Protein AF-0000000075468261 (afdb_homodimer)

InterPro domains:
  IPR029032 AhpD-like [G3DSA:1.20.1290.10] (35-236)
  IPR029032 AhpD-like [SSF69118] (86-243)
  IPR052999 Peroxisomal Targeting Signal 1 Protein [PTHR28180] (26-244)

Organism: Phanerochaete carnosa (strain HHB-10118-sp) (NCBI:txid650164)

Nearest PDB structures (foldseek):
  4g9q-assembly1_A  TM=7.501E-01  e=2.206E-03  Sinorhizobium meliloti 1021
  2af7-assembly1_F  TM=7.921E-01  e=1.928E-01  Methanothermobacter thermautotrophicus
  3lvy-assembly2_D  TM=3.168E-01  e=6.651E+00  Streptococcus mutans
  4g9q-assembly1_A  TM=7.502E-01  e=4.284E-03  Sinorhizobium meliloti 1021
  2af7-assembly1_A  TM=7.989E-01  e=2.303E-02  Methanothermobacter thermautotrophicus

Solvent-accessible surface area (backbone atoms only — not comparable to full-atom values): 24893 Å² total; per-residue (Å²): 129,80,70,80,66,35,70,69,57,52,54,52,42,53,66,54,48,79,65,87,88,58,58,57,48,60,30,56,70,67,48,57,47,57,42,21,39,31,20,4,27,18,36,43,69,33,23,80,38,26,35,50,44,52,52,50,53,50,53,51,35,52,51,28,32,61,76,63,65,53,51,70,68,58,46,50,52,51,51,33,50,52,46,47,38,49,53,48,30,33,53,57,23,11,55,43,33,2,39,63,36,28,48,47,20,34,47,43,31,44,75,72,50,56,72,90,51,53,64,88,56,50,84,66,67,84,80,60,46,47,67,53,27,41,54,46,2,49,55,45,44,38,59,37,43,49,91,47,27,63,61,55,49,49,50,36,33,62,48,34,26,50,53,27,50,42,44,32,28,46,44,23,16,65,50,62,50,58,47,88,74,42,48,71,33,52,48,25,42,25,48,33,8,11,27,59,34,63,60,40,54,73,58,31,47,54,28,54,52,22,17,42,60,50,64,39,48,72,66,47,50,51,22,46,52,49,39,12,48,56,40,12,44,70,58,68,54,76,64,96,60,83,78,69,69,88,129,128,81,71,77,66,36,70,69,59,51,55,51,41,54,65,55,48,80,65,86,89,58,58,59,47,59,32,55,69,67,48,57,46,58,42,20,39,31,20,4,27,18,36,44,69,33,23,81,38,27,35,49,45,52,54,51,55,50,52,51,36,52,52,28,31,60,76,63,66,53,52,70,68,58,45,50,52,52,52,33,50,51,45,47,38,49,53,48,30,33,53,57,23,11,54,43,33,1,37,63,37,28,50,49,20,35,47,44,31,44,75,72,50,56,73,91,50,54,64,89,56,52,85,68,68,85,80,62,44,46,67,54,27,41,54,47,2,49,54,44,44,38,59,37,44,50,91,48,27,64,60,55,49,48,49,35,32,63,49,35,28,49,52,26,50,40,45,33,27,47,44,22,16,64,48,62,50,58,46,87,74,42,48,70,33,54,49,25,41,22,48,33,9,11,27,59,36,61,60,38,56,75,59,30,49,54,29,53,51,22,17,42,61,50,65,38,48,72,66,48,48,50,21,47,51,48,39,13,48,55,41,13,45,70,58,66,55,77,64,95,61,82,78,70,72,87,131

Radius of gyration: 22.53 Å; Cα contacts (8 Å, |Δi|>4): 768; chains: 2; bounding box: 49×76×52 Å

Secondary structure (DSSP, 8-state):
---TT-HHHHHHHHHHS--TT--HHHHHHH-THHHHHHHHHHHTT-GGGHHHHHHHHHHHHHHHHHHTT--HHHHHHHHHHHHHHHHHHHHHHHHHH-HHHHHHHHHHHHHHS-GGGS-SS-SS-TT--HHHHHHHHHHHHHHHHGGGHHHHHHHHHHH-HHHHHHIIIIIIIIITT--SSS-HHHHHHHHHHHHHHHT-HHHHHHHHHHHHHTT--HHHHHHHHHHHHHHHHHTT---SSPPPPP-/---TT-HHHHHHHHHHS--TT--HHHHHHH-THHHHHHHHHHHTT-GGGHHHHHHHHHHHHHHHHHHTT--HHHHHHHHHHHHHHHHHHHHHHHHHH-HHHHHHHHHHHHHHS-GGGS-SS-SS-TT--HHHHHHHHHHHHHHHHGGGHHHHHHHHHHH-HHHHHHIIIIIIIIITT--SSS-HHHHHHHHHHHHHHHT-HHHHHHHHHHHHHTT--HHHHHHHHHHHHHHHHHTT---SSPPPPP-

Foldseek 3Di:
DPQLQDPVLLVVLQVQADQDPDDFLCSLQVSLSLLLLLLLCLLLLNLLNNQVSLVVSLVVNVVSCVVVVPDPVVSLVSNLLSLCSSLLLLQLLCVQSNVVSSVSNVVNNVVNDDPSSDDPDDPDDPPDDQVQLLVLLLVLQCLQQPPCSCVVLVVLCVVPVVSSSCCSRVNRRVRQSPPPSPHQLSSLLSNLLSCVLVQDQVVNQRSLSSNVSRPDDLSNSVSSNVSSNSSSVSSPDDHPDDRDHHD/DPQLQDPVLLVVLQVQADQDDDDFLCSLQVSLSLLLLLLLCLLLLNLLNNQVSLVVSLVVNVVSCVVVVPDPVVSLVSNLLSLCSSLLLLQLLCVQSNVVSSVSNVVNNVVNDDPSSDDPDDPDDPPQDQVQLLVLLLVLLCLQQPPCSCVVLVVLCVVPVVSSSCCSRVNRRVRQSPPPSPHNLSSLLSNLLSCVLVQDQVVNQRSLSSNVSRPDDLSNSVSSNVSSNSSSVSSPDDHPDDRDHHD

pLDDT: mean 97.04, std 5.55, range [39.44, 98.94]

Structure (mmCIF, N/CA/C/O backbone):
data_AF-0000000075468261-model_v1
#
loop_
_entity.id
_entity.type
_entity.pdbx_description
1 polymer 'Carboxymuconolactone decarboxylase-like domain-containing protein'
#
loop_
_atom_site.group_PDB
_atom_site.id
_atom_site.type_symbol
_atom_site.label_atom_id
_atom_site.label_alt_id
_atom_site.label_comp_id
_atom_site.label_asym_id
_atom_site.label_entity_id
_atom_site.label_seq_id
_atom_site.pdbx_PDB_ins_code
_atom_site.Cartn_x
_atom_site.Cartn_y
_atom_site.Cartn_z
_atom_site.occupancy
_atom_site.B_iso_or_equiv
_atom_site.auth_seq_id
_atom_site.auth_comp_id
_atom_site.auth_asym_id
_atom_site.auth_atom_id
_atom_site.pdbx_PDB_model_num
ATOM 1 N N . MET A 1 1 ? 13.328 21.188 -15.336 1 39.72 1 MET A N 1
ATOM 2 C CA . MET A 1 1 ? 11.922 20.859 -15.086 1 39.72 1 MET A CA 1
ATOM 3 C C . MET A 1 1 ? 11.336 21.766 -14.016 1 39.72 1 MET A C 1
ATOM 5 O O . MET A 1 1 ? 11.945 21.984 -12.969 1 39.72 1 MET A O 1
ATOM 9 N N . THR A 1 2 ? 10.445 22.578 -14.367 1 52.25 2 THR A N 1
ATOM 10 C CA . THR A 1 2 ? 9.836 23.562 -13.477 1 52.25 2 THR A CA 1
ATOM 11 C C . THR A 1 2 ? 9.414 22.891 -12.164 1 52.25 2 THR A C 1
ATOM 13 O O . THR A 1 2 ? 8.891 21.781 -12.164 1 52.25 2 THR A O 1
ATOM 16 N N . ALA A 1 3 ? 9.742 23.484 -11.109 1 82.31 3 ALA A N 1
ATOM 17 C CA . ALA A 1 3 ? 9.492 22.984 -9.758 1 82.31 3 ALA A CA 1
ATOM 18 C C . ALA A 1 3 ? 8.023 22.641 -9.562 1 82.31 3 ALA A C 1
ATOM 20 O O . ALA A 1 3 ? 7.141 23.438 -9.891 1 82.31 3 ALA A O 1
ATOM 21 N N . LEU A 1 4 ? 7.582 21.453 -9.453 1 90.62 4 LEU A N 1
ATOM 22 C CA . LEU A 1 4 ? 6.223 20.953 -9.25 1 90.62 4 LEU A CA 1
ATOM 23 C C . LEU A 1 4 ? 5.535 21.719 -8.117 1 90.62 4 LEU A C 1
ATOM 25 O O . LEU A 1 4 ? 4.453 22.281 -8.305 1 90.62 4 LEU A O 1
ATOM 29 N N . ALA A 1 5 ? 6.168 21.859 -7 1 96.56 5 ALA A N 1
ATOM 30 C CA . ALA A 1 5 ? 5.594 22.484 -5.816 1 96.56 5 ALA A CA 1
ATOM 31 C C . ALA A 1 5 ? 6.062 23.938 -5.691 1 96.56 5 ALA A C 1
ATOM 33 O O . ALA A 1 5 ? 6.703 24.312 -4.703 1 96.56 5 ALA A O 1
ATOM 34 N N . THR A 1 6 ? 5.602 24.828 -6.625 1 96.69 6 THR A N 1
ATOM 35 C CA . THR A 1 6 ? 5.969 26.25 -6.562 1 96.69 6 THR A CA 1
ATOM 36 C C . THR A 1 6 ? 5.227 26.953 -5.43 1 96.69 6 THR A C 1
ATOM 38 O O . THR A 1 6 ? 4.18 26.469 -4.977 1 96.69 6 THR A O 1
ATOM 41 N N . THR A 1 7 ? 5.754 28.062 -4.996 1 96.12 7 THR A N 1
ATOM 42 C CA . THR A 1 7 ? 5.129 28.859 -3.947 1 96.12 7 THR A CA 1
ATOM 43 C C . THR A 1 7 ? 3.723 29.281 -4.355 1 96.12 7 THR A C 1
ATOM 45 O O . THR A 1 7 ? 2.795 29.234 -3.547 1 96.12 7 THR A O 1
ATOM 48 N N . GLU A 1 8 ? 3.578 29.656 -5.574 1 96.75 8 GLU A N 1
ATOM 49 C CA . GLU A 1 8 ? 2.277 30.078 -6.078 1 96.75 8 GLU A CA 1
ATOM 50 C C . GLU A 1 8 ? 1.267 28.938 -6.035 1 96.75 8 GLU A C 1
ATOM 52 O O . GLU A 1 8 ? 0.113 29.141 -5.648 1 96.75 8 GLU A O 1
ATOM 57 N N . PHE A 1 9 ? 1.666 27.797 -6.449 1 98.44 9 PHE A N 1
ATOM 58 C CA . PHE A 1 9 ? 0.782 26.641 -6.477 1 98.44 9 PHE A CA 1
ATOM 59 C C . PHE A 1 9 ? 0.359 26.25 -5.066 1 98.44 9 PHE A C 1
ATOM 61 O O . PHE A 1 9 ? -0.822 26 -4.816 1 98.44 9 PHE A O 1
ATOM 68 N N . LEU A 1 10 ? 1.339 26.234 -4.137 1 98.31 10 LEU A N 1
ATOM 69 C CA . LEU A 1 10 ? 1.034 25.828 -2.768 1 98.31 10 LEU A CA 1
ATOM 70 C C . LEU A 1 10 ? 0.144 26.875 -2.086 1 98.31 10 LEU A C 1
ATOM 72 O O . LEU A 1 10 ? -0.731 26.516 -1.293 1 98.31 10 LEU A O 1
ATOM 76 N N . ASN A 1 11 ? 0.382 28.141 -2.404 1 96.81 11 ASN A N 1
ATOM 77 C CA . ASN A 1 11 ? -0.488 29.188 -1.876 1 96.81 11 ASN A CA 1
ATOM 78 C C . ASN A 1 11 ? -1.92 29.031 -2.379 1 96.81 11 ASN A C 1
ATOM 80 O O . ASN A 1 11 ? -2.873 29.266 -1.637 1 96.81 11 ASN A O 1
ATOM 84 N N . ARG A 1 12 ? -2.049 28.656 -3.568 1 97.12 12 ARG A N 1
ATOM 85 C CA . ARG A 1 12 ? -3.373 28.391 -4.117 1 97.12 12 ARG A CA 1
ATOM 86 C C . ARG A 1 12 ? -4.051 27.234 -3.373 1 97.12 12 ARG A C 1
ATOM 88 O O . ARG A 1 12 ? -5.219 27.344 -2.988 1 97.12 12 ARG A O 1
ATOM 95 N N . LEU A 1 13 ? -3.35 26.141 -3.158 1 98.44 13 LEU A N 1
ATOM 96 C CA . LEU A 1 13 ? -3.918 25 -2.459 1 98.44 13 LEU A CA 1
ATOM 97 C C . LEU A 1 13 ? -4.406 25.391 -1.07 1 98.44 13 LEU A C 1
ATOM 99 O O . LEU A 1 13 ? -5.465 24.938 -0.626 1 98.44 13 LEU A O 1
ATOM 103 N N . LYS A 1 14 ? -3.682 26.219 -0.434 1 96.75 14 LYS A N 1
ATOM 104 C CA . LYS A 1 14 ? -3.979 26.656 0.926 1 96.75 14 LYS A CA 1
ATOM 105 C C . LYS A 1 14 ? -5.316 27.391 0.987 1 96.75 14 LYS A C 1
ATOM 107 O O . LYS A 1 14 ? -6.023 27.312 1.993 1 96.75 14 LYS A O 1
ATOM 112 N N . THR A 1 15 ? -5.668 28.031 -0.072 1 96.31 15 THR A N 1
ATOM 113 C CA . THR A 1 15 ? -6.855 28.875 -0.061 1 96.31 15 THR A CA 1
ATOM 114 C C . THR A 1 15 ? -8.109 28.062 -0.349 1 96.31 15 THR A C 1
ATOM 116 O O . THR A 1 15 ? -9.227 28.547 -0.176 1 96.31 15 THR A O 1
ATOM 119 N N . ILE A 1 16 ? -7.93 26.859 -0.696 1 98.06 16 ILE A N 1
ATOM 120 C CA . ILE A 1 16 ? -9.062 26.062 -1.143 1 98.06 16 ILE A CA 1
ATOM 121 C C . ILE A 1 16 ? -9.883 25.609 0.064 1 98.06 16 ILE A C 1
ATOM 123 O O . ILE A 1 16 ? -11.117 25.594 0.016 1 98.06 16 ILE A O 1
ATOM 127 N N . TYR A 1 17 ? -9.195 25.203 1.172 1 97.12 17 TYR A N 1
ATOM 128 C CA . TYR A 1 17 ? -9.883 24.688 2.352 1 97.12 17 TYR A CA 1
ATOM 129 C C . TYR A 1 17 ? -10.5 25.828 3.162 1 97.12 17 TYR A C 1
ATOM 131 O O . TYR A 1 17 ? -9.82 26.812 3.469 1 97.12 17 TYR A O 1
ATOM 139 N N . PRO A 1 18 ? -11.68 25.656 3.557 1 93.06 18 PRO A N 1
ATOM 140 C CA . PRO A 1 18 ? -12.336 26.75 4.293 1 93.06 18 PRO A CA 1
ATOM 141 C C . PRO A 1 18 ? -11.883 26.828 5.754 1 93.06 18 PRO A C 1
ATOM 143 O O . PRO A 1 18 ? -12.008 25.844 6.488 1 93.06 18 PRO A O 1
ATOM 146 N N . LEU A 1 19 ? -11.18 27.891 6.227 1 82.56 19 LEU A N 1
ATOM 147 C CA . LEU A 1 19 ? -10.656 28.031 7.582 1 82.56 19 LEU A CA 1
ATOM 148 C C . LEU A 1 19 ? -11.68 28.703 8.492 1 82.56 19 LEU A C 1
ATOM 150 O O . LEU A 1 19 ? -11.633 28.547 9.711 1 82.56 19 LEU A O 1
ATOM 154 N N . ARG A 1 20 ? -12.727 28.938 8.242 1 75.94 20 ARG A N 1
ATOM 155 C CA . ARG A 1 20 ? -13.797 29.609 8.977 1 75.94 20 ARG A CA 1
ATOM 156 C C . ARG A 1 20 ? -13.242 30.703 9.883 1 75.94 20 ARG A C 1
ATOM 158 O O . ARG A 1 20 ? -12.672 31.688 9.398 1 75.94 20 ARG A O 1
ATOM 165 N N . SER A 1 21 ? -13.016 30.438 11.266 1 82.31 21 SER A N 1
ATOM 166 C CA . SER A 1 21 ? -12.758 31.484 12.25 1 82.31 21 SER A CA 1
ATOM 167 C C . SER A 1 21 ? -11.406 31.297 12.93 1 82.31 21 SER A C 1
ATOM 169 O O . SER A 1 21 ? -11.125 31.906 13.961 1 82.31 21 SER A O 1
ATOM 171 N N . LEU A 1 22 ? -10.578 30.5 12.336 1 84.06 22 LEU A N 1
ATOM 172 C CA . LEU A 1 22 ? -9.297 30.234 12.977 1 84.06 22 LEU A CA 1
ATOM 173 C C . LEU A 1 22 ? -8.25 31.25 12.539 1 84.06 22 LEU A C 1
ATOM 175 O O . LEU A 1 22 ? -8.305 31.766 11.414 1 84.06 22 LEU A O 1
ATOM 179 N N . SER A 1 23 ? -7.344 31.562 13.523 1 89.12 23 SER A N 1
ATOM 180 C CA . SER A 1 23 ? -6.238 32.469 13.219 1 89.12 23 SER A CA 1
ATOM 181 C C . SER A 1 23 ? -4.949 32 13.898 1 89.12 23 SER A C 1
ATOM 183 O O . SER A 1 23 ? -4.957 31.078 14.695 1 89.12 23 SER A O 1
ATOM 185 N N . GLY A 1 24 ? -3.826 32.594 13.477 1 94.31 24 GLY A N 1
ATOM 186 C CA . GLY A 1 24 ? -2.549 32.312 14.117 1 94.31 24 GLY A CA 1
ATOM 187 C C . GLY A 1 24 ? -2.047 30.906 13.898 1 94.31 24 GLY A C 1
ATOM 188 O O . GLY A 1 24 ? -2.213 30.344 12.812 1 94.31 24 GLY A O 1
ATOM 189 N N . THR A 1 25 ? -1.435 30.406 14.93 1 97.31 25 THR A N 1
ATOM 190 C CA . THR A 1 25 ? -0.792 29.109 14.82 1 97.31 25 THR A CA 1
ATOM 191 C C . THR A 1 25 ? -1.835 28 14.656 1 97.31 25 THR A C 1
ATOM 193 O O . THR A 1 25 ? -1.61 27.031 13.93 1 97.31 25 THR A O 1
ATOM 196 N N . GLU A 1 26 ? -2.959 28.188 15.242 1 95.19 26 GLU A N 1
ATOM 197 C CA . GLU A 1 26 ? -4.023 27.203 15.141 1 95.19 26 GLU A CA 1
ATOM 198 C C . GLU A 1 26 ? -4.543 27.078 13.711 1 95.19 26 GLU A C 1
ATOM 200 O O . GLU A 1 26 ? -4.82 25.984 13.234 1 95.19 26 GLU A O 1
ATOM 205 N N . ALA A 1 27 ? -4.637 28.219 13.039 1 95.94 27 ALA A N 1
ATOM 206 C CA . ALA A 1 27 ? -5.105 28.219 11.656 1 95.94 27 ALA A CA 1
ATOM 207 C C . ALA A 1 27 ? -4.125 27.484 10.742 1 95.94 27 ALA A C 1
ATOM 209 O O . ALA A 1 27 ? -4.539 26.766 9.836 1 95.94 27 ALA A O 1
ATOM 210 N N . VAL A 1 28 ? -2.848 27.656 11.016 1 97.44 28 VAL A N 1
ATOM 211 C CA . VAL A 1 28 ? -1.821 27.031 10.195 1 97.44 28 VAL A CA 1
ATOM 212 C C . VAL A 1 28 ? -1.868 25.516 10.375 1 97.44 28 VAL A C 1
ATOM 214 O O . VAL A 1 28 ? -1.868 24.766 9.391 1 97.44 28 VAL A O 1
ATOM 217 N N . ILE A 1 29 ? -1.977 25.078 11.617 1 97.31 29 ILE A N 1
ATOM 218 C CA . ILE A 1 29 ? -1.896 23.656 11.938 1 97.31 29 ILE A CA 1
ATOM 219 C C . ILE A 1 29 ? -3.186 22.953 11.508 1 97.31 29 ILE A C 1
ATOM 221 O O . ILE A 1 29 ? -3.15 21.844 10.984 1 97.31 29 ILE A O 1
ATOM 225 N N . ARG A 1 30 ? -4.297 23.609 11.609 1 95.25 30 ARG A N 1
ATOM 226 C CA . ARG A 1 30 ? -5.594 22.969 11.43 1 95.25 30 ARG A CA 1
ATOM 227 C C . ARG A 1 30 ? -6.039 23.031 9.977 1 95.25 30 ARG A C 1
ATOM 229 O O . ARG A 1 30 ? -6.969 22.312 9.578 1 95.25 30 ARG A O 1
ATOM 236 N N . ASN A 1 31 ? -5.418 23.938 9.172 1 97.5 31 ASN A N 1
ATOM 237 C CA . ASN A 1 31 ? -5.652 23.828 7.734 1 97.5 31 ASN A CA 1
ATOM 238 C C . ASN A 1 31 ? -4.992 22.594 7.141 1 97.5 31 ASN A C 1
ATOM 240 O O . ASN A 1 31 ? -3.766 22.531 7.027 1 97.5 31 ASN A O 1
ATOM 244 N N . PRO A 1 32 ? -5.773 21.641 6.68 1 98.06 32 PRO A N 1
ATOM 245 C CA . PRO A 1 32 ? -5.211 20.328 6.336 1 98.06 32 PRO A CA 1
ATOM 246 C C . PRO A 1 32 ? -4.688 20.266 4.902 1 98.06 32 PRO A C 1
ATOM 248 O O . PRO A 1 32 ? -4.395 19.188 4.391 1 98.06 32 PRO A O 1
ATOM 251 N N . TRP A 1 33 ? -4.535 21.406 4.23 1 98.69 33 TRP A N 1
ATOM 252 C CA . TRP A 1 33 ? -4.113 21.406 2.832 1 98.69 33 TRP A CA 1
ATOM 253 C C . TRP A 1 33 ? -2.785 20.672 2.666 1 98.69 33 TRP A C 1
ATOM 255 O O . TRP A 1 33 ? -2.584 19.953 1.688 1 98.69 33 TRP A O 1
ATOM 265 N N . TYR A 1 34 ? -1.854 20.844 3.648 1 98.81 34 TYR A N 1
ATOM 266 C CA . TYR A 1 34 ? -0.513 20.281 3.527 1 98.81 34 TYR A CA 1
ATOM 267 C C . TYR A 1 34 ? -0.542 18.766 3.693 1 98.81 34 TYR A C 1
ATOM 269 O O . TYR A 1 34 ? 0.31 18.047 3.148 1 98.81 34 TYR A O 1
ATOM 277 N N . ILE A 1 35 ? -1.524 18.25 4.461 1 98.88 35 ILE A N 1
ATOM 278 C CA . ILE A 1 35 ? -1.716 16.797 4.57 1 98.88 35 ILE A CA 1
ATOM 279 C C . ILE A 1 35 ? -2.115 16.234 3.215 1 98.88 35 ILE A C 1
ATOM 281 O O . ILE A 1 35 ? -1.484 15.289 2.721 1 98.88 35 ILE A O 1
ATOM 285 N N . ALA A 1 36 ? -3.105 16.844 2.605 1 98.94 36 ALA A N 1
ATOM 286 C CA . ALA A 1 36 ? -3.615 16.375 1.319 1 98.94 36 ALA A CA 1
ATOM 287 C C . ALA A 1 36 ? -2.557 16.516 0.228 1 98.94 36 ALA A C 1
ATOM 289 O O . ALA A 1 36 ? -2.352 15.586 -0.564 1 98.94 36 ALA A O 1
ATOM 290 N N . ALA A 1 37 ? -1.866 17.625 0.216 1 98.94 37 ALA A N 1
ATOM 291 C CA . ALA A 1 37 ? -0.875 17.891 -0.822 1 98.94 37 ALA A CA 1
ATOM 292 C C . ALA A 1 37 ? 0.32 16.953 -0.697 1 98.94 37 ALA A C 1
ATOM 294 O O . ALA A 1 37 ? 0.776 16.375 -1.69 1 98.94 37 ALA A O 1
ATOM 295 N N . ALA A 1 38 ? 0.868 16.781 0.559 1 98.94 38 ALA A N 1
ATOM 296 C CA . ALA A 1 38 ? 2.02 15.906 0.769 1 98.94 38 ALA A CA 1
ATOM 297 C C . ALA A 1 38 ? 1.712 14.477 0.329 1 98.94 38 ALA A C 1
ATOM 299 O O . ALA A 1 38 ? 2.506 13.852 -0.378 1 98.94 38 ALA A O 1
ATOM 300 N N . VAL A 1 39 ? 0.522 14.008 0.71 1 98.94 39 VAL A N 1
ATOM 301 C CA . VAL A 1 39 ? 0.129 12.648 0.375 1 98.94 39 VAL A CA 1
ATOM 302 C C . VAL A 1 39 ? -0.091 12.523 -1.132 1 98.94 39 VAL A C 1
ATOM 304 O O . VAL A 1 39 ? 0.318 11.539 -1.749 1 98.94 39 VAL A O 1
ATOM 307 N N . ALA A 1 40 ? -0.699 13.539 -1.751 1 98.94 40 ALA A N 1
ATOM 308 C CA . ALA A 1 40 ? -0.969 13.492 -3.186 1 98.94 40 ALA A CA 1
ATOM 309 C C . ALA A 1 40 ? 0.329 13.508 -3.988 1 98.94 40 ALA A C 1
ATOM 311 O O . ALA A 1 40 ? 0.476 12.758 -4.957 1 98.94 40 ALA A O 1
ATOM 312 N N . PHE A 1 41 ? 1.311 14.359 -3.598 1 98.94 41 PHE A N 1
ATOM 313 C CA . PHE A 1 41 ? 2.604 14.367 -4.27 1 98.94 41 PHE A CA 1
ATOM 314 C C . PHE A 1 41 ? 3.297 13.016 -4.133 1 98.94 41 PHE A C 1
ATOM 316 O O . PHE A 1 41 ? 3.752 12.445 -5.125 1 98.94 41 PHE A O 1
ATOM 323 N N . GLY A 1 42 ? 3.346 12.516 -2.885 1 98.88 42 GLY A N 1
ATOM 324 C CA . GLY A 1 42 ? 4 11.242 -2.643 1 98.88 42 GLY A CA 1
ATOM 325 C C . GLY A 1 42 ? 3.359 10.086 -3.393 1 98.88 42 GLY A C 1
ATOM 326 O O . GLY A 1 42 ? 4.055 9.266 -3.994 1 98.88 42 GLY A O 1
ATOM 327 N N . SER A 1 43 ? 2.021 10.031 -3.377 1 98.88 43 SER A N 1
ATOM 328 C CA . SER A 1 43 ? 1.277 8.961 -4.035 1 98.88 43 SER A CA 1
ATOM 329 C C . SER A 1 43 ? 1.401 9.055 -5.551 1 98.88 43 SER A C 1
ATOM 331 O O . SER A 1 43 ? 1.254 8.047 -6.254 1 98.88 43 SER A O 1
ATOM 333 N N . SER A 1 44 ? 1.718 10.258 -6.074 1 98.69 44 SER A N 1
ATOM 334 C CA . SER A 1 44 ? 1.899 10.484 -7.504 1 98.69 44 SER A CA 1
ATOM 335 C C . SER A 1 44 ? 3.354 10.281 -7.918 1 98.69 44 SER A C 1
ATOM 337 O O . SER A 1 44 ? 3.754 10.68 -9.016 1 98.69 44 SER A O 1
ATOM 339 N N . ASN A 1 45 ? 4.133 9.758 -6.969 1 98.5 45 ASN A N 1
ATOM 340 C CA . ASN A 1 45 ? 5.535 9.422 -7.184 1 98.5 45 ASN A CA 1
ATOM 341 C C . ASN A 1 45 ? 6.379 10.664 -7.422 1 98.5 45 ASN A C 1
ATOM 343 O O . ASN A 1 45 ? 7.246 10.68 -8.297 1 98.5 45 ASN A O 1
ATOM 347 N N . ARG A 1 46 ? 6.051 11.688 -6.723 1 98.56 46 ARG A N 1
ATOM 348 C CA . ARG A 1 46 ? 6.828 12.922 -6.699 1 98.56 46 ARG A CA 1
ATOM 349 C C . ARG A 1 46 ? 7.336 13.227 -5.293 1 98.56 46 ARG A C 1
ATOM 351 O O . ARG A 1 46 ? 7 14.258 -4.711 1 98.56 46 ARG A O 1
ATOM 358 N N . PRO A 1 47 ? 8.195 12.305 -4.801 1 98.56 47 PRO A N 1
ATOM 359 C CA . PRO A 1 47 ? 8.656 12.461 -3.418 1 98.56 47 PRO A CA 1
ATOM 360 C C . PRO A 1 47 ? 9.445 13.75 -3.199 1 98.56 47 PRO A C 1
ATOM 362 O O . PRO A 1 47 ? 9.484 14.273 -2.08 1 98.56 47 PRO A O 1
ATOM 365 N N . GLU A 1 48 ? 9.992 14.344 -4.266 1 98.12 48 GLU A N 1
ATOM 366 C CA . GLU A 1 48 ? 10.805 15.547 -4.152 1 98.12 48 GLU A CA 1
ATOM 367 C C . GLU A 1 48 ? 9.961 16.75 -3.766 1 98.12 48 GLU A C 1
ATOM 369 O O . GLU A 1 48 ? 10.484 17.766 -3.293 1 98.12 48 GLU A O 1
ATOM 374 N N . ALA A 1 49 ? 8.633 16.656 -3.986 1 98.81 49 ALA A N 1
ATOM 375 C CA . ALA A 1 49 ? 7.742 17.781 -3.703 1 98.81 49 ALA A CA 1
ATOM 376 C C . ALA A 1 49 ? 7.289 17.766 -2.246 1 98.81 49 ALA A C 1
ATOM 378 O O . ALA A 1 49 ? 6.859 18.797 -1.714 1 98.81 49 ALA A O 1
ATOM 379 N N . VAL A 1 50 ? 7.398 16.656 -1.521 1 98.88 50 VAL A N 1
ATOM 380 C CA . VAL A 1 50 ? 6.883 16.484 -0.166 1 98.88 50 VAL A CA 1
ATOM 381 C C . VAL A 1 50 ? 7.648 17.391 0.796 1 98.88 50 VAL A C 1
ATOM 383 O O . VAL A 1 50 ? 7.043 18.109 1.604 1 98.88 50 VAL A O 1
ATOM 386 N N . PRO A 1 51 ? 9.008 17.5 0.665 1 98.69 51 PRO A N 1
ATOM 387 C CA . PRO A 1 51 ? 9.742 18.406 1.555 1 98.69 51 PRO A CA 1
ATOM 388 C C . PRO A 1 51 ? 9.352 19.859 1.354 1 98.69 51 PRO A C 1
ATOM 390 O O . PRO A 1 51 ? 9.367 20.656 2.307 1 98.69 51 PRO A O 1
ATOM 393 N N . VAL A 1 52 ? 8.992 20.203 0.135 1 98.81 52 VAL A N 1
ATOM 394 C CA . VAL A 1 52 ? 8.633 21.594 -0.152 1 98.81 52 VAL A CA 1
ATOM 395 C C . VAL A 1 52 ? 7.336 21.953 0.563 1 98.81 52 VAL A C 1
ATOM 397 O O . VAL A 1 52 ? 7.211 23.047 1.126 1 98.81 52 VAL A O 1
ATOM 400 N N . VAL A 1 53 ? 6.383 21.062 0.585 1 98.88 53 VAL A N 1
ATOM 401 C CA . VAL A 1 53 ? 5.129 21.25 1.302 1 98.88 53 VAL A CA 1
ATOM 402 C C . VAL A 1 53 ? 5.41 21.469 2.787 1 98.88 53 VAL A C 1
ATOM 404 O O . VAL A 1 53 ? 4.934 22.438 3.385 1 98.88 53 VAL A O 1
ATOM 407 N N . PHE A 1 54 ? 6.246 20.625 3.389 1 98.88 54 PHE A N 1
ATOM 408 C CA . PHE A 1 54 ? 6.566 20.672 4.809 1 98.88 54 PHE A CA 1
ATOM 409 C C . PHE A 1 54 ? 7.262 21.984 5.16 1 98.88 54 PHE A C 1
ATOM 411 O O . PHE A 1 54 ? 6.883 22.656 6.117 1 98.88 54 PHE A O 1
ATOM 418 N N . GLN A 1 55 ? 8.211 22.312 4.324 1 98.75 55 GLN A N 1
ATOM 419 C CA . GLN A 1 55 ? 8.984 23.531 4.594 1 98.75 55 GLN A CA 1
ATOM 420 C C . GLN A 1 55 ? 8.109 24.766 4.48 1 98.75 55 GLN A C 1
ATOM 422 O O . GLN A 1 55 ? 8.281 25.734 5.234 1 98.75 55 GLN A O 1
ATOM 427 N N . THR A 1 56 ? 7.191 24.719 3.578 1 98.69 56 THR A N 1
ATOM 428 C CA . THR A 1 56 ? 6.289 25.844 3.385 1 98.69 56 THR A CA 1
ATOM 429 C C . THR A 1 56 ? 5.395 26.047 4.605 1 98.69 56 THR A C 1
ATOM 431 O O . THR A 1 56 ? 5.289 27.156 5.137 1 98.69 56 THR A O 1
ATOM 434 N N . VAL A 1 57 ? 4.785 24.984 5.078 1 98.62 57 VAL A N 1
ATOM 435 C CA . VAL A 1 57 ? 3.859 25.125 6.199 1 98.62 57 VAL A CA 1
ATOM 436 C C . VAL A 1 57 ? 4.637 25.375 7.488 1 98.62 57 VAL A C 1
ATOM 438 O O . VAL A 1 57 ? 4.172 26.109 8.367 1 98.62 57 VAL A O 1
ATOM 441 N N . LEU A 1 58 ? 5.836 24.812 7.602 1 98.81 58 LEU A N 1
ATOM 442 C CA . LEU A 1 58 ? 6.676 25.062 8.766 1 98.81 58 LEU A CA 1
ATOM 443 C C . LEU A 1 58 ? 7.051 26.547 8.844 1 98.81 58 LEU A C 1
ATOM 445 O O . LEU A 1 58 ? 7.031 27.141 9.93 1 98.81 58 LEU A O 1
ATOM 449 N N . ALA A 1 59 ? 7.418 27.156 7.73 1 98.56 59 ALA A N 1
ATOM 450 C CA . ALA A 1 59 ? 7.754 28.562 7.688 1 98.56 59 ALA A CA 1
ATOM 451 C C . ALA A 1 59 ? 6.555 29.438 8.078 1 98.56 59 ALA A C 1
ATOM 453 O O . ALA A 1 59 ? 6.707 30.422 8.789 1 98.56 59 ALA A O 1
ATOM 454 N N . GLU A 1 60 ? 5.426 29.031 7.613 1 98.25 60 GLU A N 1
ATOM 455 C CA . GLU A 1 60 ? 4.207 29.75 7.977 1 98.25 60 GLU A CA 1
ATOM 456 C C . GLU A 1 60 ? 3.934 29.656 9.477 1 98.25 60 GLU A C 1
ATOM 458 O O . GLU A 1 60 ? 3.516 30.641 10.102 1 98.25 60 GLU A O 1
ATOM 463 N N . LEU A 1 61 ? 4.113 28.484 10.016 1 98.75 61 LEU A N 1
ATOM 464 C CA . LEU A 1 61 ? 3.898 28.281 11.445 1 98.75 61 LEU A CA 1
ATOM 465 C C . LEU A 1 61 ? 4.844 29.156 12.266 1 98.75 61 LEU A C 1
ATOM 467 O O . LEU A 1 61 ? 4.426 29.781 13.234 1 98.75 61 LEU A O 1
ATOM 471 N N . LYS A 1 62 ? 6.086 29.203 11.859 1 98.62 62 LYS A N 1
ATOM 472 C CA . LYS A 1 62 ? 7.078 30 12.57 1 98.62 62 LYS A CA 1
ATOM 473 C C . LYS A 1 62 ? 6.73 31.484 12.516 1 98.62 62 LYS A C 1
ATOM 475 O O . LYS A 1 62 ? 6.895 32.219 13.5 1 98.62 62 LYS A O 1
ATOM 480 N N . SER A 1 63 ? 6.266 31.906 11.383 1 98.38 63 SER A N 1
ATOM 481 C CA . SER A 1 63 ? 5.844 33.281 11.234 1 98.38 63 SER A CA 1
ATOM 482 C C . SER A 1 63 ? 4.672 33.625 12.156 1 98.38 63 SER A C 1
ATOM 484 O O . SER A 1 63 ? 4.641 34.656 12.789 1 98.38 63 SER A O 1
ATOM 486 N N . ALA A 1 64 ? 3.715 32.688 12.211 1 98.38 64 ALA A N 1
ATOM 487 C CA . ALA A 1 64 ? 2.559 32.875 13.086 1 98.38 64 ALA A CA 1
ATOM 488 C C . ALA A 1 64 ? 2.975 32.844 14.555 1 98.38 64 ALA A C 1
ATOM 490 O O . ALA A 1 64 ? 2.43 33.594 15.367 1 98.38 64 ALA A O 1
ATOM 491 N N . GLN A 1 65 ? 3.902 32.062 14.867 1 98.56 65 GLN A N 1
ATOM 492 C CA . GLN A 1 65 ? 4.406 31.969 16.234 1 98.56 65 GLN A CA 1
ATOM 493 C C . GLN A 1 65 ? 5.062 33.281 16.656 1 98.56 65 GLN A C 1
ATOM 495 O O . GLN A 1 65 ? 4.871 33.75 17.797 1 98.56 65 GLN A O 1
ATOM 500 N N . ALA A 1 66 ? 5.832 33.812 15.773 1 98.19 66 ALA A N 1
ATOM 501 C CA . ALA A 1 66 ? 6.48 35.094 16.031 1 98.19 66 ALA A CA 1
ATOM 502 C C . ALA A 1 66 ? 5.453 36.188 16.25 1 98.19 66 ALA A C 1
ATOM 504 O O . ALA A 1 66 ? 5.574 37 17.172 1 98.19 66 ALA A O 1
ATOM 505 N N . ALA A 1 67 ? 4.48 36.188 15.445 1 97.69 67 ALA A N 1
ATOM 506 C CA . ALA A 1 67 ? 3.439 37.219 15.523 1 97.69 67 ALA A CA 1
ATOM 507 C C . ALA A 1 67 ? 2.656 37.094 16.828 1 97.69 67 ALA A C 1
ATOM 509 O O . ALA A 1 67 ? 2.217 38.125 17.375 1 97.69 67 ALA A O 1
ATOM 510 N N . GLN A 1 68 ? 2.613 35.875 17.297 1 97.62 68 GLN A N 1
ATOM 511 C CA . GLN A 1 68 ? 1.82 35.656 18.5 1 97.62 68 GLN A CA 1
ATOM 512 C C . GLN A 1 68 ? 2.709 35.594 19.75 1 97.62 68 GLN A C 1
ATOM 514 O O . GLN A 1 68 ? 2.227 35.312 20.844 1 97.62 68 GLN A O 1
ATOM 519 N N . ASN A 1 69 ? 3.91 35.812 19.609 1 97.31 69 ASN A N 1
ATOM 520 C CA . ASN A 1 69 ? 4.879 35.781 20.688 1 97.31 69 ASN A CA 1
ATOM 521 C C . ASN A 1 69 ? 4.75 34.469 21.5 1 97.31 69 ASN A C 1
ATOM 523 O O . ASN A 1 69 ? 4.598 34.531 22.719 1 97.31 69 ASN A O 1
ATOM 527 N N . VAL A 1 70 ? 4.738 33.406 20.75 1 97.06 70 VAL A N 1
ATOM 528 C CA . VAL A 1 70 ? 4.641 32.094 21.375 1 97.06 70 VAL A CA 1
ATOM 529 C C . VAL A 1 70 ? 5.957 31.75 22.078 1 97.06 70 VAL A C 1
ATOM 531 O O . VAL A 1 70 ? 7.035 32.062 21.562 1 97.06 70 VAL A O 1
ATOM 534 N N . SER A 1 71 ? 5.926 31.156 23.266 1 98.06 71 SER A N 1
ATOM 535 C CA . SER A 1 71 ? 7.133 30.781 24 1 98.06 71 SER A CA 1
ATOM 536 C C . SER A 1 71 ? 7.957 29.766 23.203 1 98.06 71 SER A C 1
ATOM 538 O O . SER A 1 71 ? 7.422 29.047 22.359 1 98.06 71 SER A O 1
ATOM 540 N N . THR A 1 72 ? 9.203 29.672 23.469 1 97.69 72 THR A N 1
ATOM 541 C CA . THR A 1 72 ? 10.117 28.766 22.766 1 97.69 72 THR A CA 1
ATOM 542 C C . THR A 1 72 ? 9.656 27.328 22.922 1 97.69 72 THR A C 1
ATOM 544 O O . THR A 1 72 ? 9.664 26.562 21.953 1 97.69 72 THR A O 1
ATOM 547 N N . GLU A 1 73 ? 9.25 27 24.125 1 97.88 73 GLU A N 1
ATOM 548 C CA . GLU A 1 73 ? 8.82 25.625 24.406 1 97.88 73 GLU A CA 1
ATOM 549 C C . GLU A 1 73 ? 7.543 25.281 23.641 1 97.88 73 GLU A C 1
ATOM 551 O O . GLU A 1 73 ? 7.438 24.203 23.062 1 97.88 73 GLU A O 1
ATOM 556 N N . ALA A 1 74 ? 6.613 26.156 23.672 1 98.06 74 ALA A N 1
ATOM 557 C CA . ALA A 1 74 ? 5.355 25.938 22.969 1 98.06 74 ALA A CA 1
ATOM 558 C C . ALA A 1 74 ? 5.57 25.922 21.453 1 98.06 74 ALA A C 1
ATOM 560 O O . ALA A 1 74 ? 4.91 25.172 20.75 1 98.06 74 ALA A O 1
ATOM 561 N N . ALA A 1 75 ? 6.465 26.766 21.016 1 98.38 75 ALA A N 1
ATOM 562 C CA . ALA A 1 75 ? 6.785 26.812 19.594 1 98.38 75 ALA A CA 1
ATOM 563 C C . ALA A 1 75 ? 7.371 25.484 19.125 1 98.38 75 ALA A C 1
ATOM 565 O O . ALA A 1 75 ? 6.977 24.969 18.078 1 98.38 75 ALA A O 1
ATOM 566 N N . HIS A 1 76 ? 8.258 24.984 19.922 1 98.44 76 HIS A N 1
ATOM 567 C CA . HIS A 1 76 ? 8.844 23.703 19.578 1 98.44 76 HIS A CA 1
ATOM 568 C C . HIS A 1 76 ? 7.789 22.594 19.547 1 98.44 76 HIS A C 1
ATOM 570 O O . HIS A 1 76 ? 7.789 21.75 18.656 1 98.44 76 HIS A O 1
ATOM 576 N N . ALA A 1 77 ? 6.938 22.609 20.5 1 98.44 77 ALA A N 1
ATOM 577 C CA . ALA A 1 77 ? 5.891 21.594 20.594 1 98.44 77 ALA A CA 1
ATOM 578 C C . ALA A 1 77 ? 4.984 21.641 19.359 1 98.44 77 ALA A C 1
ATOM 580 O O . ALA A 1 77 ? 4.594 20.609 18.828 1 98.44 77 ALA A O 1
ATOM 581 N N . GLN A 1 78 ? 4.641 22.859 18.938 1 98.69 78 GLN A N 1
ATOM 582 C CA . GLN A 1 78 ? 3.785 23.016 17.781 1 98.69 78 GLN A CA 1
ATOM 583 C C . GLN A 1 78 ? 4.5 22.578 16.5 1 98.69 78 GLN A C 1
ATOM 585 O O . GLN A 1 78 ? 3.893 21.953 15.633 1 98.69 78 GLN A O 1
ATOM 590 N N . GLN A 1 79 ? 5.766 22.891 16.391 1 98.88 79 GLN A N 1
ATOM 591 C CA . GLN A 1 79 ? 6.547 22.484 15.234 1 98.88 79 GLN A CA 1
ATOM 592 C C . GLN A 1 79 ? 6.695 20.969 15.172 1 98.88 79 GLN A C 1
ATOM 594 O O . GLN A 1 79 ? 6.598 20.375 14.102 1 98.88 79 GLN A O 1
ATOM 599 N N . LEU A 1 80 ? 6.922 20.375 16.328 1 98.75 80 LEU A N 1
ATOM 600 C CA . LEU A 1 80 ? 7.027 18.922 16.406 1 98.75 80 LEU A CA 1
ATOM 601 C C . LEU A 1 80 ? 5.711 18.266 16 1 98.75 80 LEU A C 1
ATOM 603 O O . LEU A 1 80 ? 5.703 17.266 15.289 1 98.75 80 LEU A O 1
ATOM 607 N N . TYR A 1 81 ? 4.66 18.859 16.484 1 98.62 81 TYR A N 1
ATOM 608 C CA . TYR A 1 81 ? 3.34 18.344 16.156 1 98.62 81 TYR A CA 1
ATOM 609 C C . TYR A 1 81 ? 3.086 18.422 14.656 1 98.62 81 TYR A C 1
ATOM 611 O O . TYR A 1 81 ? 2.586 17.469 14.047 1 98.62 81 TYR A O 1
ATOM 619 N N . LEU A 1 82 ? 3.484 19.516 14.008 1 98.81 82 LEU A N 1
ATOM 620 C CA . LEU A 1 82 ? 3.33 19.688 12.57 1 98.81 82 LEU A CA 1
ATOM 621 C C . LEU A 1 82 ? 4.152 18.656 11.805 1 98.81 82 LEU A C 1
ATOM 623 O O . LEU A 1 82 ? 3.672 18.062 10.836 1 98.81 82 LEU A O 1
ATOM 627 N N . ALA A 1 83 ? 5.375 18.438 12.266 1 98.88 83 ALA A N 1
ATOM 628 C CA . ALA A 1 83 ? 6.246 17.453 11.633 1 98.88 83 ALA A CA 1
ATOM 629 C C . ALA A 1 83 ? 5.637 16.047 11.703 1 98.88 83 ALA A C 1
ATOM 631 O O . ALA A 1 83 ? 5.648 15.305 10.719 1 98.88 83 ALA A O 1
ATOM 632 N N . ARG A 1 84 ? 5.086 15.758 12.844 1 98.81 84 ARG A N 1
ATOM 633 C CA . ARG A 1 84 ? 4.465 14.453 13.047 1 98.81 84 ARG A CA 1
ATOM 634 C C . ARG A 1 84 ? 3.232 14.289 12.164 1 98.81 84 ARG A C 1
ATOM 636 O O . ARG A 1 84 ? 2.973 13.203 11.648 1 98.81 84 ARG A O 1
ATOM 643 N N . ARG A 1 85 ? 2.514 15.367 12 1 98.81 85 ARG A N 1
ATOM 644 C CA . ARG A 1 85 ? 1.323 15.305 11.156 1 98.81 85 ARG A CA 1
ATOM 645 C C . ARG A 1 85 ? 1.689 14.961 9.711 1 98.81 85 ARG A C 1
ATOM 647 O O . ARG A 1 85 ? 1.046 14.117 9.086 1 98.81 85 ARG A O 1
ATOM 654 N N . VAL A 1 86 ? 2.75 15.555 9.211 1 98.94 86 VAL A N 1
ATOM 655 C CA . VAL A 1 86 ? 3.146 15.305 7.824 1 98.94 86 VAL A CA 1
ATOM 656 C C . VAL A 1 86 ? 3.693 13.891 7.688 1 98.94 86 VAL A C 1
ATOM 658 O O . VAL A 1 86 ? 3.334 13.164 6.758 1 98.94 86 VAL A O 1
ATOM 661 N N . ARG A 1 87 ? 4.531 13.414 8.609 1 98.75 87 ARG A N 1
ATOM 662 C CA . ARG A 1 87 ? 5.105 12.078 8.555 1 98.75 87 ARG A CA 1
ATOM 663 C C . ARG A 1 87 ? 4.02 11.008 8.672 1 98.75 87 ARG A C 1
ATOM 665 O O . ARG A 1 87 ? 4.02 10.031 7.922 1 98.75 87 ARG A O 1
ATOM 672 N N . GLU A 1 88 ? 3.076 11.25 9.594 1 98.75 88 GLU A N 1
ATOM 673 C CA . GLU A 1 88 ? 1.977 10.305 9.781 1 98.75 88 GLU A CA 1
ATOM 674 C C . GLU A 1 88 ? 1.092 10.234 8.547 1 98.75 88 GLU A C 1
ATOM 676 O O . GLU A 1 88 ? 0.604 9.164 8.188 1 98.75 88 GLU A O 1
ATOM 681 N N . ALA A 1 89 ? 0.852 11.375 7.938 1 98.94 89 ALA A N 1
ATOM 682 C CA . ALA A 1 89 ? 0.015 11.406 6.742 1 98.94 89 ALA A CA 1
ATOM 683 C C . ALA A 1 89 ? 0.646 10.594 5.609 1 98.94 89 ALA A C 1
ATOM 685 O O . ALA A 1 89 ? -0.02 9.766 4.984 1 98.94 89 ALA A O 1
ATOM 686 N N . VAL A 1 90 ? 1.936 10.82 5.418 1 98.94 90 VAL A N 1
ATOM 687 C CA . VAL A 1 90 ? 2.66 10.117 4.363 1 98.94 90 VAL A CA 1
ATOM 688 C C . VAL A 1 90 ? 2.705 8.625 4.684 1 98.94 90 VAL A C 1
ATOM 690 O O . VAL A 1 90 ? 2.461 7.785 3.809 1 98.94 90 VAL A O 1
ATOM 693 N N . PHE A 1 91 ? 2.963 8.328 5.969 1 98.94 91 PHE A N 1
ATOM 694 C CA . PHE A 1 91 ? 3.043 6.938 6.402 1 98.94 91 PHE A CA 1
ATOM 695 C C . PHE A 1 91 ? 1.705 6.23 6.219 1 98.94 91 PHE A C 1
ATOM 697 O O . PHE A 1 91 ? 1.642 5.16 5.613 1 98.94 91 PHE A O 1
ATOM 704 N N . LYS A 1 92 ? 0.624 6.824 6.656 1 98.94 92 LYS A N 1
ATOM 705 C CA . LYS A 1 92 ? -0.698 6.211 6.57 1 98.94 92 LYS A CA 1
ATOM 706 C C . LYS A 1 92 ? -1.149 6.074 5.117 1 98.94 92 LYS A C 1
ATOM 708 O O . LYS A 1 92 ? -1.843 5.121 4.762 1 98.94 92 LYS A O 1
ATOM 713 N N . GLY A 1 93 ? -0.746 7.023 4.27 1 98.94 93 GLY A N 1
ATOM 714 C CA . GLY A 1 93 ? -1.059 6.93 2.854 1 98.94 93 GLY A CA 1
ATOM 715 C C . GLY A 1 93 ? -0.417 5.734 2.178 1 98.94 93 GLY A C 1
ATOM 716 O O . GLY A 1 93 ? -0.847 5.316 1.1 1 98.94 93 GLY A O 1
ATOM 717 N N . GLY A 1 94 ? 0.613 5.18 2.805 1 98.88 94 GLY A N 1
ATOM 718 C CA . GLY A 1 94 ? 1.396 4.098 2.227 1 98.88 94 GLY A CA 1
ATOM 719 C C . GLY A 1 94 ? 0.577 2.855 1.935 1 98.88 94 GLY A C 1
ATOM 720 O O . GLY A 1 94 ? 0.848 2.139 0.97 1 98.88 94 GLY A O 1
ATOM 721 N N . LEU A 1 95 ? -0.453 2.562 2.721 1 98.88 95 LEU A N 1
ATOM 722 C CA . LEU A 1 95 ? -1.279 1.38 2.504 1 98.88 95 LEU A CA 1
ATOM 723 C C . LEU A 1 95 ? -2.053 1.489 1.195 1 98.88 95 LEU A C 1
ATOM 725 O O . LEU A 1 95 ? -2.527 0.483 0.663 1 98.88 95 LEU A O 1
ATOM 729 N N . LEU A 1 96 ? -2.145 2.773 0.712 1 98.88 96 LEU A N 1
ATOM 730 C CA . LEU A 1 96 ? -2.959 2.951 -0.485 1 98.88 96 LEU A CA 1
ATOM 731 C C . LEU A 1 96 ? -2.09 3.305 -1.687 1 98.88 96 LEU A C 1
ATOM 733 O O . LEU A 1 96 ? -2.428 2.969 -2.824 1 98.88 96 LEU A O 1
ATOM 737 N N . CYS A 1 97 ? -0.981 3.924 -1.478 1 98.69 97 CYS A N 1
ATOM 738 C CA . CYS A 1 97 ? -0.166 4.309 -2.625 1 98.69 97 CYS A CA 1
ATOM 739 C C . CYS A 1 97 ? 1.074 3.428 -2.73 1 98.69 97 CYS A C 1
ATOM 741 O O . CYS A 1 97 ? 1.86 3.564 -3.67 1 98.69 97 CYS A O 1
ATOM 743 N N . GLY A 1 98 ? 1.237 2.484 -1.762 1 98.81 98 GLY A N 1
ATOM 744 C CA . GLY A 1 98 ? 2.416 1.636 -1.718 1 98.81 98 GLY A CA 1
ATOM 745 C C . GLY A 1 98 ? 3.525 2.199 -0.848 1 98.81 98 GLY A C 1
ATOM 746 O O . GLY A 1 98 ? 3.818 3.395 -0.904 1 98.81 98 GLY A O 1
ATOM 747 N N . TYR A 1 99 ? 4.203 1.331 -0.136 1 98.88 99 TYR A N 1
ATOM 748 C CA . TYR A 1 99 ? 5.16 1.822 0.849 1 98.88 99 TYR A CA 1
ATOM 749 C C . TYR A 1 99 ? 6.5 2.135 0.197 1 98.88 99 TYR A C 1
ATOM 751 O O . TYR A 1 99 ? 7.359 2.781 0.805 1 98.88 99 TYR A O 1
ATOM 759 N N . SER A 1 100 ? 6.734 1.641 -1.064 1 98.69 100 SER A N 1
ATOM 760 C CA . SER A 1 100 ? 7.926 2.117 -1.758 1 98.69 100 SER A CA 1
ATOM 761 C C . SER A 1 100 ? 7.879 3.627 -1.964 1 98.69 100 SER A C 1
ATOM 763 O O . SER A 1 100 ? 8.859 4.328 -1.689 1 98.69 100 SER A O 1
ATOM 765 N N . ARG A 1 101 ? 6.672 4.094 -2.336 1 98.88 101 ARG A N 1
ATOM 766 C CA . ARG A 1 101 ? 6.52 5.531 -2.545 1 98.88 101 ARG A CA 1
ATOM 767 C C . ARG A 1 101 ? 6.48 6.277 -1.215 1 98.88 101 ARG A C 1
ATOM 769 O O . ARG A 1 101 ? 7.004 7.387 -1.104 1 98.88 101 ARG A O 1
ATOM 776 N N . ALA A 1 102 ? 5.859 5.688 -0.189 1 98.94 102 ALA A N 1
ATOM 777 C CA . ALA A 1 102 ? 5.867 6.301 1.138 1 98.94 102 ALA A CA 1
ATOM 778 C C . ALA A 1 102 ? 7.289 6.418 1.68 1 98.94 102 ALA A C 1
ATOM 780 O O . ALA A 1 102 ? 7.668 7.457 2.227 1 98.94 102 ALA A O 1
ATOM 781 N N . ILE A 1 103 ? 8.07 5.348 1.517 1 98.94 103 ILE A N 1
ATOM 782 C CA . ILE A 1 103 ? 9.461 5.344 1.972 1 98.94 103 ILE A CA 1
ATOM 783 C C . ILE A 1 103 ? 10.242 6.449 1.26 1 98.94 103 ILE A C 1
ATOM 785 O O . ILE A 1 103 ? 10.953 7.227 1.899 1 98.94 103 ILE A O 1
ATOM 789 N N . ASN A 1 104 ? 10.086 6.559 -0.042 1 98.88 104 ASN A N 1
ATOM 790 C CA . ASN A 1 104 ? 10.789 7.594 -0.788 1 98.88 104 ASN A CA 1
ATOM 791 C C . ASN A 1 104 ? 10.398 8.992 -0.312 1 98.88 104 ASN A C 1
ATOM 793 O O . ASN A 1 104 ? 11.25 9.875 -0.204 1 98.88 104 ASN A O 1
ATOM 797 N N . SER A 1 105 ? 9.141 9.188 -0.033 1 98.94 105 SER A N 1
ATOM 798 C CA . SER A 1 105 ? 8.664 10.469 0.471 1 98.94 105 SER A CA 1
ATOM 799 C C . SER A 1 105 ? 9.227 10.758 1.858 1 98.94 105 SER A C 1
ATOM 801 O O . SER A 1 105 ? 9.617 11.891 2.148 1 98.94 105 SER A O 1
ATOM 803 N N . LEU A 1 106 ? 9.242 9.727 2.721 1 98.94 106 LEU A N 1
ATOM 804 C CA . LEU A 1 106 ? 9.75 9.891 4.074 1 98.94 106 LEU A CA 1
ATOM 805 C C . LEU A 1 106 ? 11.258 10.156 4.059 1 98.94 106 LEU A C 1
ATOM 807 O O . LEU A 1 106 ? 11.766 10.922 4.879 1 98.94 106 LEU A O 1
ATOM 811 N N . VAL A 1 107 ? 11.984 9.516 3.145 1 98.94 107 VAL A N 1
ATOM 812 C CA . VAL A 1 107 ? 13.414 9.766 2.984 1 98.94 107 VAL A CA 1
ATOM 813 C C . VAL A 1 107 ? 13.641 11.227 2.592 1 98.94 107 VAL A C 1
ATOM 815 O O . VAL A 1 107 ? 14.461 11.914 3.201 1 98.94 107 VAL A O 1
ATOM 818 N N . ALA A 1 108 ? 12.914 11.688 1.578 1 98.88 108 ALA A N 1
ATOM 819 C CA . ALA A 1 108 ? 13.047 13.062 1.121 1 98.88 108 ALA A CA 1
ATOM 820 C C . ALA A 1 108 ? 12.719 14.047 2.242 1 98.88 108 ALA A C 1
ATOM 822 O O . ALA A 1 108 ? 13.406 15.055 2.42 1 98.88 108 ALA A O 1
ATOM 823 N N . LEU A 1 109 ? 11.664 13.758 2.979 1 98.81 109 LEU A N 1
ATOM 824 C CA . LEU A 1 109 ? 11.25 14.594 4.098 1 98.81 109 LEU A CA 1
ATOM 825 C C . LEU A 1 109 ? 12.328 14.641 5.172 1 98.81 109 LEU A C 1
ATOM 827 O O . LEU A 1 109 ? 12.633 15.711 5.711 1 98.81 109 LEU A O 1
ATOM 831 N N . HIS A 1 110 ? 12.891 13.516 5.469 1 98.75 110 HIS A N 1
ATOM 832 C CA . HIS A 1 110 ? 13.898 13.391 6.512 1 98.75 110 HIS A CA 1
ATOM 833 C C . HIS A 1 110 ? 15.133 14.234 6.191 1 98.75 110 HIS A C 1
ATOM 835 O O . HIS A 1 110 ? 15.742 14.805 7.094 1 98.75 110 HIS A O 1
ATOM 841 N N . GLU A 1 111 ? 15.469 14.312 4.977 1 98.31 111 GLU A N 1
ATOM 842 C CA . GLU A 1 111 ? 16.656 15.031 4.539 1 98.31 111 GLU A CA 1
ATOM 843 C C . GLU A 1 111 ? 16.578 16.516 4.875 1 98.31 111 GLU A C 1
ATOM 845 O O . GLU A 1 111 ? 17.594 17.156 5.113 1 98.31 111 GLU A O 1
ATOM 850 N N . VAL A 1 112 ? 15.336 17.031 4.957 1 98.5 112 VAL A N 1
ATOM 851 C CA . VAL A 1 112 ? 15.211 18.469 5.148 1 98.5 112 VAL A CA 1
ATOM 852 C C . VAL A 1 112 ? 14.672 18.766 6.551 1 98.5 112 VAL A C 1
ATOM 854 O O . VAL A 1 112 ? 14.641 19.906 6.984 1 98.5 112 VAL A O 1
ATOM 857 N N . MET A 1 113 ? 14.258 17.781 7.316 1 98.69 113 MET A N 1
ATOM 858 C CA . MET A 1 113 ? 13.641 17.984 8.625 1 98.69 113 MET A CA 1
ATOM 859 C C . MET A 1 113 ? 14.695 18.25 9.695 1 98.69 113 MET A C 1
ATOM 861 O O . MET A 1 113 ? 15.625 17.453 9.852 1 98.69 113 MET A O 1
ATOM 865 N N . PRO A 1 114 ? 14.57 19.281 10.422 1 98.5 114 PRO A N 1
ATOM 866 C CA . PRO A 1 114 ? 15.516 19.531 11.516 1 98.5 114 PRO A CA 1
ATOM 867 C C . PRO A 1 114 ? 15.594 18.375 12.5 1 98.5 114 PRO A C 1
ATOM 869 O O . PRO A 1 114 ? 14.578 17.75 12.805 1 98.5 114 PRO A O 1
ATOM 872 N N . GLU A 1 115 ? 16.703 18.156 13.039 1 98.06 115 GLU A N 1
ATOM 873 C CA . GLU A 1 115 ? 16.969 17.016 13.914 1 98.06 115 GLU A CA 1
ATOM 874 C C . GLU A 1 115 ? 16.031 17.031 15.125 1 98.06 115 GLU A C 1
ATOM 876 O O . GLU A 1 115 ? 15.57 15.977 15.57 1 98.06 115 GLU A O 1
ATOM 881 N N . GLU A 1 116 ? 15.766 18.203 15.578 1 98 116 GLU A N 1
ATOM 882 C CA . GLU A 1 116 ? 14.984 18.328 16.812 1 98 116 GLU A CA 1
ATOM 883 C C . GLU A 1 116 ? 13.508 18 16.562 1 98 116 GLU A C 1
ATOM 885 O O . GLU A 1 116 ? 12.742 17.828 17.5 1 98 116 GLU A O 1
ATOM 890 N N . LEU A 1 117 ? 13.109 17.859 15.273 1 98.69 117 LEU A N 1
ATOM 891 C CA . LEU A 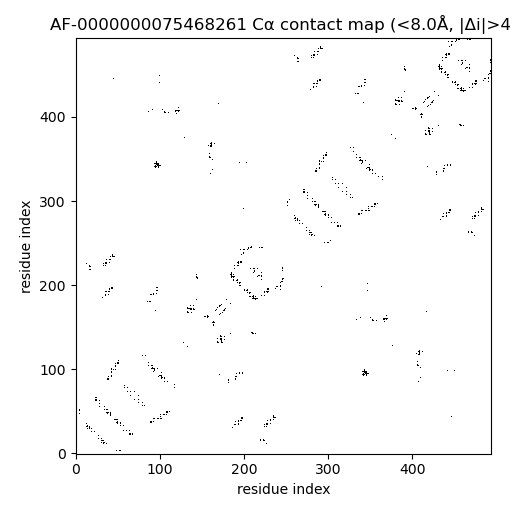1 117 ? 11.727 17.531 14.938 1 98.69 117 LEU A CA 1
ATOM 892 C C . LEU A 1 117 ? 11.609 16.078 14.484 1 98.69 117 LEU A C 1
ATOM 894 O O . LEU A 1 117 ? 10.531 15.641 14.07 1 98.69 117 LEU A O 1
ATOM 898 N N . ARG A 1 118 ? 12.672 15.328 14.555 1 98.44 118 ARG A N 1
ATOM 899 C CA . ARG A 1 118 ? 12.672 13.914 14.18 1 98.44 118 ARG A CA 1
ATOM 900 C C . ARG A 1 118 ? 12.328 13.031 15.375 1 98.44 118 ARG A C 1
ATOM 902 O O . ARG A 1 118 ? 12.906 13.172 16.453 1 98.44 118 ARG A O 1
ATOM 909 N N . ASP A 1 119 ? 11.406 12.188 15.211 1 97.38 119 ASP A N 1
ATOM 910 C CA . ASP A 1 119 ? 11.094 11.234 16.266 1 97.38 119 ASP A CA 1
ATOM 911 C C . ASP A 1 119 ? 12.211 10.203 16.438 1 97.38 119 ASP A C 1
ATOM 913 O O . ASP A 1 119 ? 12.789 9.75 15.453 1 97.38 119 ASP A O 1
ATOM 917 N N . LYS A 1 120 ? 12.406 9.859 17.625 1 96.19 120 LYS A N 1
ATOM 918 C CA . LYS A 1 120 ? 13.469 8.898 17.922 1 96.19 120 LYS A CA 1
ATOM 919 C C . LYS A 1 120 ? 12.891 7.574 18.422 1 96.19 120 LYS A C 1
ATOM 921 O O . LYS A 1 120 ? 13.609 6.586 18.547 1 96.19 120 LYS A O 1
ATOM 926 N N . GLN A 1 121 ? 11.633 7.562 18.672 1 97.12 121 GLN A N 1
ATOM 927 C CA . GLN A 1 121 ? 10.883 6.375 19.062 1 97.12 121 GLN A CA 1
ATOM 928 C C . GLN A 1 121 ? 9.57 6.273 18.297 1 97.12 121 GLN A C 1
ATOM 930 O O . GLN A 1 121 ? 9.109 7.258 17.703 1 97.12 121 GLN A O 1
ATOM 935 N N . THR A 1 122 ? 9.047 5.133 18.281 1 97.62 122 THR A N 1
ATOM 936 C CA . THR A 1 122 ? 7.75 4.965 17.625 1 97.62 122 THR A CA 1
ATOM 937 C C . THR A 1 122 ? 6.676 5.766 18.359 1 97.62 122 THR A C 1
ATOM 939 O O . THR A 1 122 ? 6.715 5.902 19.578 1 97.62 122 THR A O 1
ATOM 942 N N . LEU A 1 123 ? 5.773 6.266 17.625 1 96.75 123 LEU A N 1
ATOM 943 C CA . LEU A 1 123 ? 4.582 6.859 18.219 1 96.75 123 LEU A CA 1
ATOM 944 C C . LEU A 1 123 ? 3.6 5.781 18.672 1 96.75 123 LEU A C 1
ATOM 946 O O . LEU A 1 123 ? 2.916 5.934 19.688 1 96.75 123 LEU A O 1
ATOM 950 N N . ARG A 1 124 ? 3.555 4.699 17.922 1 95.81 124 ARG A N 1
ATOM 951 C CA . ARG A 1 124 ? 2.688 3.578 18.266 1 95.81 124 ARG A CA 1
ATOM 952 C C . ARG A 1 124 ? 3.229 2.818 19.469 1 95.81 124 ARG A C 1
ATOM 954 O O . ARG A 1 124 ? 4.438 2.637 19.609 1 95.81 124 ARG A O 1
ATOM 961 N N . ASP A 1 125 ? 2.297 2.41 20.328 1 95.25 125 ASP A N 1
ATOM 962 C CA . ASP A 1 125 ? 2.627 1.574 21.484 1 95.25 125 ASP A CA 1
ATOM 963 C C . ASP A 1 125 ? 2.889 0.132 21.047 1 95.25 125 ASP A C 1
ATOM 965 O O . ASP A 1 125 ? 1.955 -0.607 20.734 1 95.25 125 ASP A O 1
ATOM 969 N N . GLN A 1 126 ? 4.055 -0.344 21.156 1 94.12 126 GLN A N 1
ATOM 970 C CA . GLN A 1 126 ? 4.457 -1.648 20.641 1 94.12 126 GLN A CA 1
ATOM 971 C C . GLN A 1 126 ? 4.027 -2.768 21.594 1 94.12 126 GLN A C 1
ATOM 973 O O . GLN A 1 126 ? 4.168 -3.949 21.266 1 94.12 126 GLN A O 1
ATOM 978 N N . SER A 1 127 ? 3.434 -2.418 22.719 1 95.25 127 SER A N 1
ATOM 979 C CA . SER A 1 127 ? 2.934 -3.422 23.641 1 95.25 127 SER A CA 1
ATOM 980 C C . SER A 1 127 ? 1.49 -3.801 23.328 1 95.25 127 SER A C 1
ATOM 982 O O . SER A 1 127 ? 0.94 -4.727 23.922 1 95.25 127 SER A O 1
ATOM 984 N N . THR A 1 128 ? 0.93 -3.064 22.422 1 96.75 128 THR A N 1
ATOM 985 C CA . THR A 1 128 ? -0.438 -3.387 22.031 1 96.75 128 THR A CA 1
ATOM 986 C C . THR A 1 128 ? -0.518 -4.801 21.469 1 96.75 128 THR A C 1
ATOM 988 O O . THR A 1 128 ? 0.301 -5.188 20.625 1 96.75 128 THR A O 1
ATOM 991 N N . THR A 1 129 ? -1.515 -5.594 21.859 1 97.25 129 THR A N 1
ATOM 992 C CA . THR A 1 129 ? -1.635 -6.984 21.438 1 97.25 129 THR A CA 1
ATOM 993 C C . THR A 1 129 ? -2.391 -7.09 20.125 1 97.25 129 THR A C 1
ATOM 995 O O . THR A 1 129 ? -3.09 -6.156 19.734 1 97.25 129 THR A O 1
ATOM 998 N N . MET A 1 130 ? -2.26 -8.242 19.516 1 97.25 130 MET A N 1
ATOM 999 C CA . MET A 1 130 ? -2.998 -8.484 18.281 1 97.25 130 MET A CA 1
ATOM 1000 C C . MET A 1 130 ? -4.5 -8.43 18.531 1 97.25 130 MET A C 1
ATOM 1002 O O . MET A 1 130 ? -5.246 -7.879 17.719 1 97.25 130 MET A O 1
ATOM 1006 N N . GLU A 1 131 ? -4.918 -8.938 19.625 1 97 131 GLU A N 1
ATOM 1007 C CA . GLU A 1 131 ? -6.332 -8.914 19.984 1 97 131 GLU A CA 1
ATOM 1008 C C . GLU A 1 131 ? -6.855 -7.488 20.094 1 97 131 GLU A C 1
ATOM 1010 O O . GLU A 1 131 ? -7.969 -7.191 19.656 1 97 131 GLU A O 1
ATOM 1015 N N . GLU A 1 132 ? -6.078 -6.664 20.703 1 97.81 132 GLU A N 1
ATOM 1016 C CA . GLU A 1 132 ? -6.465 -5.262 20.828 1 97.81 132 GLU A CA 1
ATOM 1017 C C . GLU A 1 132 ? -6.535 -4.578 19.469 1 97.81 132 GLU A C 1
ATOM 1019 O O . GLU A 1 132 ? -7.445 -3.785 19.219 1 97.81 132 GLU A O 1
ATOM 1024 N N . TYR A 1 133 ? -5.59 -4.887 18.594 1 97.69 133 TYR A N 1
ATOM 1025 C CA . TYR A 1 133 ? -5.617 -4.309 17.25 1 97.69 133 TYR A CA 1
ATOM 1026 C C . TYR A 1 133 ? -6.852 -4.762 16.484 1 97.69 133 TYR A C 1
ATOM 1028 O O . TYR A 1 133 ? -7.457 -3.977 15.75 1 97.69 133 TYR A O 1
ATOM 1036 N N . VAL A 1 134 ? -7.211 -6.027 16.609 1 97.81 134 VAL A N 1
ATOM 1037 C CA . VAL A 1 134 ? -8.406 -6.551 15.961 1 97.81 134 VAL A CA 1
ATOM 1038 C C . VAL A 1 134 ? -9.641 -5.82 16.469 1 97.81 134 VAL A C 1
ATOM 1040 O O . VAL A 1 134 ? -10.469 -5.348 15.688 1 97.81 134 VAL A O 1
ATOM 1043 N N . ARG A 1 135 ? -9.773 -5.676 17.766 1 98 135 ARG A N 1
ATOM 1044 C CA . ARG A 1 135 ? -10.93 -5.027 18.391 1 98 135 ARG A CA 1
ATOM 1045 C C . ARG A 1 135 ? -10.992 -3.553 18.016 1 98 135 ARG A C 1
ATOM 1047 O O . ARG A 1 135 ? -12.055 -3.055 17.609 1 98 135 ARG A O 1
ATOM 1054 N N . ASN A 1 136 ? -9.875 -2.881 18.156 1 97.62 136 ASN A N 1
ATOM 1055 C CA . ASN A 1 136 ? -9.828 -1.453 17.844 1 97.62 136 ASN A CA 1
ATOM 1056 C C . ASN A 1 136 ? -10.047 -1.188 16.359 1 97.62 136 ASN A C 1
ATOM 1058 O O . ASN A 1 136 ? -10.641 -0.175 15.984 1 97.62 136 ASN A O 1
ATOM 1062 N N . GLY A 1 137 ? -9.531 -2.133 15.508 1 98.38 137 GLY A N 1
ATOM 1063 C CA . GLY A 1 137 ? -9.734 -2.012 14.078 1 98.38 137 GLY A CA 1
ATOM 1064 C C . GLY A 1 137 ? -11.195 -2.08 13.672 1 98.38 137 GLY A C 1
ATOM 1065 O O . GLY A 1 137 ? -11.664 -1.279 12.859 1 98.38 137 GLY A O 1
ATOM 1066 N N . GLU A 1 138 ? -11.867 -3.002 14.289 1 98.19 138 GLU A N 1
ATOM 1067 C CA . GLU A 1 138 ? -13.297 -3.133 14.016 1 98.19 138 GLU A CA 1
ATOM 1068 C C . GLU A 1 138 ? -14.062 -1.886 14.453 1 98.19 138 GLU A C 1
ATOM 1070 O O . GLU A 1 138 ? -14.953 -1.419 13.75 1 98.19 138 GLU A O 1
ATOM 1075 N N . LYS A 1 139 ? -13.766 -1.378 15.641 1 98.06 139 LYS A N 1
ATOM 1076 C CA . LYS A 1 139 ? -14.414 -0.179 16.156 1 98.06 139 LYS A CA 1
ATOM 1077 C C . LYS A 1 139 ? -14.188 1.017 15.242 1 98.06 139 LYS A C 1
ATOM 1079 O O . LYS A 1 139 ? -15.125 1.748 14.922 1 98.06 139 LYS A O 1
ATOM 1084 N N . PHE A 1 140 ? -12.945 1.19 14.82 1 98.44 140 PHE A N 1
ATOM 1085 C CA . PHE A 1 140 ? -12.602 2.326 13.969 1 98.44 140 PHE A CA 1
ATOM 1086 C C . PHE A 1 140 ? -13.242 2.186 12.594 1 98.44 140 PHE A C 1
ATOM 1088 O O . PHE A 1 140 ? -13.734 3.164 12.031 1 98.44 140 PHE A O 1
ATOM 1095 N N . PHE A 1 141 ? -13.203 0.952 12.023 1 98.62 141 PHE A N 1
ATOM 1096 C CA . PHE A 1 141 ? -13.812 0.664 10.734 1 98.62 141 PHE A CA 1
ATOM 1097 C C . PHE A 1 141 ? -15.297 1.02 10.742 1 98.62 141 PHE A C 1
ATOM 1099 O O . PHE A 1 141 ? -15.781 1.701 9.836 1 98.62 141 PHE A O 1
ATOM 1106 N N . ARG A 1 142 ? -15.992 0.642 11.742 1 98.06 142 ARG A N 1
ATOM 1107 C CA . ARG A 1 142 ? -17.422 0.894 11.836 1 98.06 142 ARG A CA 1
ATOM 1108 C C . ARG A 1 142 ? -17.703 2.375 12.07 1 98.06 142 ARG A C 1
ATOM 1110 O O . ARG A 1 142 ? -18.719 2.9 11.602 1 98.06 142 ARG A O 1
ATOM 1117 N N . ALA A 1 143 ? -16.844 3.025 12.789 1 97.38 143 ALA A N 1
ATOM 1118 C CA . ALA A 1 143 ? -17 4.469 12.977 1 97.38 143 ALA A CA 1
ATOM 1119 C C . ALA A 1 143 ? -16.875 5.207 11.648 1 97.38 143 ALA A C 1
ATOM 1121 O O . ALA A 1 143 ? -17.547 6.223 11.43 1 97.38 143 ALA A O 1
ATOM 1122 N N . MET A 1 144 ? -16.109 4.719 10.758 1 97.44 144 MET A N 1
ATOM 1123 C CA . MET A 1 144 ? -15.852 5.379 9.477 1 97.44 144 MET A CA 1
ATOM 1124 C C . MET A 1 144 ? -16.953 5.051 8.469 1 97.44 144 MET A C 1
ATOM 1126 O O . MET A 1 144 ? -17.453 5.938 7.789 1 97.44 144 MET A O 1
ATOM 1130 N N . TYR A 1 145 ? -17.312 3.787 8.406 1 97.94 145 TYR A N 1
ATOM 1131 C CA . TYR A 1 145 ? -18.188 3.352 7.324 1 97.94 145 TYR A CA 1
ATOM 1132 C C . TYR A 1 145 ? -19.641 3.4 7.746 1 97.94 145 TYR A C 1
ATOM 1134 O O . TYR A 1 145 ? -20.547 3.43 6.898 1 97.94 145 TYR A O 1
ATOM 1142 N N . ARG A 1 146 ? -19.953 3.273 9.078 1 97.44 146 ARG A N 1
ATOM 1143 C CA . ARG A 1 146 ? -21.297 3.359 9.633 1 97.44 146 ARG A CA 1
ATOM 1144 C C . ARG A 1 146 ? -22.219 2.328 8.992 1 97.44 146 ARG A C 1
ATOM 1146 O O . ARG A 1 146 ? -21.938 1.128 9.031 1 97.44 146 ARG A O 1
ATOM 1153 N N . ASP A 1 147 ? -23.203 2.764 8.227 1 96.75 147 ASP A N 1
ATOM 1154 C CA . ASP A 1 147 ? -24.25 1.87 7.742 1 96.75 147 ASP A CA 1
ATOM 1155 C C . ASP A 1 147 ? -23.734 0.977 6.613 1 96.75 147 ASP A C 1
ATOM 1157 O O . ASP A 1 147 ? -24.328 -0.063 6.32 1 96.75 147 ASP A O 1
ATOM 1161 N N . THR A 1 148 ? -22.609 1.344 6.035 1 97.44 148 THR A N 1
ATOM 1162 C CA . THR A 1 148 ? -22.094 0.546 4.926 1 97.44 148 THR A CA 1
ATOM 1163 C C . THR A 1 148 ? -21.016 -0.411 5.398 1 97.44 148 THR A C 1
ATOM 1165 O O . THR A 1 148 ? -20.453 -1.177 4.605 1 97.44 148 THR A O 1
ATOM 1168 N N . ALA A 1 149 ? -20.703 -0.396 6.676 1 98.19 149 ALA A N 1
ATOM 1169 C CA . ALA A 1 149 ? -19.594 -1.155 7.238 1 98.19 149 ALA A CA 1
ATOM 1170 C C . ALA A 1 149 ? -19.719 -2.641 6.914 1 98.19 149 ALA A C 1
ATOM 1172 O O . ALA A 1 149 ? -18.766 -3.266 6.449 1 98.19 149 ALA A O 1
ATOM 1173 N N . ASP A 1 150 ? -20.891 -3.227 7.102 1 98.12 150 ASP A N 1
ATOM 1174 C CA . ASP A 1 150 ? -21.094 -4.656 6.887 1 98.12 150 ASP A CA 1
ATOM 1175 C C . ASP A 1 150 ? -20.953 -5.016 5.41 1 98.12 150 ASP A C 1
ATOM 1177 O O . ASP A 1 150 ? -20.406 -6.07 5.074 1 98.12 150 ASP A O 1
ATOM 1181 N N . ASN A 1 151 ? -21.469 -4.148 4.594 1 98.19 151 ASN A N 1
ATOM 1182 C CA . ASN A 1 151 ? -21.375 -4.402 3.16 1 98.19 151 ASN A CA 1
ATOM 1183 C C . ASN A 1 151 ? -19.938 -4.395 2.684 1 98.19 151 ASN A C 1
ATOM 1185 O O . ASN A 1 151 ? -19.516 -5.277 1.935 1 98.19 151 ASN A O 1
ATOM 1189 N N . VAL A 1 152 ? -19.156 -3.357 3.059 1 98.5 152 VAL A N 1
ATOM 1190 C CA . VAL A 1 152 ? -17.766 -3.225 2.625 1 98.5 152 VAL A CA 1
ATOM 1191 C C . VAL A 1 152 ? -16.922 -4.348 3.23 1 98.5 152 VAL A C 1
ATOM 1193 O O . VAL A 1 152 ? -16.156 -4.996 2.527 1 98.5 152 VAL A O 1
ATOM 1196 N N . GLN A 1 153 ? -17.094 -4.602 4.543 1 98.31 153 GLN A N 1
ATOM 1197 C CA . GLN A 1 153 ? -16.375 -5.691 5.184 1 98.31 153 GLN A CA 1
ATOM 1198 C C . GLN A 1 153 ? -16.75 -7.035 4.562 1 98.31 153 GLN A C 1
ATOM 1200 O O . GLN A 1 153 ? -15.883 -7.895 4.363 1 98.31 153 GLN A O 1
ATOM 1205 N N . GLY A 1 154 ? -18.031 -7.254 4.293 1 98.44 154 GLY A N 1
ATOM 1206 C CA . GLY A 1 154 ? -18.484 -8.469 3.641 1 98.44 154 GLY A CA 1
ATOM 1207 C C . GLY A 1 154 ? -17.828 -8.703 2.293 1 98.44 154 GLY A C 1
ATOM 1208 O O . GLY A 1 154 ? -17.438 -9.828 1.972 1 98.44 154 GLY A O 1
ATOM 1209 N N . LEU A 1 155 ? -17.719 -7.645 1.516 1 98.62 155 LEU A N 1
ATOM 1210 C CA . LEU A 1 155 ? -17.047 -7.727 0.227 1 98.62 155 LEU A CA 1
ATOM 1211 C C . LEU A 1 155 ? -15.594 -8.164 0.404 1 98.62 155 LEU A C 1
ATOM 1213 O O . LEU A 1 155 ? -15.125 -9.07 -0.29 1 98.62 155 LEU A O 1
ATOM 1217 N N . LEU A 1 156 ? -14.859 -7.531 1.312 1 98.75 156 LEU A N 1
ATOM 1218 C CA . LEU A 1 156 ? -13.445 -7.82 1.533 1 98.75 156 LEU A CA 1
ATOM 1219 C C . LEU A 1 156 ? -13.258 -9.258 2.006 1 98.75 156 LEU A C 1
ATOM 1221 O O . LEU A 1 156 ? -12.312 -9.93 1.583 1 98.75 156 LEU A O 1
ATOM 1225 N N . ASP A 1 157 ? -14.172 -9.711 2.887 1 98.56 157 ASP A N 1
ATOM 1226 C CA . ASP A 1 157 ? -14.125 -11.086 3.361 1 98.56 157 ASP A CA 1
ATOM 1227 C C . ASP A 1 157 ? -14.359 -12.07 2.217 1 98.56 157 ASP A C 1
ATOM 1229 O O . ASP A 1 157 ? -13.75 -13.141 2.174 1 98.56 157 ASP A O 1
ATOM 1233 N N . GLU A 1 158 ? -15.242 -11.688 1.364 1 98.5 158 GLU A N 1
ATOM 1234 C CA . GLU A 1 158 ? -15.664 -12.578 0.293 1 98.5 158 GLU A CA 1
ATOM 1235 C C . GLU A 1 158 ? -14.586 -12.719 -0.775 1 98.5 158 GLU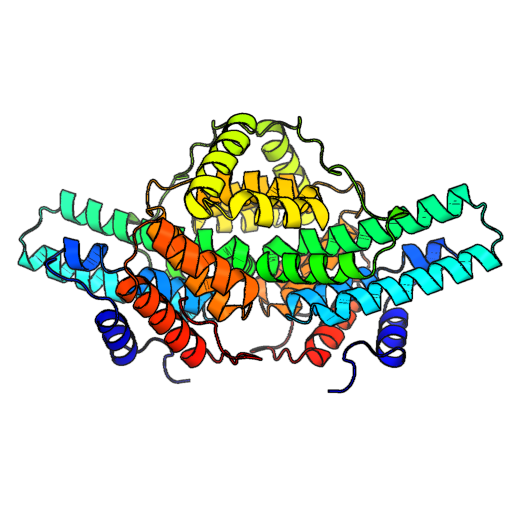 A C 1
ATOM 1237 O O . GLU A 1 158 ? -14.328 -13.82 -1.266 1 98.5 158 GLU A O 1
ATOM 1242 N N . ILE A 1 159 ? -13.945 -11.68 -1.165 1 98.75 159 ILE A N 1
ATOM 1243 C CA . ILE A 1 159 ? -13.008 -11.719 -2.287 1 98.75 159 ILE A CA 1
ATOM 1244 C C . ILE A 1 159 ? -11.727 -12.43 -1.864 1 98.75 159 ILE A C 1
ATOM 1246 O O . ILE A 1 159 ? -11.055 -13.055 -2.689 1 98.75 159 ILE A O 1
ATOM 1250 N N . TYR A 1 160 ? -11.398 -12.328 -0.584 1 98.62 160 TYR A N 1
ATOM 1251 C CA . TYR A 1 160 ? -10.25 -13.008 -0.003 1 98.62 160 TYR A CA 1
ATOM 1252 C C . TYR A 1 160 ? -10.242 -12.867 1.515 1 98.62 160 TYR A C 1
ATOM 1254 O O . TYR A 1 160 ? -9.852 -11.82 2.041 1 98.62 160 TYR A O 1
ATOM 1262 N N . PRO A 1 161 ? -10.555 -13.898 2.262 1 98.56 161 PRO A N 1
ATOM 1263 C CA . PRO A 1 161 ? -10.711 -13.789 3.713 1 98.56 161 PRO A CA 1
ATOM 1264 C C . PRO A 1 161 ? -9.516 -13.125 4.387 1 98.56 161 PRO A C 1
ATOM 1266 O O . PRO A 1 161 ? -9.68 -12.344 5.328 1 98.56 161 PRO A O 1
ATOM 1269 N N . ASP A 1 162 ? -8.312 -13.391 3.928 1 98.5 162 ASP A N 1
ATOM 1270 C CA . ASP A 1 162 ? -7.133 -12.742 4.492 1 98.5 162 ASP A CA 1
ATOM 1271 C C . ASP A 1 162 ? -7.164 -11.234 4.242 1 98.5 162 ASP A C 1
ATOM 1273 O O . ASP A 1 162 ? -6.672 -10.453 5.059 1 98.5 162 ASP A O 1
ATOM 1277 N N . MET A 1 163 ? -7.746 -10.797 3.104 1 98.75 163 MET A N 1
ATOM 1278 C CA . MET A 1 163 ? -7.879 -9.367 2.822 1 98.75 163 MET A CA 1
ATOM 1279 C C . MET A 1 163 ? -8.797 -8.695 3.838 1 98.75 163 MET A C 1
ATOM 1281 O O . MET A 1 163 ? -8.508 -7.59 4.301 1 98.75 163 MET A O 1
ATOM 1285 N N . GLY A 1 164 ? -9.922 -9.367 4.121 1 98.69 164 GLY A N 1
ATOM 1286 C CA . GLY A 1 164 ? -10.82 -8.828 5.129 1 98.69 164 GLY A CA 1
ATOM 1287 C C . GLY A 1 164 ? -10.164 -8.672 6.488 1 98.69 164 GLY A C 1
ATOM 1288 O O . GLY A 1 164 ? -10.258 -7.609 7.109 1 98.69 164 GLY A O 1
ATOM 1289 N N . TRP A 1 165 ? -9.516 -9.703 6.895 1 98.44 165 TRP A N 1
ATOM 1290 C CA . TRP A 1 165 ? -8.82 -9.68 8.18 1 98.44 165 TRP A CA 1
ATOM 1291 C C . TRP A 1 165 ? -7.73 -8.617 8.195 1 98.44 165 TRP A C 1
ATOM 1293 O O . TRP A 1 165 ? -7.59 -7.879 9.172 1 98.44 165 TRP A O 1
ATOM 1303 N N . PHE A 1 166 ? -6.938 -8.555 7.141 1 98.75 166 PHE A N 1
ATOM 1304 C CA . PHE A 1 166 ? -5.84 -7.602 7.016 1 98.75 166 PHE A CA 1
ATOM 1305 C C . PHE A 1 166 ? -6.355 -6.168 7.059 1 98.75 166 PHE A C 1
ATOM 1307 O O . PHE A 1 166 ? -5.766 -5.309 7.719 1 98.75 166 PHE A O 1
ATOM 1314 N N . SER A 1 167 ? -7.414 -5.914 6.312 1 98.69 167 SER A N 1
ATOM 1315 C CA . SER A 1 167 ? -8.008 -4.582 6.309 1 98.69 167 SER A CA 1
ATOM 1316 C C . SER A 1 167 ? -8.398 -4.148 7.719 1 98.69 167 SER A C 1
ATOM 1318 O O . SER A 1 167 ? -8.062 -3.039 8.148 1 98.69 167 SER A O 1
ATOM 1320 N N . ASN A 1 168 ? -9.031 -4.992 8.414 1 98.06 168 ASN A N 1
ATOM 1321 C CA . ASN A 1 168 ? -9.484 -4.672 9.766 1 98.06 168 ASN A CA 1
ATOM 1322 C C . ASN A 1 168 ? -8.305 -4.492 10.727 1 98.06 168 ASN A C 1
ATOM 1324 O O . ASN A 1 168 ? -8.219 -3.48 11.422 1 98.06 168 ASN A O 1
ATOM 1328 N N . THR A 1 169 ? -7.434 -5.457 10.734 1 97.88 169 THR A N 1
ATOM 1329 C CA . THR A 1 169 ? -6.387 -5.531 11.75 1 97.88 169 THR A CA 1
ATOM 1330 C C . THR A 1 169 ? -5.246 -4.57 11.422 1 97.88 169 THR A C 1
ATOM 1332 O O . THR A 1 169 ? -4.867 -3.746 12.258 1 97.88 169 THR A O 1
ATOM 1335 N N . VAL A 1 170 ? -4.727 -4.652 10.234 1 98.38 170 VAL A N 1
ATOM 1336 C CA . VAL A 1 170 ? -3.582 -3.836 9.852 1 98.38 170 VAL A CA 1
ATOM 1337 C C . VAL A 1 170 ? -4.059 -2.461 9.391 1 98.38 170 VAL A C 1
ATOM 1339 O O . VAL A 1 170 ? -3.543 -1.436 9.844 1 98.38 170 VAL A O 1
ATOM 1342 N N . GLY A 1 171 ? -5.016 -2.457 8.492 1 98.69 171 GLY A N 1
ATOM 1343 C CA . GLY A 1 171 ? -5.512 -1.188 7.984 1 98.69 171 GLY A CA 1
ATOM 1344 C C . GLY A 1 171 ? -6.07 -0.288 9.07 1 98.69 171 GLY A C 1
ATOM 1345 O O . GLY A 1 171 ? -5.465 0.729 9.414 1 98.69 171 GLY A O 1
ATOM 1346 N N . TYR A 1 172 ? -7.086 -0.759 9.703 1 98.69 172 TYR A N 1
ATOM 1347 C CA . TYR A 1 172 ? -7.848 0.116 10.586 1 98.69 172 TYR A CA 1
ATOM 1348 C C . TYR A 1 172 ? -7.375 -0.022 12.031 1 98.69 172 TYR A C 1
ATOM 1350 O O . TYR A 1 172 ? -7.539 0.899 12.836 1 98.69 172 TYR A O 1
ATOM 1358 N N . GLY A 1 173 ? -6.742 -1.097 12.398 1 98.25 173 GLY A N 1
ATOM 1359 C CA . GLY A 1 173 ? -6.203 -1.274 13.734 1 98.25 173 GLY A CA 1
ATOM 1360 C C . GLY A 1 173 ? -4.832 -0.653 13.914 1 98.25 173 GLY A C 1
ATOM 1361 O O . GLY A 1 173 ? -4.688 0.365 14.594 1 98.25 173 GLY A O 1
ATOM 1362 N N . ILE A 1 174 ? -3.875 -1.107 13.172 1 98.19 174 ILE A N 1
ATOM 1363 C CA . ILE A 1 174 ? -2.471 -0.764 13.359 1 98.19 174 ILE A CA 1
ATOM 1364 C C . ILE A 1 174 ? -2.184 0.599 12.727 1 98.19 174 ILE A C 1
ATOM 1366 O O . ILE A 1 174 ? -1.495 1.431 13.328 1 98.19 174 ILE A O 1
ATOM 1370 N N . THR A 1 175 ? -2.768 0.884 11.586 1 98.56 175 THR A N 1
ATOM 1371 C CA . THR A 1 175 ? -2.312 2.018 10.789 1 98.56 175 THR A CA 1
ATOM 1372 C C . THR A 1 175 ? -3.229 3.223 10.992 1 98.56 175 THR A C 1
ATOM 1374 O O . THR A 1 175 ? -2.822 4.227 11.578 1 98.56 175 THR A O 1
ATOM 1377 N N . TYR A 1 176 ? -4.512 3.078 10.656 1 98.62 176 TYR A N 1
ATOM 1378 C CA . TYR A 1 176 ? -5.422 4.219 10.633 1 98.62 176 TYR A CA 1
ATOM 1379 C C . TYR A 1 176 ? -5.969 4.512 12.023 1 98.62 176 TYR A C 1
ATOM 1381 O O . TYR A 1 176 ? -6.297 5.66 12.336 1 98.62 176 TYR A O 1
ATOM 1389 N N . GLY A 1 177 ? -5.996 3.484 12.883 1 96.75 177 GLY A N 1
ATOM 1390 C CA . GLY A 1 177 ? -6.586 3.613 14.203 1 96.75 177 GLY A CA 1
ATOM 1391 C C . GLY A 1 177 ? -5.719 4.398 15.172 1 96.75 177 GLY A C 1
ATOM 1392 O O . GLY A 1 177 ? -6.168 4.773 16.25 1 96.75 177 GLY A O 1
ATOM 1393 N N . ALA A 1 178 ? -4.461 4.605 14.828 1 94.06 178 ALA A N 1
ATOM 1394 C CA . ALA A 1 178 ? -3.607 5.488 15.617 1 94.06 178 ALA A CA 1
ATOM 1395 C C . ALA A 1 178 ? -3.941 6.953 15.359 1 94.06 178 ALA A C 1
ATOM 1397 O O . ALA A 1 178 ? -3.354 7.582 14.477 1 94.06 178 ALA A O 1
ATOM 1398 N N . THR A 1 179 ? -4.812 7.559 16.203 1 93.12 179 THR A N 1
ATOM 1399 C CA . THR A 1 179 ? -5.371 8.867 15.891 1 93.12 179 THR A CA 1
ATOM 1400 C C . THR A 1 179 ? -4.855 9.922 16.875 1 93.12 179 THR A C 1
ATOM 1402 O O . THR A 1 179 ? -5.508 10.945 17.094 1 93.12 179 THR A O 1
ATOM 1405 N N . ASP A 1 180 ? -3.67 9.641 17.422 1 94.81 180 ASP A N 1
ATOM 1406 C CA . ASP A 1 180 ? -3.109 10.586 18.391 1 94.81 180 ASP A CA 1
ATOM 1407 C C . ASP A 1 180 ? -2.598 11.844 17.688 1 94.81 180 ASP A C 1
ATOM 1409 O O . ASP A 1 180 ? -2.59 12.93 18.266 1 94.81 180 ASP A O 1
ATOM 1413 N N . VAL A 1 181 ? -2.188 11.688 16.422 1 97.75 181 VAL A N 1
ATOM 1414 C CA . VAL A 1 181 ? -1.588 12.797 15.688 1 97.75 181 VAL A CA 1
ATOM 1415 C C . VAL A 1 181 ? -2.586 13.336 14.664 1 97.75 181 VAL A C 1
ATOM 1417 O O . VAL A 1 181 ? -2.746 14.555 14.531 1 97.75 181 VAL A O 1
ATOM 1420 N N . LEU A 1 182 ? -3.27 12.477 13.969 1 98.38 182 LEU A N 1
ATOM 1421 C CA . LEU A 1 182 ? -4.312 12.82 13 1 98.38 182 LEU A CA 1
ATOM 1422 C C . LEU A 1 182 ? -5.676 12.336 13.484 1 98.38 182 LEU A C 1
ATOM 1424 O O . LEU A 1 182 ? -5.816 11.188 13.922 1 98.38 182 LEU A O 1
ATOM 1428 N N . THR A 1 183 ? -6.645 13.227 13.414 1 97.75 183 THR A N 1
ATOM 1429 C CA . THR A 1 183 ? -8.008 12.852 13.766 1 97.75 183 THR A CA 1
ATOM 1430 C C . THR A 1 183 ? -8.586 11.883 12.734 1 97.75 183 THR A C 1
ATOM 1432 O O . THR A 1 183 ? -8.008 11.695 11.664 1 97.75 183 THR A O 1
ATOM 1435 N N . GLN A 1 184 ? -9.695 11.273 13.07 1 97.25 184 GLN A N 1
ATOM 1436 C CA . GLN A 1 184 ? -10.375 10.367 12.148 1 97.25 184 GLN A CA 1
ATOM 1437 C C . GLN A 1 184 ? -10.648 11.055 10.812 1 97.25 184 GLN A C 1
ATOM 1439 O O . GLN A 1 184 ? -10.453 10.461 9.75 1 97.25 184 GLN A O 1
ATOM 1444 N N . VAL A 1 185 ? -11.148 12.266 10.844 1 97.94 185 VAL A N 1
ATOM 1445 C CA . VAL A 1 185 ? -11.5 12.977 9.617 1 97.94 185 VAL A CA 1
ATOM 1446 C C . VAL A 1 185 ? -10.234 13.273 8.812 1 97.94 185 VAL A C 1
ATOM 1448 O O . VAL A 1 185 ? -10.242 13.18 7.586 1 97.94 185 VAL A O 1
ATOM 1451 N N . GLU A 1 186 ? -9.156 13.594 9.477 1 98.56 186 GLU A N 1
ATOM 1452 C CA . GLU A 1 186 ? -7.902 13.875 8.781 1 98.56 186 GLU A CA 1
ATOM 1453 C C . GLU A 1 186 ? -7.32 12.609 8.164 1 98.56 186 GLU A C 1
ATOM 1455 O O . GLU A 1 186 ? -6.703 12.656 7.098 1 98.56 186 GLU A O 1
ATOM 1460 N N . VAL A 1 187 ? -7.539 11.477 8.859 1 98.81 187 VAL A N 1
ATOM 1461 C CA . VAL A 1 187 ? -7.168 10.203 8.258 1 98.81 187 VAL A CA 1
ATOM 1462 C C . VAL A 1 187 ? -7.953 10 6.961 1 98.81 187 VAL A C 1
ATOM 1464 O O . VAL A 1 187 ? -7.391 9.586 5.945 1 98.81 187 VAL A O 1
ATOM 1467 N N . SER A 1 188 ? -9.227 10.328 6.965 1 98.75 188 SER A N 1
ATOM 1468 C CA . SER A 1 188 ? -10.016 10.227 5.742 1 98.75 188 SER A CA 1
ATOM 1469 C C . SER A 1 188 ? -9.461 11.141 4.652 1 98.75 188 SER A C 1
ATOM 1471 O O . SER A 1 188 ? -9.477 10.781 3.473 1 98.75 188 SER A O 1
ATOM 1473 N N . TYR A 1 189 ? -8.945 12.328 5.031 1 98.88 189 TYR A N 1
ATOM 1474 C CA . TYR A 1 189 ? -8.352 13.242 4.062 1 98.88 189 TYR A CA 1
ATOM 1475 C C . TYR A 1 189 ? -7.121 12.617 3.412 1 98.88 189 TYR A C 1
ATOM 1477 O O . TYR A 1 189 ? -6.926 12.734 2.199 1 98.88 189 TYR A O 1
ATOM 1485 N N . VAL A 1 190 ? -6.32 11.938 4.254 1 98.94 190 VAL A N 1
ATOM 1486 C CA . VAL A 1 190 ? -5.145 11.227 3.756 1 98.94 190 VAL A CA 1
ATOM 1487 C C . VAL A 1 190 ? -5.57 10.195 2.717 1 98.94 190 VAL A C 1
ATOM 1489 O O . VAL A 1 190 ? -4.98 10.117 1.635 1 98.94 190 VAL A O 1
ATOM 1492 N N . LEU A 1 191 ? -6.59 9.453 3.055 1 98.94 191 LEU A N 1
ATOM 1493 C CA . LEU A 1 191 ? -7.023 8.352 2.207 1 98.94 191 LEU A CA 1
ATOM 1494 C C . LEU A 1 191 ? -7.609 8.867 0.899 1 98.94 191 LEU A C 1
ATOM 1496 O O . LEU A 1 191 ? -7.293 8.352 -0.176 1 98.94 191 LEU A O 1
ATOM 1500 N N . VAL A 1 192 ? -8.383 9.922 0.944 1 98.94 192 VAL A N 1
ATOM 1501 C CA . VAL A 1 192 ? -8.969 10.516 -0.251 1 98.94 192 VAL A CA 1
ATOM 1502 C C . VAL A 1 192 ? -7.859 11.008 -1.179 1 98.94 192 VAL A C 1
ATOM 1504 O O . VAL A 1 192 ? -7.891 10.75 -2.385 1 98.94 192 VAL A O 1
ATOM 1507 N N . ALA A 1 193 ? -6.871 11.688 -0.625 1 98.94 193 ALA A N 1
ATOM 1508 C CA . ALA A 1 193 ? -5.785 12.234 -1.431 1 98.94 193 ALA A CA 1
ATOM 1509 C C . ALA A 1 193 ? -5.004 11.125 -2.129 1 98.94 193 ALA A C 1
ATOM 1511 O O . ALA A 1 193 ? -4.73 11.203 -3.328 1 98.94 193 ALA A O 1
ATOM 1512 N N . ALA A 1 194 ? -4.691 10.07 -1.371 1 98.94 194 ALA A N 1
ATOM 1513 C CA . ALA A 1 194 ? -3.949 8.945 -1.946 1 98.94 194 ALA A CA 1
ATOM 1514 C C . ALA A 1 194 ? -4.762 8.25 -3.031 1 98.94 194 ALA A C 1
ATOM 1516 O O . ALA A 1 194 ? -4.242 7.953 -4.109 1 98.94 194 ALA A O 1
ATOM 1517 N N . LEU A 1 195 ? -6.02 8.039 -2.789 1 98.94 195 LEU A N 1
ATOM 1518 C CA . LEU A 1 195 ? -6.875 7.273 -3.688 1 98.94 195 LEU A CA 1
ATOM 1519 C C . LEU A 1 195 ? -7.098 8.023 -4.996 1 98.94 195 LEU A C 1
ATOM 1521 O O . LEU A 1 195 ? -7.18 7.406 -6.062 1 98.94 195 LEU A O 1
ATOM 1525 N N . ILE A 1 196 ? -7.215 9.312 -4.93 1 98.94 196 ILE A N 1
ATOM 1526 C CA . ILE A 1 196 ? -7.379 10.117 -6.137 1 98.94 196 ILE A CA 1
ATOM 1527 C C . ILE A 1 196 ? -6.125 10.016 -7 1 98.94 196 ILE A C 1
ATOM 1529 O O . ILE A 1 196 ? -6.211 9.789 -8.211 1 98.94 196 ILE A O 1
ATOM 1533 N N . SER A 1 197 ? -4.969 10.125 -6.359 1 98.81 197 SER A N 1
ATOM 1534 C CA . SER A 1 197 ? -3.713 9.992 -7.09 1 98.81 197 SER A CA 1
ATOM 1535 C C . SER A 1 197 ? -3.568 8.602 -7.691 1 98.81 197 SER A C 1
ATOM 1537 O O . SER A 1 197 ? -2.988 8.438 -8.766 1 98.81 197 SER A O 1
ATOM 1539 N N . MET A 1 198 ? -4.141 7.574 -7.027 1 98.75 198 MET A N 1
ATOM 1540 C CA . MET A 1 198 ? -3.988 6.184 -7.449 1 98.75 198 MET A CA 1
ATOM 1541 C C . MET A 1 198 ? -5.066 5.801 -8.461 1 98.75 198 MET A C 1
ATOM 1543 O O . MET A 1 198 ? -4.992 4.738 -9.078 1 98.75 198 MET A O 1
ATOM 1547 N N . ASP A 1 199 ? -6.035 6.672 -8.664 1 98.75 199 ASP A N 1
ATOM 1548 C CA . ASP A 1 199 ? -7.094 6.492 -9.648 1 98.75 199 ASP A CA 1
ATOM 1549 C C . ASP A 1 199 ? -7.895 5.219 -9.367 1 98.75 199 ASP A C 1
ATOM 1551 O O . ASP A 1 199 ? -8 4.348 -10.234 1 98.75 199 ASP A O 1
ATOM 1555 N N . THR A 1 200 ? -8.492 5.164 -8.203 1 98.69 200 THR A N 1
ATOM 1556 C CA . THR A 1 200 ? -9.336 4.047 -7.793 1 98.69 200 THR A CA 1
ATOM 1557 C C . THR A 1 200 ? -10.703 4.547 -7.332 1 98.69 200 THR A C 1
ATOM 1559 O O . THR A 1 200 ? -10.922 4.754 -6.137 1 98.69 200 THR A O 1
ATOM 1562 N N . PRO A 1 201 ? -11.633 4.742 -8.219 1 98.44 201 PRO A N 1
ATOM 1563 C CA . PRO A 1 201 ? -12.891 5.461 -7.98 1 98.44 201 PRO A CA 1
ATOM 1564 C C . PRO A 1 201 ? -13.758 4.789 -6.922 1 98.44 201 PRO A C 1
ATOM 1566 O O . PRO A 1 201 ? -14.398 5.477 -6.121 1 98.44 201 PRO A O 1
ATOM 1569 N N . ARG A 1 202 ? -13.812 3.428 -6.867 1 97.62 202 ARG A N 1
ATOM 1570 C CA . ARG A 1 202 ? -14.625 2.738 -5.867 1 97.62 202 ARG A CA 1
ATOM 1571 C C . ARG A 1 202 ? -14.25 3.18 -4.457 1 97.62 202 ARG A C 1
ATOM 1573 O O . ARG A 1 202 ? -15.117 3.525 -3.658 1 97.62 202 ARG A O 1
ATOM 1580 N N . GLN A 1 203 ? -13 3.215 -4.199 1 98.62 203 GLN A N 1
ATOM 1581 C CA . GLN A 1 203 ? -12.516 3.537 -2.861 1 98.62 203 GLN A CA 1
ATOM 1582 C C . GLN A 1 203 ? -12.586 5.039 -2.602 1 98.62 203 GLN A C 1
ATOM 1584 O O . GLN A 1 203 ? -12.742 5.473 -1.458 1 98.62 203 GLN A O 1
ATOM 1589 N N . ILE A 1 204 ? -12.406 5.871 -3.713 1 98.75 204 ILE A N 1
ATOM 1590 C CA . ILE A 1 204 ? -12.594 7.309 -3.559 1 98.75 204 ILE A CA 1
ATOM 1591 C C . ILE A 1 204 ? -13.992 7.598 -3.029 1 98.75 204 ILE A C 1
ATOM 1593 O O . ILE A 1 204 ? -14.164 8.367 -2.082 1 98.75 204 ILE A O 1
ATOM 1597 N N . VAL A 1 205 ? -14.992 6.945 -3.586 1 98.12 205 VAL A N 1
ATOM 1598 C CA . VAL A 1 205 ? -16.375 7.129 -3.164 1 98.12 205 VAL A CA 1
ATOM 1599 C C . VAL A 1 205 ? -16.531 6.75 -1.692 1 98.12 205 VAL A C 1
ATOM 1601 O O . VAL A 1 205 ? -17.109 7.5 -0.909 1 98.12 205 VAL A O 1
ATOM 1604 N N . TRP A 1 206 ? -15.945 5.594 -1.294 1 98.19 206 TRP A N 1
ATOM 1605 C CA . TRP A 1 206 ? -16.016 5.137 0.09 1 98.19 206 TRP A CA 1
ATOM 1606 C C . TRP A 1 206 ? -15.477 6.199 1.042 1 98.19 206 TRP A C 1
ATOM 1608 O O . TRP A 1 206 ? -16.109 6.516 2.053 1 98.19 206 TRP A O 1
ATOM 1618 N N . HIS A 1 207 ? -14.352 6.785 0.758 1 98.5 207 HIS A N 1
ATOM 1619 C CA . HIS A 1 207 ? -13.633 7.562 1.76 1 98.5 207 HIS A CA 1
ATOM 1620 C C . HIS A 1 207 ? -14.039 9.031 1.721 1 98.5 207 HIS A C 1
ATOM 1622 O O . HIS A 1 207 ? -13.859 9.758 2.701 1 98.5 207 HIS A O 1
ATOM 1628 N N . LEU A 1 208 ? -14.617 9.492 0.551 1 98.38 208 LEU A N 1
ATOM 1629 C CA . LEU A 1 208 ? -15.305 10.773 0.596 1 98.38 208 LEU A CA 1
ATOM 1630 C C . LEU A 1 208 ? -16.5 10.719 1.537 1 98.38 208 LEU A C 1
ATOM 1632 O O . LEU A 1 208 ? -16.734 11.656 2.303 1 98.38 208 LEU A O 1
ATOM 1636 N N . ALA A 1 209 ? -17.25 9.641 1.505 1 98 209 ALA A N 1
ATOM 1637 C CA . ALA A 1 209 ? -18.344 9.438 2.451 1 98 209 ALA A CA 1
ATOM 1638 C C . ALA A 1 209 ? -17.812 9.359 3.883 1 98 209 ALA A C 1
ATOM 1640 O O . ALA A 1 209 ? -18.391 9.953 4.797 1 98 209 ALA A O 1
ATOM 1641 N N . ASN A 1 210 ? -16.719 8.633 4.082 1 98.12 210 ASN A N 1
ATOM 1642 C CA . ASN A 1 210 ? -16.141 8.469 5.414 1 98.12 210 ASN A CA 1
ATOM 1643 C C . ASN A 1 210 ? -15.68 9.797 5.992 1 98.12 210 ASN A C 1
ATOM 1645 O O . ASN A 1 210 ? -15.742 10.016 7.203 1 98.12 210 ASN A O 1
ATOM 1649 N N . ALA A 1 211 ? -15.156 10.727 5.113 1 98.06 211 ALA A N 1
ATOM 1650 C CA . ALA A 1 211 ? -14.789 12.055 5.586 1 98.06 211 ALA A CA 1
ATOM 1651 C C . ALA A 1 211 ? -15.992 12.773 6.184 1 98.06 211 ALA A C 1
ATOM 1653 O O . ALA A 1 211 ? -15.891 13.398 7.242 1 98.06 211 ALA A O 1
ATOM 1654 N N . GLN A 1 212 ? -17.078 12.633 5.562 1 96.69 212 GLN A N 1
ATOM 1655 C CA . GLN A 1 212 ? -18.281 13.281 6.051 1 96.69 212 GLN A CA 1
ATOM 1656 C C . GLN A 1 212 ? -18.812 12.594 7.309 1 96.69 212 GLN A C 1
ATOM 1658 O O . GLN A 1 212 ? -19.266 13.258 8.242 1 96.69 212 GLN A O 1
ATOM 1663 N N . HIS A 1 213 ? -18.75 11.281 7.348 1 95.94 213 HIS A N 1
ATOM 1664 C CA . HIS A 1 213 ? -19.109 10.539 8.547 1 95.94 213 HIS A CA 1
ATOM 1665 C C . HIS A 1 213 ? -18.266 10.969 9.742 1 95.94 213 HIS A C 1
ATOM 1667 O O . HIS A 1 213 ? -18.734 10.93 10.883 1 95.94 213 HIS A O 1
ATOM 1673 N N . GLY A 1 214 ? -17.031 11.398 9.43 1 94.94 214 GLY A N 1
ATOM 1674 C CA . GLY A 1 214 ? -16.109 11.797 10.484 1 94.94 214 GLY A CA 1
ATOM 1675 C C . GLY A 1 214 ? -16.281 13.242 10.914 1 94.94 214 GLY A C 1
ATOM 1676 O O . GLY A 1 214 ? -15.602 13.703 11.836 1 94.94 214 GLY A O 1
ATOM 1677 N N . GLY A 1 215 ? -17.172 14.008 10.18 1 95.69 215 GLY A N 1
ATOM 1678 C CA . GLY A 1 215 ? -17.484 15.344 10.641 1 95.69 215 GLY A CA 1
ATOM 1679 C C . GLY A 1 215 ? -17.141 16.422 9.633 1 95.69 215 GLY A C 1
ATOM 1680 O O . GLY A 1 215 ? -17.438 17.594 9.836 1 95.69 215 GLY A O 1
ATOM 1681 N N . ALA A 1 216 ? -16.5 16.047 8.555 1 97.06 216 ALA A N 1
ATOM 1682 C CA . ALA A 1 216 ? -16.219 17.047 7.527 1 97.06 216 ALA A CA 1
ATOM 1683 C C . ALA A 1 216 ? -17.516 17.547 6.902 1 97.06 216 ALA A C 1
ATOM 1685 O O . ALA A 1 216 ? -18.406 16.766 6.574 1 97.06 216 ALA A O 1
ATOM 1686 N N . THR A 1 217 ? -17.609 18.828 6.77 1 96.5 217 THR A N 1
ATOM 1687 C CA . THR A 1 217 ? -18.703 19.375 5.961 1 96.5 217 THR A CA 1
ATOM 1688 C C . THR A 1 217 ? -18.516 19.016 4.488 1 96.5 217 THR A C 1
ATOM 1690 O O . THR A 1 217 ? -17.422 18.625 4.082 1 96.5 217 THR A O 1
ATOM 1693 N N . ARG A 1 218 ? -19.562 19.125 3.748 1 96.94 218 ARG A N 1
ATOM 1694 C CA . ARG A 1 218 ? -19.453 18.891 2.311 1 96.94 218 ARG A CA 1
ATOM 1695 C C . ARG A 1 218 ? -18.406 19.797 1.681 1 96.94 218 ARG A C 1
ATOM 1697 O O . ARG A 1 218 ? -17.656 19.359 0.805 1 96.94 218 ARG A O 1
ATOM 1704 N N . GLU A 1 219 ? -18.344 21.016 2.141 1 96.94 219 GLU A N 1
ATOM 1705 C CA . GLU A 1 219 ? -17.375 21.984 1.618 1 96.94 219 GLU A CA 1
ATOM 1706 C C . GLU A 1 219 ? -15.945 21.562 1.944 1 96.94 219 GLU A C 1
ATOM 1708 O O . GLU A 1 219 ? -15.047 21.703 1.107 1 96.94 219 GLU A O 1
ATOM 1713 N N . GLU A 1 220 ? -15.742 21.109 3.145 1 97.69 220 GLU A N 1
ATOM 1714 C CA . GLU A 1 220 ? -14.422 20.672 3.566 1 97.69 220 GLU A CA 1
ATOM 1715 C C . GLU A 1 220 ? -13.961 19.453 2.771 1 97.69 220 GLU A C 1
ATOM 1717 O O . GLU A 1 220 ? -12.82 19.391 2.305 1 97.69 220 GLU A O 1
ATOM 1722 N N . ALA A 1 221 ? -14.875 18.5 2.605 1 98.31 221 ALA A N 1
ATOM 1723 C CA . ALA A 1 221 ? -14.547 17.297 1.838 1 98.31 221 ALA A CA 1
ATOM 1724 C C . ALA A 1 221 ? -14.273 17.641 0.377 1 98.31 221 ALA A C 1
ATOM 1726 O O . ALA A 1 221 ? -13.352 17.094 -0.232 1 98.31 221 ALA A O 1
ATOM 1727 N N . ALA A 1 222 ? -15.062 18.531 -0.174 1 98.44 222 ALA A N 1
ATOM 1728 C CA . ALA A 1 222 ? -14.867 18.969 -1.552 1 98.44 222 ALA A CA 1
ATOM 1729 C C . ALA A 1 222 ? -13.523 19.672 -1.715 1 98.44 222 ALA A C 1
ATOM 1731 O O . ALA A 1 222 ? -12.867 19.547 -2.754 1 98.44 222 ALA A O 1
ATOM 1732 N N . ALA A 1 223 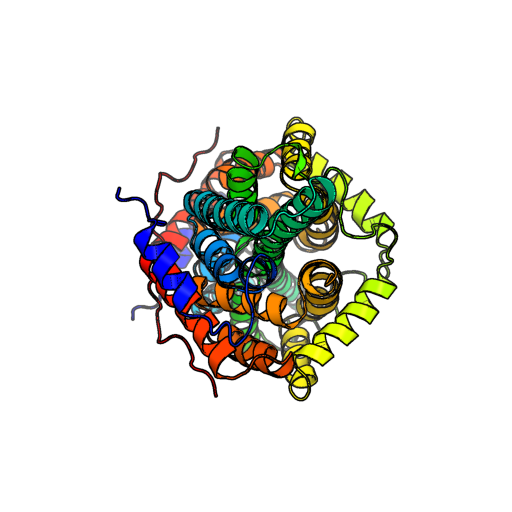? -13.148 20.422 -0.732 1 98.69 223 ALA A N 1
ATOM 1733 C CA . ALA A 1 223 ? -11.867 21.125 -0.762 1 98.69 223 ALA A CA 1
ATOM 1734 C C . ALA A 1 223 ? -10.703 20.141 -0.786 1 98.69 223 ALA A C 1
ATOM 1736 O O . ALA A 1 223 ? -9.742 20.328 -1.541 1 98.69 223 ALA A O 1
ATOM 1737 N N . ILE A 1 224 ? -10.797 19.141 0.026 1 98.81 224 ILE A N 1
ATOM 1738 C CA . ILE A 1 224 ? -9.75 18.125 0.065 1 98.81 224 ILE A CA 1
ATOM 1739 C C . ILE A 1 224 ? -9.664 17.422 -1.287 1 98.81 224 ILE A C 1
ATOM 1741 O O . ILE A 1 224 ? -8.562 17.203 -1.81 1 98.81 224 ILE A O 1
ATOM 1745 N N . ARG A 1 225 ? -10.82 17.078 -1.814 1 98.88 225 ARG A N 1
ATOM 1746 C CA . ARG A 1 225 ? -10.875 16.469 -3.145 1 98.88 225 ARG A CA 1
ATOM 1747 C C . ARG A 1 225 ? -10.211 17.375 -4.18 1 98.88 225 ARG A C 1
ATOM 1749 O O . ARG A 1 225 ? -9.438 16.891 -5.016 1 98.88 225 ARG A O 1
ATOM 1756 N N . GLN A 1 226 ? -10.492 18.594 -4.137 1 98.88 226 GLN A N 1
ATOM 1757 C CA . GLN A 1 226 ? -9.953 19.531 -5.109 1 98.88 226 GLN A CA 1
ATOM 1758 C C . GLN A 1 226 ? -8.438 19.672 -4.961 1 98.88 226 GLN A C 1
ATOM 1760 O O . GLN A 1 226 ? -7.711 19.703 -5.957 1 98.88 226 GLN A O 1
ATOM 1765 N N . ILE A 1 227 ? -7.984 19.828 -3.736 1 98.94 227 ILE A N 1
ATOM 1766 C CA . ILE A 1 227 ? -6.551 19.922 -3.477 1 98.94 227 ILE A CA 1
ATOM 1767 C C . ILE A 1 227 ? -5.836 18.688 -4.031 1 98.94 227 ILE A C 1
ATOM 1769 O O . ILE A 1 227 ? -4.805 18.812 -4.695 1 98.94 227 ILE A O 1
ATOM 1773 N N . ALA A 1 228 ? -6.391 17.547 -3.746 1 98.94 228 ALA A N 1
ATOM 1774 C CA . ALA A 1 228 ? -5.805 16.281 -4.207 1 98.94 228 ALA A CA 1
ATOM 1775 C C . ALA A 1 228 ? -5.777 16.219 -5.73 1 98.94 228 ALA A C 1
ATOM 1777 O O . ALA A 1 228 ? -4.77 15.82 -6.324 1 98.94 228 ALA A O 1
ATOM 1778 N N . ILE A 1 229 ? -6.848 16.641 -6.402 1 98.88 229 ILE A N 1
ATOM 1779 C CA . ILE A 1 229 ? -6.949 16.609 -7.855 1 98.88 229 ILE A CA 1
ATOM 1780 C C . ILE A 1 229 ? -5.918 17.547 -8.469 1 98.88 229 ILE A C 1
ATOM 1782 O O . ILE A 1 229 ? -5.172 17.156 -9.375 1 98.88 229 ILE A O 1
ATOM 1786 N N . GLU A 1 230 ? -5.855 18.75 -8.016 1 98.81 230 GLU A N 1
ATOM 1787 C CA . GLU A 1 230 ? -4.93 19.734 -8.57 1 98.81 230 GLU A CA 1
ATOM 1788 C C . GLU A 1 230 ? -3.482 19.297 -8.391 1 98.81 230 GLU A C 1
ATOM 1790 O O . GLU A 1 230 ? -2.656 19.469 -9.289 1 98.81 230 GLU A O 1
ATOM 1795 N N . THR A 1 231 ? -3.211 18.766 -7.215 1 98.88 231 THR A N 1
ATOM 1796 C CA . THR A 1 231 ? -1.856 18.297 -6.934 1 98.88 231 THR A CA 1
ATOM 1797 C C . THR A 1 231 ? -1.49 17.125 -7.824 1 98.88 231 THR A C 1
ATOM 1799 O O . THR A 1 231 ? -0.404 17.094 -8.406 1 98.88 231 THR A O 1
ATOM 1802 N N . ALA A 1 232 ? -2.393 16.125 -7.91 1 98.75 232 ALA A N 1
ATOM 1803 C CA . ALA A 1 232 ? -2.152 14.953 -8.734 1 98.75 232 ALA A CA 1
ATOM 1804 C C . ALA A 1 232 ? -2.012 15.328 -10.203 1 98.75 232 ALA A C 1
ATOM 1806 O O . ALA A 1 232 ? -1.13 14.82 -10.898 1 98.75 232 ALA A O 1
ATOM 1807 N N . GLU A 1 233 ? -2.855 16.203 -10.648 1 98.38 233 GLU A N 1
ATOM 1808 C CA . GLU A 1 233 ? -2.781 16.656 -12.039 1 98.38 233 GLU A CA 1
ATOM 1809 C C . GLU A 1 233 ? -1.44 17.328 -12.328 1 98.38 233 GLU A C 1
ATOM 1811 O O . GLU A 1 233 ? -0.815 17.062 -13.352 1 98.38 233 GLU A O 1
ATOM 1816 N N . LYS A 1 234 ? -1.057 18.188 -11.422 1 97.94 234 LYS A N 1
ATOM 1817 C CA . LYS A 1 234 ? 0.231 18.859 -11.555 1 97.94 234 LYS A CA 1
ATOM 1818 C C . LYS A 1 234 ? 1.38 17.859 -11.578 1 97.94 234 LYS A C 1
ATOM 1820 O O . LYS A 1 234 ? 2.414 18.109 -12.203 1 97.94 234 LYS A O 1
ATOM 1825 N N . SER A 1 235 ? 1.158 16.719 -10.945 1 98 235 SER A N 1
ATOM 1826 C CA . SER A 1 235 ? 2.178 15.68 -10.828 1 98 235 SER A CA 1
ATOM 1827 C C . SER A 1 235 ? 2.186 14.773 -12.055 1 98 235 SER A C 1
ATOM 1829 O O . SER A 1 235 ? 3.01 13.859 -12.156 1 98 235 SER A O 1
ATOM 1831 N N . GLY A 1 236 ? 1.193 14.906 -13 1 96.62 236 GLY A N 1
ATOM 1832 C CA . GLY A 1 236 ? 1.19 14.156 -14.242 1 96.62 236 GLY A CA 1
ATOM 1833 C C . GLY A 1 236 ? 0.176 13.031 -14.258 1 96.62 236 GLY A C 1
ATOM 1834 O O . GLY A 1 236 ? 0.131 12.242 -15.203 1 96.62 236 GLY A O 1
ATOM 1835 N N . ILE A 1 237 ? -0.658 12.977 -13.211 1 97.75 237 ILE A N 1
ATOM 1836 C CA . ILE A 1 237 ? -1.676 11.938 -13.164 1 97.75 237 ILE A CA 1
ATOM 1837 C C . ILE A 1 237 ? -2.779 12.25 -14.172 1 97.75 237 ILE A C 1
ATOM 1839 O O . ILE A 1 237 ? -3.215 13.398 -14.289 1 97.75 237 ILE A O 1
ATOM 1843 N N . ARG A 1 238 ? -3.096 11.219 -14.891 1 96.5 238 ARG A N 1
ATOM 1844 C CA . ARG A 1 238 ? -4.254 11.234 -15.781 1 96.5 238 ARG A CA 1
ATOM 1845 C C . ARG A 1 238 ? -5.223 10.102 -15.438 1 96.5 238 ARG A C 1
ATOM 1847 O O . ARG A 1 238 ? -4.836 8.938 -15.406 1 96.5 238 ARG A O 1
ATOM 1854 N N . TRP A 1 239 ? -6.398 10.453 -15.148 1 97.62 239 TRP A N 1
ATOM 1855 C CA . TRP A 1 239 ? -7.391 9.469 -14.719 1 97.62 239 TRP A CA 1
ATOM 1856 C C . TRP A 1 239 ? -8.07 8.82 -15.922 1 97.62 239 TRP A C 1
ATOM 1858 O O . TRP A 1 239 ? -8.305 9.477 -16.938 1 97.62 239 TRP A O 1
ATOM 1868 N N . ARG A 1 240 ? -8.352 7.531 -15.852 1 94.81 240 ARG A N 1
ATOM 1869 C CA . ARG A 1 240 ? -9.031 6.816 -16.922 1 94.81 240 ARG A CA 1
ATOM 1870 C C . ARG A 1 240 ? -10.477 7.297 -17.062 1 94.81 240 ARG A C 1
ATOM 1872 O O . ARG A 1 240 ? -11 7.363 -18.172 1 94.81 240 ARG A O 1
ATOM 1879 N N . ASP A 1 241 ? -11.094 7.578 -15.898 1 91.38 241 ASP A N 1
ATOM 1880 C CA . ASP A 1 241 ? -12.445 8.141 -15.812 1 91.38 241 ASP A CA 1
ATOM 1881 C C . ASP A 1 241 ? -12.469 9.375 -14.922 1 91.38 241 ASP A C 1
ATOM 1883 O O . ASP A 1 241 ? -11.453 9.742 -14.32 1 91.38 241 ASP A O 1
ATOM 1887 N N . SER A 1 242 ? -13.625 10 -14.836 1 95.31 242 SER A N 1
ATOM 1888 C CA . SER A 1 242 ? -13.773 11.164 -13.961 1 95.31 242 SER A CA 1
ATOM 1889 C C . SER A 1 242 ? -13.586 10.781 -12.5 1 95.31 242 SER A C 1
ATOM 1891 O O . SER A 1 242 ? -14.016 9.711 -12.07 1 95.31 242 SER A O 1
ATOM 1893 N N . VAL A 1 243 ? -12.961 11.625 -11.766 1 98.12 243 VAL A N 1
ATOM 1894 C CA . VAL A 1 243 ? -12.852 11.43 -10.32 1 98.12 243 VAL A CA 1
ATOM 1895 C C . VAL A 1 243 ? -14.227 11.586 -9.672 1 98.12 243 VAL A C 1
ATOM 1897 O O . VAL A 1 243 ? -14.906 12.594 -9.875 1 98.12 243 VAL A O 1
ATOM 1900 N N . PRO A 1 244 ? -14.617 10.656 -8.875 1 97.62 244 PRO A N 1
ATOM 1901 C CA . PRO A 1 244 ? -15.953 10.711 -8.273 1 97.62 244 PRO A CA 1
ATOM 1902 C C . PRO A 1 244 ? -16.188 11.992 -7.488 1 97.62 244 PRO A C 1
ATOM 1904 O O . PRO A 1 244 ? -15.273 12.516 -6.848 1 97.62 244 PRO A O 1
ATOM 1907 N N . GLU A 1 245 ? -17.406 12.391 -7.492 1 94.38 245 GLU A N 1
ATOM 1908 C CA . GLU A 1 245 ? -17.844 13.562 -6.742 1 94.38 245 GLU A CA 1
ATOM 1909 C C . GLU A 1 245 ? -18.516 13.164 -5.434 1 94.38 245 GLU A C 1
ATOM 1911 O O . GLU A 1 245 ? -18.812 11.984 -5.219 1 94.38 245 GLU A O 1
ATOM 1916 N N . LEU A 1 246 ? -18.641 14.211 -4.59 1 91.38 246 LEU A N 1
ATOM 1917 C CA . LEU A 1 246 ? -19.375 13.977 -3.348 1 91.38 246 LEU A CA 1
ATOM 1918 C C . LEU A 1 246 ? -20.844 13.703 -3.627 1 91.38 246 LEU A C 1
ATOM 1920 O O . LEU A 1 246 ? -21.438 14.312 -4.52 1 91.38 246 LEU A O 1
ATOM 1924 N N . SER A 1 247 ? -21.453 12.641 -2.963 1 78.12 247 SER A N 1
ATOM 1925 C CA . SER A 1 247 ? -22.891 12.422 -3.08 1 78.12 247 SER A CA 1
ATOM 1926 C C . SER A 1 247 ? -23.688 13.438 -2.26 1 78.12 247 SER A C 1
ATOM 1928 O O . SER A 1 247 ? -23.188 13.945 -1.249 1 78.12 247 SER A O 1
ATOM 1930 N N . MET B 1 1 ? -11.148 -0.975 -27.047 1 39.44 1 MET B N 1
ATOM 1931 C CA . MET B 1 1 ? -9.781 -1.018 -26.547 1 39.44 1 MET B CA 1
ATOM 1932 C C . MET B 1 1 ? -9.242 -2.443 -26.562 1 39.44 1 MET B C 1
ATOM 1934 O O . MET B 1 1 ? -9.914 -3.373 -26.109 1 39.44 1 MET B O 1
ATOM 1938 N N . THR B 1 2 ? -8.289 -2.715 -27.359 1 52.72 2 THR B N 1
ATOM 1939 C CA . THR B 1 2 ? -7.695 -4.035 -27.547 1 52.72 2 THR B CA 1
ATOM 1940 C C . THR B 1 2 ? -7.355 -4.676 -26.203 1 52.72 2 THR B C 1
ATOM 1942 O O . THR B 1 2 ? -6.883 -4 -25.281 1 52.72 2 THR B O 1
ATOM 1945 N N . ALA B 1 3 ? -7.719 -5.852 -26.047 1 81.5 3 ALA B N 1
ATOM 1946 C CA . ALA B 1 3 ? -7.555 -6.621 -24.828 1 81.5 3 ALA B CA 1
ATOM 1947 C C . ALA B 1 3 ? -6.102 -6.609 -24.359 1 81.5 3 ALA B C 1
ATOM 1949 O O . ALA B 1 3 ? -5.188 -6.863 -25.141 1 81.5 3 ALA B O 1
ATOM 1950 N N . LEU B 1 4 ? -5.695 -5.969 -23.344 1 91 4 LEU B N 1
ATOM 1951 C CA . LEU B 1 4 ? -4.367 -5.863 -22.75 1 91 4 LEU B CA 1
ATOM 1952 C C . LEU B 1 4 ? -3.723 -7.238 -22.609 1 91 4 LEU B C 1
ATOM 1954 O O . LEU B 1 4 ? -2.619 -7.465 -23.109 1 91 4 LEU B O 1
ATOM 1958 N N . ALA B 1 5 ? -4.426 -8.18 -22.062 1 96.62 5 ALA B N 1
ATOM 1959 C CA . ALA B 1 5 ? -3.902 -9.516 -21.812 1 96.62 5 ALA B CA 1
ATOM 1960 C C . ALA B 1 5 ? -4.328 -10.492 -22.906 1 96.62 5 ALA B C 1
ATOM 1962 O O . ALA B 1 5 ? -5.004 -11.484 -22.625 1 96.62 5 ALA B O 1
ATOM 1963 N N . THR B 1 6 ? -3.783 -10.312 -24.156 1 96.75 6 THR B N 1
ATOM 1964 C CA . THR B 1 6 ? -4.109 -11.219 -25.25 1 96.75 6 THR B CA 1
ATOM 1965 C C . THR B 1 6 ? -3.416 -12.57 -25.062 1 96.75 6 THR B C 1
ATOM 1967 O O . THR B 1 6 ? -2.412 -12.664 -24.359 1 96.75 6 THR B O 1
ATOM 1970 N N . THR B 1 7 ? -3.949 -13.578 -25.703 1 96.25 7 THR B N 1
ATOM 1971 C CA . THR B 1 7 ? -3.365 -14.914 -25.656 1 96.25 7 THR B CA 1
ATOM 1972 C C . THR B 1 7 ? -1.922 -14.891 -26.156 1 96.25 7 THR B C 1
ATOM 1974 O O . THR B 1 7 ? -1.046 -15.523 -25.562 1 96.25 7 THR B O 1
ATOM 1977 N N . GLU B 1 8 ? -1.692 -14.172 -27.188 1 96.88 8 GLU B N 1
ATOM 1978 C CA . GLU B 1 8 ? -0.352 -14.07 -27.75 1 96.88 8 GLU B CA 1
ATOM 1979 C C . GLU B 1 8 ? 0.62 -13.43 -26.766 1 96.88 8 GLU B C 1
ATOM 1981 O O . GLU B 1 8 ? 1.753 -13.898 -26.625 1 96.88 8 GLU B O 1
ATOM 1986 N N . PHE B 1 9 ? 0.221 -12.398 -26.141 1 98.44 9 PHE B N 1
ATOM 1987 C CA . PHE B 1 9 ? 1.068 -11.688 -25.188 1 98.44 9 PHE B CA 1
ATOM 1988 C C . PHE B 1 9 ? 1.394 -12.57 -24 1 98.44 9 PHE B C 1
ATOM 1990 O O . PHE B 1 9 ? 2.549 -12.648 -23.578 1 98.44 9 PHE B O 1
ATOM 1997 N N . LEU B 1 10 ? 0.359 -13.258 -23.484 1 98.38 10 LEU B N 1
ATOM 1998 C CA . LEU B 1 10 ? 0.567 -14.102 -22.312 1 98.38 10 LEU B CA 1
ATOM 1999 C C . LEU B 1 10 ? 1.443 -15.297 -22.656 1 98.38 10 LEU B C 1
ATOM 2001 O O . LEU B 1 10 ? 2.256 -15.734 -21.828 1 98.38 10 LEU B O 1
ATOM 2005 N N . ASN B 1 11 ? 1.261 -15.82 -23.859 1 96.81 11 ASN B N 1
ATOM 2006 C CA . ASN B 1 11 ? 2.127 -16.906 -24.297 1 96.81 11 ASN B CA 1
ATOM 2007 C C . ASN B 1 11 ? 3.582 -16.453 -24.391 1 96.81 11 ASN B C 1
ATOM 2009 O O . ASN B 1 11 ? 4.496 -17.219 -24.078 1 96.81 11 ASN B O 1
ATOM 2013 N N . ARG B 1 12 ? 3.783 -15.297 -24.828 1 97.19 12 ARG B N 1
ATOM 2014 C CA . ARG B 1 12 ? 5.129 -14.742 -24.859 1 97.19 12 ARG B CA 1
ATOM 2015 C C . ARG B 1 12 ? 5.723 -14.641 -23.469 1 97.19 12 ARG B C 1
ATOM 2017 O O . ARG B 1 12 ? 6.867 -15.047 -23.234 1 97.19 12 ARG B O 1
ATOM 2024 N N . LEU B 1 13 ? 4.965 -14.109 -22.516 1 98.44 13 LEU B N 1
ATOM 2025 C CA . LEU B 1 13 ? 5.453 -13.969 -21.141 1 98.44 13 LEU B CA 1
ATOM 2026 C C . LEU B 1 13 ? 5.871 -15.32 -20.578 1 98.44 13 LEU B C 1
ATOM 2028 O O . LEU B 1 13 ? 6.887 -15.422 -19.875 1 98.44 13 LEU B O 1
ATOM 2032 N N . LYS B 1 14 ? 5.141 -16.312 -20.875 1 96.69 14 LYS B N 1
ATOM 2033 C CA . LYS B 1 14 ? 5.371 -17.656 -20.375 1 96.69 14 LYS B CA 1
ATOM 2034 C C . LYS B 1 14 ? 6.723 -18.203 -20.844 1 96.69 14 LYS B C 1
ATOM 2036 O O . LYS B 1 14 ? 7.371 -18.969 -20.125 1 96.69 14 LYS B O 1
ATOM 2041 N N . THR B 1 15 ? 7.156 -17.781 -21.969 1 96.25 15 THR B N 1
ATOM 2042 C CA . THR B 1 15 ? 8.367 -18.344 -22.562 1 96.25 15 THR B CA 1
ATOM 2043 C C . THR B 1 15 ? 9.609 -17.656 -22.016 1 96.25 15 THR B C 1
ATOM 2045 O O . THR B 1 15 ? 10.734 -18.125 -22.219 1 96.25 15 THR B O 1
ATOM 2048 N N . ILE B 1 16 ? 9.414 -16.641 -21.297 1 98 16 ILE B N 1
ATOM 2049 C CA . ILE B 1 16 ? 10.547 -15.82 -20.875 1 98 16 ILE B CA 1
ATOM 2050 C C . ILE B 1 16 ? 11.281 -16.516 -19.719 1 98 16 ILE B C 1
ATOM 2052 O O . ILE B 1 16 ? 12.516 -16.516 -19.672 1 98 16 ILE B O 1
ATOM 2056 N N . TYR B 1 17 ? 10.516 -17.125 -18.766 1 97.12 17 TYR B N 1
ATOM 2057 C CA . TYR B 1 17 ? 11.117 -17.75 -17.594 1 97.12 17 TYR B CA 1
ATOM 2058 C C . TYR B 1 17 ? 11.711 -19.109 -17.953 1 97.12 17 TYR B C 1
ATOM 2060 O O . TYR B 1 17 ? 11.047 -19.938 -18.594 1 97.12 17 TYR B O 1
ATOM 2068 N N . PRO B 1 18 ? 12.867 -19.359 -17.531 1 92.88 18 PRO B N 1
ATOM 2069 C CA . PRO B 1 18 ? 13.508 -20.625 -17.891 1 92.88 18 PRO B CA 1
ATOM 2070 C C . PRO B 1 18 ? 12.977 -21.812 -17.078 1 92.88 18 PRO B C 1
ATOM 2072 O O . PRO B 1 18 ? 13.047 -21.812 -15.852 1 92.88 18 PRO B O 1
ATOM 2075 N N . LEU B 1 19 ? 12.242 -22.812 -17.672 1 82.62 19 LEU B N 1
ATOM 2076 C CA . LEU B 1 19 ? 11.648 -23.953 -16.984 1 82.62 19 LEU B CA 1
ATOM 2077 C C . LEU B 1 19 ? 12.625 -25.125 -16.922 1 82.62 19 LEU B C 1
ATOM 2079 O O . LEU B 1 19 ? 12.516 -25.984 -16.031 1 82.62 19 LEU B O 1
ATOM 2083 N N . ARG B 1 20 ? 13.727 -25.094 -17.156 1 76 20 ARG B N 1
ATOM 2084 C CA . ARG B 1 20 ? 14.773 -26.109 -17.172 1 76 20 ARG B CA 1
ATOM 2085 C C . ARG B 1 20 ? 14.203 -27.484 -17.516 1 76 20 ARG B C 1
ATOM 2087 O O . ARG B 1 20 ? 13.688 -27.688 -18.609 1 76 20 ARG B O 1
ATOM 2094 N N . SER B 1 21 ? 13.867 -28.406 -16.469 1 82.06 21 SER B N 1
ATOM 2095 C CA . SER B 1 21 ? 13.586 -29.812 -16.719 1 82.06 21 SER B CA 1
ATOM 2096 C C . SER B 1 21 ? 12.188 -30.188 -16.234 1 82.06 21 SER B C 1
ATOM 2098 O O . SER B 1 21 ? 11.875 -31.375 -16.094 1 82.06 21 SER B O 1
ATOM 2100 N N . LEU B 1 22 ? 11.367 -29.234 -16.031 1 83.94 22 LEU B N 1
ATOM 2101 C CA . LEU B 1 22 ? 10.039 -29.531 -15.516 1 83.94 22 LEU B CA 1
ATOM 2102 C C . LEU B 1 22 ? 9.055 -29.781 -16.656 1 83.94 22 LEU B C 1
ATOM 2104 O O . LEU B 1 22 ? 9.188 -29.203 -17.734 1 83.94 22 LEU B O 1
ATOM 2108 N N . SER B 1 23 ? 8.102 -30.719 -16.328 1 89.06 23 SER B N 1
ATOM 2109 C CA . SER B 1 23 ? 7.043 -31 -17.297 1 89.06 23 SER B CA 1
ATOM 2110 C C . SER B 1 23 ? 5.703 -31.219 -16.609 1 89.06 23 SER B C 1
ATOM 2112 O O . SER B 1 23 ? 5.633 -31.266 -15.375 1 89.06 23 SER B O 1
ATOM 2114 N N . GLY B 1 24 ? 4.621 -31.188 -17.391 1 94.25 24 GLY B N 1
ATOM 2115 C CA . GLY B 1 24 ? 3.301 -31.5 -16.875 1 94.25 24 GLY B CA 1
ATOM 2116 C C . GLY B 1 24 ? 2.77 -30.438 -15.922 1 94.25 24 GLY B C 1
ATOM 2117 O O . GLY B 1 24 ? 2.98 -29.25 -16.141 1 94.25 24 GLY B O 1
ATOM 2118 N N . THR B 1 25 ? 2.07 -30.922 -14.938 1 97.25 25 THR B N 1
ATOM 2119 C CA . THR B 1 25 ? 1.399 -30.016 -14.016 1 97.25 25 THR B CA 1
ATOM 2120 C C . THR B 1 25 ? 2.418 -29.234 -13.188 1 97.25 25 THR B C 1
ATOM 2122 O O . THR B 1 25 ? 2.211 -28.062 -12.883 1 97.25 25 THR B O 1
ATOM 2125 N N . GLU B 1 26 ? 3.508 -29.859 -12.914 1 95.12 26 GLU B N 1
ATOM 2126 C CA . GLU B 1 26 ? 4.551 -29.203 -12.125 1 95.12 26 GLU B CA 1
ATOM 2127 C C . GLU B 1 26 ? 5.148 -28.016 -12.875 1 95.12 26 GLU B C 1
ATOM 2129 O O . GLU B 1 26 ? 5.426 -26.984 -12.281 1 95.12 26 GLU B O 1
ATOM 2134 N N . ALA B 1 27 ? 5.32 -28.188 -14.18 1 95.94 27 ALA B N 1
ATOM 2135 C CA . ALA B 1 27 ? 5.875 -27.109 -15 1 95.94 27 ALA B CA 1
ATOM 2136 C C . ALA B 1 27 ? 4.93 -25.906 -15.031 1 95.94 27 ALA B C 1
ATOM 2138 O O . ALA B 1 27 ? 5.375 -24.766 -15 1 95.94 27 ALA B O 1
ATOM 2139 N N . VAL B 1 28 ? 3.639 -26.203 -15.086 1 97.38 28 VAL B N 1
ATOM 2140 C CA . VAL B 1 28 ? 2.646 -25.141 -15.156 1 97.38 28 VAL B CA 1
ATOM 2141 C C . VAL B 1 28 ? 2.637 -24.344 -13.844 1 97.38 28 VAL B C 1
ATOM 2143 O O . VAL B 1 28 ? 2.676 -23.125 -13.852 1 97.38 28 VAL B O 1
ATOM 2146 N N . ILE B 1 29 ? 2.654 -25.062 -12.727 1 97.25 29 ILE B N 1
ATOM 2147 C CA . ILE B 1 29 ? 2.512 -24.438 -11.422 1 97.25 29 ILE B CA 1
ATOM 2148 C C . ILE B 1 29 ? 3.805 -23.703 -11.047 1 97.25 29 ILE B C 1
ATOM 2150 O O . ILE B 1 29 ? 3.77 -22.609 -10.484 1 97.25 29 ILE B O 1
ATOM 2154 N N . ARG B 1 30 ? 4.93 -24.219 -11.445 1 95.19 30 ARG B N 1
ATOM 2155 C CA . ARG B 1 30 ? 6.215 -23.719 -10.961 1 95.19 30 ARG B CA 1
ATOM 2156 C C . ARG B 1 30 ? 6.754 -22.625 -11.867 1 95.19 30 ARG B C 1
ATOM 2158 O O . ARG B 1 30 ? 7.684 -21.906 -11.492 1 95.19 30 ARG B O 1
ATOM 2165 N N . ASN B 1 31 ? 6.211 -22.531 -13.109 1 97.5 31 ASN B N 1
ATOM 2166 C CA . ASN B 1 31 ? 6.531 -21.344 -13.898 1 97.5 31 ASN B CA 1
ATOM 2167 C C . ASN B 1 31 ? 5.871 -20.094 -13.32 1 97.5 31 ASN B C 1
ATOM 2169 O O . ASN B 1 31 ? 4.652 -19.922 -13.422 1 97.5 31 ASN B O 1
ATOM 2173 N N . PRO B 1 32 ? 6.645 -19.156 -12.789 1 98.06 32 PRO B N 1
ATOM 2174 C CA . PRO B 1 32 ? 6.066 -18.078 -12.008 1 98.06 32 PRO B CA 1
ATOM 2175 C C . PRO B 1 32 ? 5.629 -16.891 -12.867 1 98.06 32 PRO B C 1
ATOM 2177 O O . PRO B 1 32 ? 5.34 -15.812 -12.344 1 98.06 32 PRO B O 1
ATOM 2180 N N . TRP B 1 33 ? 5.559 -17.047 -14.18 1 98.69 33 TRP B N 1
ATOM 2181 C CA . TRP B 1 33 ? 5.227 -15.938 -15.062 1 98.69 33 TRP B CA 1
ATOM 2182 C C . TRP B 1 33 ? 3.885 -15.32 -14.672 1 98.69 33 TRP B C 1
ATOM 2184 O O . TRP B 1 33 ? 3.723 -14.102 -14.711 1 98.69 33 TRP B O 1
ATOM 2194 N N . TYR B 1 34 ? 2.902 -16.172 -14.266 1 98.81 34 TYR B N 1
ATOM 2195 C CA . TYR B 1 34 ? 1.555 -15.688 -13.977 1 98.81 34 TYR B CA 1
ATOM 2196 C C . TYR B 1 34 ? 1.523 -14.891 -12.68 1 98.81 34 TYR B C 1
ATOM 2198 O O . TYR B 1 34 ? 0.686 -14 -12.508 1 98.81 34 TYR B O 1
ATOM 2206 N N . ILE B 1 35 ? 2.441 -15.203 -11.742 1 98.88 35 ILE B N 1
ATOM 2207 C CA . ILE B 1 35 ? 2.582 -14.414 -10.523 1 98.88 35 ILE B CA 1
ATOM 2208 C C . ILE B 1 35 ? 3.047 -13 -10.875 1 98.88 35 ILE B C 1
ATOM 2210 O O . ILE B 1 35 ? 2.418 -12.016 -10.484 1 98.88 35 ILE B O 1
ATOM 2214 N N . ALA B 1 36 ? 4.09 -12.93 -11.68 1 98.94 36 ALA B N 1
ATOM 2215 C CA . ALA B 1 36 ? 4.664 -11.641 -12.062 1 98.94 36 ALA B CA 1
ATOM 2216 C C . ALA B 1 36 ? 3.68 -10.836 -12.906 1 98.94 36 ALA B C 1
ATOM 2218 O O . ALA B 1 36 ? 3.496 -9.633 -12.68 1 98.94 36 ALA B O 1
ATOM 2219 N N . ALA B 1 37 ? 3.023 -11.484 -13.82 1 98.94 37 ALA B N 1
ATOM 2220 C CA . ALA B 1 37 ? 2.105 -10.805 -14.727 1 98.94 37 ALA B CA 1
ATOM 2221 C C . ALA B 1 37 ? 0.877 -10.289 -13.984 1 98.94 37 ALA B C 1
ATOM 2223 O O . ALA B 1 37 ? 0.464 -9.141 -14.172 1 98.94 37 ALA B O 1
ATOM 2224 N N . ALA B 1 38 ? 0.246 -11.164 -13.117 1 98.94 38 ALA B N 1
ATOM 2225 C CA . ALA B 1 38 ? -0.941 -10.758 -12.367 1 98.94 38 ALA B CA 1
ATOM 2226 C C . ALA B 1 38 ? -0.651 -9.539 -11.492 1 98.94 38 ALA B C 1
ATOM 2228 O O . ALA B 1 38 ? -1.42 -8.578 -11.484 1 98.94 38 ALA B O 1
ATOM 2229 N N . VAL B 1 39 ? 0.5 -9.586 -10.82 1 98.94 39 VAL B N 1
ATOM 2230 C CA . VAL B 1 39 ? 0.872 -8.5 -9.922 1 98.94 39 VAL B CA 1
ATOM 2231 C C . VAL B 1 39 ? 1.18 -7.242 -10.742 1 98.94 39 VAL B C 1
ATOM 2233 O O . VAL B 1 39 ? 0.781 -6.137 -10.367 1 98.94 39 VAL B O 1
ATOM 2236 N N . ALA B 1 40 ? 1.85 -7.395 -11.883 1 98.94 40 ALA B N 1
ATOM 2237 C CA . ALA B 1 40 ? 2.205 -6.246 -12.711 1 98.94 40 ALA B CA 1
ATOM 2238 C C . ALA B 1 40 ? 0.96 -5.582 -13.297 1 98.94 40 ALA B C 1
ATOM 2240 O O . ALA B 1 40 ? 0.85 -4.355 -13.305 1 98.94 40 ALA B O 1
ATOM 2241 N N . PHE B 1 41 ? -0.014 -6.387 -13.781 1 98.94 41 PHE B N 1
ATOM 2242 C C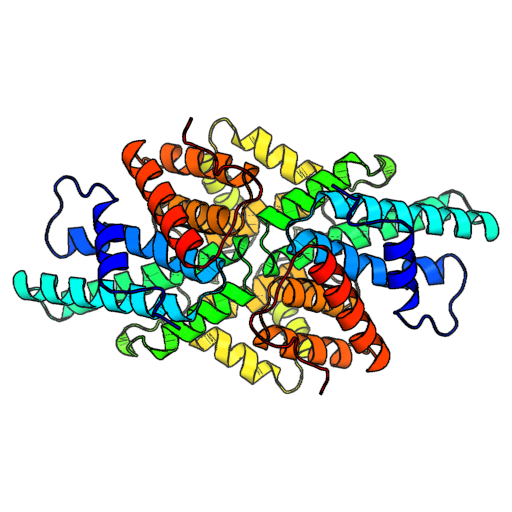A . PHE B 1 41 ? -1.264 -5.824 -14.281 1 98.94 41 PHE B CA 1
ATOM 2243 C C . PHE B 1 41 ? -2.004 -5.082 -13.18 1 98.94 41 PHE B C 1
ATOM 2245 O O . PHE B 1 41 ? -2.414 -3.932 -13.359 1 98.94 41 PHE B O 1
ATOM 2252 N N . GLY B 1 42 ? -2.146 -5.754 -12.016 1 98.88 42 GLY B N 1
ATOM 2253 C CA . GLY B 1 42 ? -2.852 -5.145 -10.898 1 98.88 42 GLY B CA 1
ATOM 2254 C C . GLY B 1 42 ? -2.201 -3.863 -10.414 1 98.88 42 GLY B C 1
ATOM 2255 O O . GLY B 1 42 ? -2.885 -2.863 -10.18 1 98.88 42 GLY B O 1
ATOM 2256 N N . SER B 1 43 ? -0.87 -3.879 -10.281 1 98.88 43 SER B N 1
ATOM 2257 C CA . SER B 1 43 ? -0.12 -2.727 -9.789 1 98.88 43 SER B CA 1
ATOM 2258 C C . SER B 1 43 ? -0.145 -1.583 -10.797 1 98.88 43 SER B C 1
ATOM 2260 O O . SER B 1 43 ? 0.025 -0.419 -10.43 1 98.88 43 SER B O 1
ATOM 2262 N N . SER B 1 44 ? -0.404 -1.901 -12.086 1 98.69 44 SER B N 1
ATOM 2263 C CA . SER B 1 44 ? -0.49 -0.907 -13.148 1 98.69 44 SER B CA 1
ATOM 2264 C C . SER B 1 44 ? -1.922 -0.416 -13.336 1 98.69 44 SER B C 1
ATOM 2266 O O . SER B 1 44 ? -2.24 0.225 -14.336 1 98.69 44 SER B O 1
ATOM 2268 N N . ASN B 1 45 ? -2.771 -0.822 -12.391 1 98.5 45 ASN B N 1
ATOM 2269 C CA . ASN B 1 45 ? -4.168 -0.403 -12.352 1 98.5 45 ASN B CA 1
ATOM 2270 C C . ASN B 1 45 ? -4.961 -0.959 -13.531 1 98.5 45 ASN B C 1
ATOM 2272 O O . ASN B 1 45 ? -5.77 -0.249 -14.133 1 98.5 45 ASN B O 1
ATOM 2276 N N . ARG B 1 46 ? -4.641 -2.145 -13.883 1 98.56 46 ARG B N 1
ATOM 2277 C CA . ARG B 1 46 ? -5.379 -2.902 -14.891 1 98.56 46 ARG B CA 1
ATOM 2278 C C . ARG B 1 46 ? -5.961 -4.18 -14.297 1 98.56 46 ARG B C 1
ATOM 2280 O O . ARG B 1 46 ? -5.629 -5.281 -14.734 1 98.56 46 ARG B O 1
ATOM 2287 N N . PRO B 1 47 ? -6.879 -3.973 -13.328 1 98.56 47 PRO B N 1
ATOM 2288 C CA . PRO B 1 47 ? -7.414 -5.145 -12.633 1 98.56 47 PRO B CA 1
ATOM 2289 C C . PRO B 1 47 ? -8.172 -6.09 -13.57 1 98.56 47 PRO B C 1
ATOM 2291 O O . PRO B 1 47 ? -8.266 -7.289 -13.289 1 98.56 47 PRO B O 1
ATOM 2294 N N . GLU B 1 48 ? -8.633 -5.586 -14.711 1 98.19 48 GLU B N 1
ATOM 2295 C CA . GLU B 1 48 ? -9.422 -6.395 -15.641 1 98.19 48 GLU B CA 1
ATOM 2296 C C . GLU B 1 48 ? -8.562 -7.469 -16.312 1 98.19 48 GLU B C 1
ATOM 2298 O O . GLU B 1 48 ? -9.086 -8.445 -16.844 1 98.19 48 GLU B O 1
ATOM 2303 N N . ALA B 1 49 ? -7.223 -7.277 -16.281 1 98.81 49 ALA B N 1
ATOM 2304 C CA . ALA B 1 49 ? -6.324 -8.219 -16.938 1 98.81 49 ALA B CA 1
ATOM 2305 C C . ALA B 1 49 ? -5.957 -9.375 -16.016 1 98.81 49 ALA B C 1
ATOM 2307 O O . ALA B 1 49 ? -5.527 -10.43 -16.469 1 98.81 49 ALA B O 1
ATOM 2308 N N . VAL B 1 50 ? -6.145 -9.258 -14.703 1 98.88 50 VAL B N 1
ATOM 2309 C CA . VAL B 1 50 ? -5.719 -10.234 -13.703 1 98.88 50 VAL B CA 1
ATOM 2310 C C . VAL B 1 50 ? -6.512 -11.523 -13.883 1 98.88 50 VAL B C 1
ATOM 2312 O O . VAL B 1 50 ? -5.934 -12.617 -13.914 1 98.88 50 VAL B O 1
ATOM 2315 N N . PRO B 1 51 ? -7.863 -11.445 -14.125 1 98.69 51 PRO B N 1
ATOM 2316 C CA . PRO B 1 51 ? -8.617 -12.68 -14.344 1 98.69 51 PRO B CA 1
ATOM 2317 C C . PRO B 1 51 ? -8.172 -13.43 -15.594 1 98.69 51 PRO B C 1
ATOM 2319 O O . PRO B 1 51 ? -8.227 -14.664 -15.633 1 98.69 51 PRO B O 1
ATOM 2322 N N . VAL B 1 52 ? -7.723 -12.688 -16.578 1 98.81 52 VAL B N 1
ATOM 2323 C CA . VAL B 1 52 ? -7.309 -13.328 -17.828 1 98.81 52 VAL B CA 1
ATOM 2324 C C . VAL B 1 52 ? -6.043 -14.148 -17.594 1 98.81 52 VAL B C 1
ATOM 2326 O O . VAL B 1 52 ? -5.922 -15.266 -18.109 1 98.81 52 VAL B O 1
ATOM 2329 N N . VAL B 1 53 ? -5.125 -13.648 -16.828 1 98.88 53 VAL B N 1
ATOM 2330 C CA . VAL B 1 53 ? -3.91 -14.375 -16.469 1 98.88 53 VAL B CA 1
ATOM 2331 C C . VAL B 1 53 ? -4.273 -15.664 -15.734 1 98.88 53 VAL B C 1
ATOM 2333 O O . VAL B 1 53 ? -3.807 -16.75 -16.109 1 98.88 53 VAL B O 1
ATOM 2336 N N . PHE B 1 54 ? -5.172 -15.594 -14.742 1 98.88 54 PHE B N 1
ATOM 2337 C CA . PHE B 1 54 ? -5.574 -16.734 -13.938 1 98.88 54 PHE B CA 1
ATOM 2338 C C . PHE B 1 54 ? -6.254 -17.797 -14.797 1 98.88 54 PHE B C 1
ATOM 2340 O O . PHE B 1 54 ? -5.91 -18.969 -14.727 1 98.88 54 PHE B O 1
ATOM 2347 N N . GLN B 1 55 ? -7.145 -17.312 -15.633 1 98.75 55 GLN B N 1
ATOM 2348 C CA . GLN B 1 55 ? -7.891 -18.25 -16.469 1 98.75 55 GLN B CA 1
ATOM 2349 C C . GLN B 1 55 ? -6.973 -18.938 -17.469 1 98.75 55 GLN B C 1
ATOM 2351 O O . GLN B 1 55 ? -7.16 -20.125 -17.766 1 98.75 55 GLN B O 1
ATOM 2356 N N . THR B 1 56 ? -6.004 -18.234 -17.922 1 98.69 56 THR B 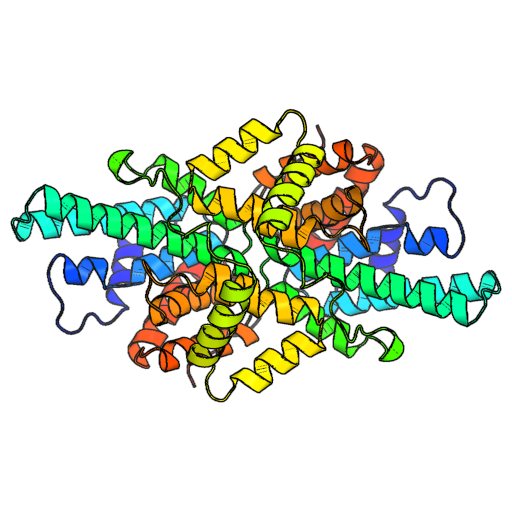N 1
ATOM 2357 C CA . THR B 1 56 ? -5.055 -18.797 -18.875 1 98.69 56 THR B CA 1
ATOM 2358 C C . THR B 1 56 ? -4.23 -19.906 -18.234 1 98.69 56 THR B C 1
ATOM 2360 O O . THR B 1 56 ? -4.125 -21.016 -18.781 1 98.69 56 THR B O 1
ATOM 2363 N N . VAL B 1 57 ? -3.688 -19.656 -17.078 1 98.69 57 VAL B N 1
ATOM 2364 C CA . VAL B 1 57 ? -2.828 -20.641 -16.438 1 98.69 57 VAL B CA 1
ATOM 2365 C C . VAL B 1 57 ? -3.676 -21.797 -15.898 1 98.69 57 VAL B C 1
ATOM 2367 O O . VAL B 1 57 ? -3.244 -22.953 -15.906 1 98.69 57 VAL B O 1
ATOM 2370 N N . LEU B 1 58 ? -4.898 -21.5 -15.453 1 98.81 58 LEU B N 1
ATOM 2371 C CA . LEU B 1 58 ? -5.797 -22.547 -15 1 98.81 58 LEU B CA 1
ATOM 2372 C C . LEU B 1 58 ? -6.133 -23.516 -16.141 1 98.81 58 LEU B C 1
ATOM 2374 O O . LEU B 1 58 ? -6.16 -24.719 -15.938 1 98.81 58 LEU B O 1
ATOM 2378 N N . ALA B 1 59 ? -6.41 -22.984 -17.312 1 98.56 59 ALA B N 1
ATOM 2379 C CA . ALA B 1 59 ? -6.703 -23.812 -18.484 1 98.56 59 ALA B CA 1
ATOM 2380 C C . ALA B 1 59 ? -5.504 -24.688 -18.844 1 98.56 59 ALA B C 1
ATOM 2382 O O . ALA B 1 59 ? -5.668 -25.859 -19.203 1 98.56 59 ALA B O 1
ATOM 2383 N N . GLU B 1 60 ? -4.355 -24.125 -18.75 1 98.25 60 GLU B N 1
ATOM 2384 C CA . GLU B 1 60 ? -3.143 -24.875 -19.016 1 98.25 60 GLU B CA 1
ATOM 2385 C C . GLU B 1 60 ? -2.965 -26.016 -18.016 1 98.25 60 GLU B C 1
ATOM 2387 O O . GLU B 1 60 ? -2.557 -27.125 -18.375 1 98.25 60 GLU B O 1
ATOM 2392 N N . LEU B 1 61 ? -3.217 -25.703 -16.766 1 98.75 61 LEU B N 1
ATOM 2393 C CA . LEU B 1 61 ? -3.096 -26.719 -15.719 1 98.75 61 LEU B CA 1
ATOM 2394 C C . LEU B 1 61 ? -4.062 -27.875 -15.961 1 98.75 61 LEU B C 1
ATOM 2396 O O . LEU B 1 61 ? -3.686 -29.031 -15.844 1 98.75 61 LEU B O 1
ATOM 2400 N N . LYS B 1 62 ? -5.281 -27.531 -16.312 1 98.62 62 LYS B N 1
ATOM 2401 C CA . LYS B 1 62 ? -6.289 -28.562 -16.578 1 98.62 62 LYS B CA 1
ATOM 2402 C C . LYS B 1 62 ? -5.898 -29.438 -17.766 1 98.62 62 LYS B C 1
ATOM 2404 O O . LYS B 1 62 ? -6.102 -30.656 -17.734 1 98.62 62 LYS B O 1
ATOM 2409 N N . SER B 1 63 ? -5.348 -28.812 -18.766 1 98.38 63 SER B N 1
ATOM 2410 C CA . SER B 1 63 ? -4.875 -29.578 -19.922 1 98.38 63 SER B CA 1
ATOM 2411 C C . SER B 1 63 ? -3.752 -30.531 -19.547 1 98.38 63 SER B C 1
ATOM 2413 O O . SER B 1 63 ? -3.727 -31.672 -20 1 98.38 63 SER B O 1
ATOM 2415 N N . ALA B 1 64 ? -2.824 -30.031 -18.719 1 98.38 64 ALA B N 1
ATOM 2416 C CA . ALA B 1 64 ? -1.721 -30.875 -18.25 1 98.38 64 ALA B CA 1
ATOM 2417 C C . ALA B 1 64 ? -2.227 -32 -17.375 1 98.38 64 ALA B C 1
ATOM 2419 O O . ALA B 1 64 ? -1.709 -33.125 -17.422 1 98.38 64 ALA B O 1
ATOM 2420 N N . GLN B 1 65 ? -3.193 -31.734 -16.594 1 98.56 65 GLN B N 1
ATOM 2421 C CA . GLN B 1 65 ? -3.783 -32.75 -15.719 1 98.56 65 GLN B CA 1
ATOM 2422 C C . GLN B 1 65 ? -4.422 -33.875 -16.531 1 98.56 65 GLN B C 1
ATOM 2424 O O . GLN B 1 65 ? -4.285 -35.062 -16.188 1 98.56 65 GLN B O 1
ATOM 2429 N N . ALA B 1 66 ? -5.129 -33.469 -17.562 1 98.19 66 ALA B N 1
ATOM 2430 C CA . ALA B 1 66 ? -5.758 -34.438 -18.438 1 98.19 66 ALA B CA 1
ATOM 2431 C C . ALA B 1 66 ? -4.711 -35.312 -19.125 1 98.19 66 ALA B C 1
ATOM 2433 O O . ALA B 1 66 ? -4.863 -36.531 -19.203 1 98.19 66 ALA B O 1
ATOM 2434 N N . ALA B 1 67 ? -3.68 -34.719 -19.547 1 97.69 67 ALA B N 1
ATOM 2435 C CA . ALA B 1 67 ? -2.613 -35.438 -20.25 1 97.69 67 ALA B CA 1
ATOM 2436 C C . ALA B 1 67 ? -1.912 -36.406 -19.328 1 97.69 67 ALA B C 1
ATOM 2438 O O . ALA B 1 67 ? -1.476 -37.469 -19.766 1 97.69 67 ALA B O 1
ATOM 2439 N N . GLN B 1 68 ? -1.933 -36.031 -18.062 1 97.56 68 GLN B N 1
ATOM 2440 C CA . GLN B 1 68 ? -1.222 -36.875 -17.094 1 97.56 68 GLN B CA 1
ATOM 2441 C C . GLN B 1 68 ? -2.186 -37.781 -16.328 1 97.56 68 GLN B C 1
ATOM 2443 O O . GLN B 1 68 ? -1.779 -38.5 -15.414 1 97.56 68 GLN B O 1
ATOM 2448 N N . ASN B 1 69 ? -3.361 -37.781 -16.672 1 97.31 69 ASN B N 1
ATOM 2449 C CA . ASN B 1 69 ? -4.398 -38.562 -16.031 1 97.31 69 ASN B CA 1
ATOM 2450 C C . ASN B 1 69 ? -4.355 -38.438 -14.508 1 97.31 69 ASN B C 1
ATOM 2452 O O . ASN B 1 69 ? -4.277 -39.406 -13.781 1 97.31 69 ASN B O 1
ATOM 2456 N N . VAL B 1 70 ? -4.332 -37.188 -14.117 1 97.06 70 VAL B N 1
ATOM 2457 C CA . VAL B 1 70 ? -4.312 -36.875 -12.695 1 97.06 70 VAL B CA 1
ATOM 2458 C C . VAL B 1 70 ? -5.676 -37.188 -12.078 1 97.06 70 VAL B C 1
ATOM 2460 O O . VAL B 1 70 ? -6.715 -36.906 -12.695 1 97.06 70 VAL B O 1
ATOM 2463 N N . SER B 1 71 ? -5.742 -37.75 -10.875 1 98.06 71 SER B N 1
ATOM 2464 C CA . SER B 1 71 ? -7 -38.031 -10.203 1 98.06 71 SER B CA 1
ATOM 2465 C C . SER B 1 71 ? -7.809 -36.781 -9.93 1 98.06 71 SER B C 1
ATOM 2467 O O . SER B 1 71 ? -7.246 -35.688 -9.859 1 98.06 71 SER B O 1
ATOM 2469 N N . THR B 1 72 ? -9.07 -36.906 -9.789 1 97.69 72 THR B N 1
ATOM 2470 C CA . THR B 1 72 ? -9.969 -35.781 -9.555 1 97.69 72 THR B CA 1
ATOM 2471 C C . THR B 1 72 ? -9.57 -35.031 -8.297 1 97.69 72 THR B C 1
ATOM 2473 O O . THR B 1 72 ? -9.539 -33.781 -8.289 1 97.69 72 THR B O 1
ATOM 2476 N N . GLU B 1 73 ? -9.242 -35.781 -7.277 1 97.88 73 GLU B N 1
ATOM 2477 C CA . GLU B 1 73 ? -8.867 -35.188 -6 1 97.88 73 GLU B CA 1
ATOM 2478 C C . GLU B 1 73 ? -7.562 -34.406 -6.117 1 97.88 73 GLU B C 1
ATOM 2480 O O . GLU B 1 73 ? -7.453 -33.281 -5.625 1 97.88 73 GLU B O 1
ATOM 2485 N N . ALA B 1 74 ? -6.609 -34.969 -6.719 1 98 74 ALA B N 1
ATOM 2486 C CA . ALA B 1 74 ? -5.316 -34.344 -6.914 1 98 74 ALA B CA 1
ATOM 2487 C C . ALA B 1 74 ? -5.441 -33.125 -7.836 1 98 74 ALA B C 1
ATOM 2489 O O . ALA B 1 74 ? -4.762 -32.125 -7.641 1 98 74 ALA B O 1
ATOM 2490 N N . ALA B 1 75 ? -6.277 -33.25 -8.828 1 98.38 75 ALA B N 1
ATOM 2491 C CA . ALA B 1 75 ? -6.512 -32.156 -9.758 1 98.38 75 ALA B CA 1
ATOM 2492 C C . ALA B 1 75 ? -7.109 -30.953 -9.039 1 98.38 75 ALA B C 1
ATOM 2494 O O . ALA B 1 75 ? -6.668 -29.828 -9.242 1 98.38 75 ALA B O 1
ATOM 2495 N N . HIS B 1 76 ? -8.062 -31.25 -8.211 1 98.44 76 HIS B N 1
ATOM 2496 C CA . HIS B 1 76 ? -8.664 -30.172 -7.445 1 98.44 76 HIS B CA 1
ATOM 2497 C C . HIS B 1 76 ? -7.645 -29.516 -6.523 1 98.44 76 HIS B C 1
ATOM 2499 O O . HIS B 1 76 ? -7.613 -28.281 -6.398 1 98.44 76 HIS B O 1
ATOM 2505 N N . ALA B 1 77 ? -6.859 -30.297 -5.895 1 98.44 77 ALA B N 1
ATOM 2506 C CA . ALA B 1 77 ? -5.848 -29.766 -4.977 1 98.44 77 ALA B CA 1
ATOM 2507 C C . ALA B 1 77 ? -4.867 -28.859 -5.707 1 98.44 77 ALA B C 1
ATOM 2509 O O . ALA B 1 77 ? -4.477 -27.812 -5.184 1 98.44 77 ALA B O 1
ATOM 2510 N N . GLN B 1 78 ? -4.461 -29.281 -6.898 1 98.62 78 GLN B N 1
ATOM 2511 C CA . GLN B 1 78 ? -3.527 -28.484 -7.688 1 98.62 78 GLN B CA 1
ATOM 2512 C C . GLN B 1 78 ? -4.176 -27.188 -8.156 1 98.62 78 GLN B C 1
ATOM 2514 O O . GLN B 1 78 ? -3.537 -26.141 -8.164 1 98.62 78 GLN B O 1
ATOM 2519 N N . GLN B 1 79 ? -5.422 -27.266 -8.555 1 98.88 79 GLN B N 1
ATOM 2520 C CA . GLN B 1 79 ? -6.145 -26.078 -8.992 1 98.88 79 GLN B CA 1
ATOM 2521 C C . GLN B 1 79 ? -6.336 -25.094 -7.844 1 98.88 79 GLN B C 1
ATOM 2523 O O . GLN B 1 79 ? -6.188 -23.875 -8.023 1 98.88 79 GLN B O 1
ATOM 2528 N N . LEU B 1 80 ? -6.652 -25.625 -6.691 1 98.75 80 LEU B N 1
ATOM 2529 C CA . LEU B 1 80 ? -6.805 -24.781 -5.508 1 98.75 80 LEU B CA 1
ATOM 2530 C C . LEU B 1 80 ? -5.488 -24.109 -5.148 1 98.75 80 LEU B C 1
ATOM 2532 O O . LEU B 1 80 ? -5.465 -22.922 -4.793 1 98.75 80 LEU B O 1
ATOM 2536 N N . TYR B 1 81 ? -4.449 -24.891 -5.25 1 98.62 81 TYR B N 1
ATOM 2537 C CA . TYR B 1 81 ? -3.125 -24.344 -4.969 1 98.62 81 TYR B CA 1
ATOM 2538 C C . TYR B 1 81 ? -2.777 -23.219 -5.934 1 98.62 81 TYR B C 1
ATOM 2540 O O . TYR B 1 81 ? -2.27 -22.172 -5.523 1 98.62 81 TYR B O 1
ATOM 2548 N N . LEU B 1 82 ? -3.096 -23.359 -7.215 1 98.81 82 LEU B N 1
ATOM 2549 C CA . LEU B 1 82 ? -2.848 -22.328 -8.219 1 98.81 82 LEU B CA 1
ATOM 2550 C C . LEU B 1 82 ? -3.654 -21.078 -7.922 1 98.81 82 LEU B C 1
ATOM 2552 O O . LEU B 1 82 ? -3.133 -19.969 -8.016 1 98.81 82 LEU B O 1
ATOM 2556 N N . ALA B 1 83 ? -4.914 -21.266 -7.547 1 98.88 83 ALA B N 1
ATOM 2557 C CA . ALA B 1 83 ? -5.777 -20.141 -7.211 1 98.88 83 ALA B CA 1
ATOM 2558 C C . ALA B 1 83 ? -5.215 -19.359 -6.023 1 98.88 83 ALA B C 1
ATOM 2560 O O . ALA B 1 83 ? -5.191 -18.125 -6.043 1 98.88 83 ALA B O 1
ATOM 2561 N N . ARG B 1 84 ? -4.742 -20.094 -5.062 1 98.81 84 ARG B N 1
ATOM 2562 C CA . ARG B 1 84 ? -4.18 -19.469 -3.871 1 98.81 84 ARG B CA 1
ATOM 2563 C C . ARG B 1 84 ? -2.898 -18.719 -4.203 1 98.81 84 ARG B C 1
ATOM 2565 O O . ARG B 1 84 ? -2.639 -17.641 -3.646 1 98.81 84 ARG B O 1
ATOM 2572 N N . ARG B 1 85 ? -2.137 -19.266 -5.109 1 98.81 85 ARG B N 1
ATOM 2573 C CA . ARG B 1 85 ? -0.901 -18.594 -5.508 1 98.81 85 ARG B CA 1
ATOM 2574 C C . ARG B 1 85 ? -1.188 -17.234 -6.141 1 98.81 85 ARG B C 1
ATOM 2576 O O . ARG B 1 85 ? -0.534 -16.25 -5.816 1 98.81 85 ARG B O 1
ATOM 2583 N N . VAL B 1 86 ? -2.201 -17.172 -6.977 1 98.94 86 VAL B N 1
ATOM 2584 C CA . VAL B 1 86 ? -2.521 -15.914 -7.652 1 98.94 86 VAL B CA 1
ATOM 2585 C C . VAL B 1 86 ? -3.104 -14.922 -6.652 1 98.94 86 VAL B C 1
ATOM 2587 O O . VAL B 1 86 ? -2.711 -13.75 -6.629 1 98.94 86 VAL B O 1
ATOM 2590 N N . ARG B 1 87 ? -4.012 -15.336 -5.766 1 98.75 87 ARG B N 1
ATOM 2591 C CA . ARG B 1 87 ? -4.621 -14.461 -4.777 1 98.75 87 ARG B CA 1
ATOM 2592 C C . ARG B 1 87 ? -3.576 -13.922 -3.803 1 98.75 87 ARG B C 1
ATOM 2594 O O . ARG B 1 87 ? -3.564 -12.727 -3.488 1 98.75 87 ARG B O 1
ATOM 2601 N N . GLU B 1 88 ? -2.68 -14.812 -3.373 1 98.75 88 GLU B N 1
ATOM 2602 C CA . GLU B 1 88 ? -1.626 -14.422 -2.443 1 98.75 88 GLU B CA 1
ATOM 2603 C C . GLU B 1 88 ? -0.668 -13.422 -3.09 1 98.75 88 GLU B C 1
ATOM 2605 O O . GLU B 1 88 ? -0.193 -12.492 -2.432 1 98.75 88 GLU B O 1
ATOM 2610 N N . ALA B 1 89 ? -0.355 -13.648 -4.344 1 98.94 89 ALA B N 1
ATOM 2611 C CA . ALA B 1 89 ? 0.556 -12.75 -5.043 1 98.94 89 ALA B CA 1
ATOM 2612 C C . ALA B 1 89 ? -0.028 -11.344 -5.137 1 98.94 89 ALA B C 1
ATOM 2614 O O . ALA B 1 89 ? 0.65 -10.359 -4.824 1 98.94 89 ALA B O 1
ATOM 2615 N N . VAL B 1 90 ? -1.299 -11.297 -5.512 1 98.94 90 VAL B N 1
ATOM 2616 C CA . VAL B 1 90 ? -1.979 -10.008 -5.645 1 98.94 90 VAL B CA 1
ATOM 2617 C C .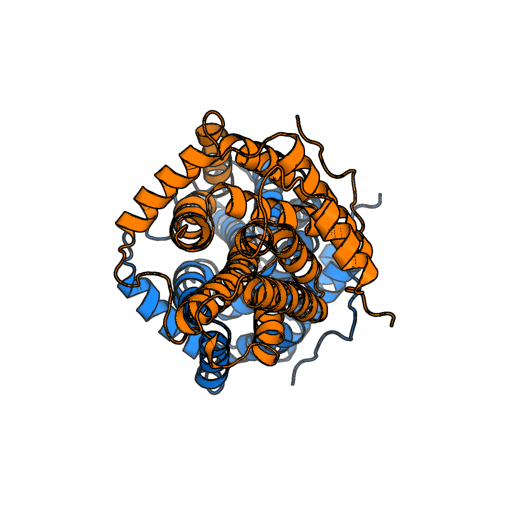 VAL B 1 90 ? -2.09 -9.344 -4.273 1 98.94 90 VAL B C 1
ATOM 2619 O O . VAL B 1 90 ? -1.817 -8.148 -4.137 1 98.94 90 VAL B O 1
ATOM 2622 N N . PHE B 1 91 ? -2.426 -10.156 -3.277 1 98.94 91 PHE B N 1
ATOM 2623 C CA . PHE B 1 91 ? -2.578 -9.648 -1.919 1 98.94 91 PHE B CA 1
ATOM 2624 C C . PHE B 1 91 ? -1.254 -9.109 -1.391 1 98.94 91 PHE B C 1
ATOM 2626 O O . PHE B 1 91 ? -1.186 -7.977 -0.909 1 98.94 91 PHE B O 1
ATOM 2633 N N . LYS B 1 92 ? -0.186 -9.852 -1.524 1 98.94 92 LYS B N 1
ATOM 2634 C CA . LYS B 1 92 ? 1.121 -9.453 -1.011 1 98.94 92 LYS B CA 1
ATOM 2635 C C . LYS B 1 92 ? 1.658 -8.234 -1.764 1 98.94 92 LYS B C 1
ATOM 2637 O O . LYS B 1 92 ? 2.344 -7.395 -1.183 1 98.94 92 LYS B O 1
ATOM 2642 N N . GLY B 1 93 ? 1.33 -8.141 -3.049 1 98.94 93 GLY B N 1
ATOM 2643 C CA . GLY B 1 93 ? 1.729 -6.977 -3.822 1 98.94 93 GLY B CA 1
ATOM 2644 C C . GLY B 1 93 ? 1.094 -5.691 -3.332 1 98.94 93 GLY B C 1
ATOM 2645 O O . GLY B 1 93 ? 1.58 -4.598 -3.635 1 98.94 93 GLY B O 1
ATOM 2646 N N . GLY B 1 94 ? 0.02 -5.812 -2.576 1 98.88 94 GLY B N 1
ATOM 2647 C CA . GLY B 1 94 ? -0.76 -4.668 -2.129 1 98.88 94 GLY B CA 1
ATOM 2648 C C . GLY B 1 94 ? 0.038 -3.697 -1.28 1 98.88 94 GLY B C 1
ATOM 2649 O O . GLY B 1 94 ? -0.193 -2.488 -1.329 1 98.88 94 GLY B O 1
ATOM 2650 N N . LEU B 1 95 ? 1.006 -4.164 -0.5 1 98.88 95 LEU B N 1
ATOM 2651 C CA . LEU B 1 95 ? 1.807 -3.287 0.348 1 98.88 95 LEU B CA 1
ATOM 2652 C C . LEU B 1 95 ? 2.664 -2.35 -0.495 1 98.88 95 LEU B C 1
ATOM 2654 O O . LEU B 1 95 ? 3.133 -1.32 -0.004 1 98.88 95 LEU B O 1
ATOM 2658 N N . LEU B 1 96 ? 2.83 -2.768 -1.796 1 98.88 96 LEU B N 1
ATOM 2659 C CA . LEU B 1 96 ? 3.725 -1.963 -2.621 1 98.88 96 LEU B CA 1
ATOM 2660 C C . LEU B 1 96 ? 2.943 -1.204 -3.688 1 98.88 96 LEU B C 1
ATOM 2662 O O . LEU B 1 96 ? 3.346 -0.114 -4.102 1 98.88 96 LEU B O 1
ATOM 2666 N N . CYS B 1 97 ? 1.832 -1.703 -4.105 1 98.62 97 CYS B N 1
ATOM 2667 C CA . CYS B 1 97 ? 1.103 -1.011 -5.164 1 98.62 97 CYS B CA 1
ATOM 2668 C C . CYS B 1 97 ? -0.157 -0.351 -4.613 1 98.62 97 CYS B C 1
ATOM 2670 O O . CYS B 1 97 ? -0.877 0.327 -5.348 1 98.62 97 CYS B O 1
ATOM 2672 N N . GLY B 1 98 ? -0.408 -0.536 -3.283 1 98.81 98 GLY B N 1
ATOM 2673 C CA . GLY B 1 98 ? -1.614 -0.011 -2.662 1 98.81 98 GLY B CA 1
ATOM 2674 C C . GLY B 1 98 ? -2.758 -1.007 -2.645 1 98.81 98 GLY B C 1
ATOM 2675 O O . GLY B 1 98 ? -3.01 -1.688 -3.641 1 98.81 98 GLY B O 1
ATOM 2676 N N . TYR B 1 99 ? -3.51 -1.01 -1.571 1 98.88 99 TYR B N 1
ATOM 2677 C CA . TYR B 1 99 ? -4.508 -2.061 -1.417 1 98.88 99 TYR B CA 1
ATOM 2678 C C . TYR B 1 99 ? -5.797 -1.697 -2.146 1 98.88 99 TYR B C 1
ATOM 2680 O O . TYR B 1 99 ? -6.672 -2.549 -2.338 1 98.88 99 TYR B O 1
ATOM 2688 N N . SER B 1 100 ? -5.969 -0.393 -2.539 1 98.69 100 SER B N 1
ATOM 2689 C CA . SER B 1 100 ? -7.098 -0.106 -3.414 1 98.69 100 SER B CA 1
ATOM 2690 C C . SER B 1 100 ? -6.992 -0.876 -4.727 1 98.69 100 SER B C 1
ATOM 2692 O O . SER B 1 100 ? -7.961 -1.498 -5.168 1 98.69 100 SER B O 1
ATOM 2694 N N . ARG B 1 101 ? -5.754 -0.906 -5.258 1 98.88 101 ARG B N 1
ATOM 2695 C CA . ARG B 1 101 ? -5.543 -1.632 -6.504 1 98.88 101 ARG B CA 1
ATOM 2696 C C . ARG B 1 101 ? -5.566 -3.139 -6.273 1 98.88 101 ARG B C 1
ATOM 2698 O O . ARG B 1 101 ? -6.066 -3.895 -7.109 1 98.88 101 ARG B O 1
ATOM 2705 N N . ALA B 1 102 ? -5.027 -3.605 -5.145 1 98.94 102 ALA B N 1
ATOM 2706 C CA . ALA B 1 102 ? -5.098 -5.027 -4.812 1 98.94 102 ALA B CA 1
ATOM 2707 C C . ALA B 1 102 ? -6.547 -5.484 -4.664 1 98.94 102 ALA B C 1
ATOM 2709 O O . ALA B 1 102 ? -6.922 -6.543 -5.172 1 98.94 102 ALA B O 1
ATOM 2710 N N . ILE B 1 103 ? -7.348 -4.668 -3.963 1 98.94 103 ILE B N 1
ATOM 2711 C CA . ILE B 1 103 ? -8.758 -4.984 -3.768 1 98.94 103 ILE B CA 1
ATOM 2712 C C . ILE B 1 103 ? -9.461 -5.082 -5.121 1 98.94 103 ILE B C 1
ATOM 2714 O O . ILE B 1 103 ? -10.188 -6.043 -5.383 1 98.94 103 ILE B O 1
ATOM 2718 N N . ASN B 1 104 ? -9.227 -4.125 -5.996 1 98.88 104 ASN B N 1
ATOM 2719 C CA . ASN B 1 104 ? -9.859 -4.156 -7.312 1 98.88 104 ASN B CA 1
ATOM 2720 C C . ASN B 1 104 ? -9.453 -5.402 -8.094 1 98.88 104 ASN B C 1
ATOM 2722 O O . ASN B 1 104 ? -10.281 -6.008 -8.773 1 98.88 104 ASN B O 1
ATOM 2726 N N . SER B 1 105 ? -8.203 -5.777 -8.008 1 98.94 105 SER B N 1
ATOM 2727 C CA . SER B 1 105 ? -7.715 -6.98 -8.68 1 98.94 105 SER B CA 1
ATOM 2728 C C . SER B 1 105 ? -8.352 -8.234 -8.094 1 98.94 105 SER B C 1
ATOM 2730 O O . SER B 1 105 ? -8.734 -9.148 -8.836 1 98.94 105 SER B O 1
ATOM 2732 N N . LEU B 1 106 ? -8.453 -8.273 -6.75 1 98.94 106 LEU B N 1
ATOM 2733 C CA . LEU B 1 106 ? -9.047 -9.438 -6.086 1 98.94 106 LEU B CA 1
ATOM 2734 C C . LEU B 1 106 ? -10.539 -9.539 -6.395 1 98.94 106 LEU B C 1
ATOM 2736 O O . LEU B 1 106 ? -11.07 -10.641 -6.531 1 98.94 106 LEU B O 1
ATOM 2740 N N . VAL B 1 107 ? -11.227 -8.398 -6.5 1 98.94 107 VAL B N 1
ATOM 2741 C CA . VAL B 1 107 ? -12.633 -8.391 -6.883 1 98.94 107 VAL B CA 1
ATOM 2742 C C . VAL B 1 107 ? -12.789 -8.969 -8.289 1 98.94 107 VAL B C 1
ATOM 2744 O O . VAL B 1 107 ? -13.625 -9.852 -8.508 1 98.94 107 VAL B O 1
ATOM 2747 N N . ALA B 1 108 ? -11.984 -8.477 -9.219 1 98.88 108 ALA B N 1
ATOM 2748 C CA . ALA B 1 108 ? -12.047 -8.961 -10.602 1 98.88 108 ALA B CA 1
ATOM 2749 C C . ALA B 1 108 ? -11.758 -10.461 -10.664 1 98.88 108 ALA B C 1
ATOM 2751 O O . ALA B 1 108 ? -12.43 -11.195 -11.391 1 98.88 108 ALA B O 1
ATOM 2752 N N . LEU B 1 109 ? -10.758 -10.883 -9.93 1 98.88 109 LEU B N 1
ATOM 2753 C CA . LEU B 1 109 ? -10.391 -12.297 -9.875 1 98.88 109 LEU B CA 1
ATOM 2754 C C . LEU B 1 109 ? -11.531 -13.141 -9.32 1 98.88 109 LEU B C 1
ATOM 2756 O O . LEU B 1 109 ? -11.836 -14.211 -9.852 1 98.88 109 LEU B O 1
ATOM 2760 N N . HIS B 1 110 ? -12.141 -12.664 -8.273 1 98.75 110 HIS B N 1
ATOM 2761 C CA . HIS B 1 110 ? -13.211 -13.383 -7.602 1 98.75 110 HIS B CA 1
ATOM 2762 C C . HIS B 1 110 ? -14.391 -13.617 -8.539 1 98.75 110 HIS B C 1
ATOM 2764 O O . HIS B 1 110 ? -15.039 -14.664 -8.477 1 98.75 110 HIS B O 1
ATOM 2770 N N . GLU B 1 111 ? -14.648 -12.688 -9.367 1 98.31 111 GLU B N 1
ATOM 2771 C CA . GLU B 1 111 ? -15.797 -12.75 -10.273 1 98.31 111 GLU B CA 1
ATOM 2772 C C . GLU B 1 111 ? -15.68 -13.938 -11.227 1 98.31 111 GLU B C 1
ATOM 2774 O O . GLU B 1 111 ? -16.688 -14.492 -11.656 1 98.31 111 GLU B O 1
ATOM 2779 N N . VAL B 1 112 ? -14.445 -14.352 -11.516 1 98.5 112 VAL B N 1
ATOM 2780 C CA . VAL B 1 112 ? -14.281 -15.391 -12.523 1 98.5 112 VAL B CA 1
ATOM 2781 C C . VAL B 1 112 ? -13.828 -16.688 -11.859 1 98.5 112 VAL B C 1
ATOM 2783 O O . VAL B 1 112 ? -13.797 -17.75 -12.5 1 98.5 112 VAL B O 1
ATOM 2786 N N . MET B 1 113 ? -13.484 -16.703 -10.602 1 98.69 113 MET B N 1
ATOM 2787 C CA . MET B 1 113 ? -12.938 -17.875 -9.922 1 98.69 113 MET B CA 1
ATOM 2788 C C . MET B 1 113 ? -14.047 -18.844 -9.539 1 98.69 113 MET B C 1
ATOM 2790 O O . MET B 1 113 ? -15.016 -18.469 -8.875 1 98.69 113 MET B O 1
ATOM 2794 N N . PRO B 1 114 ? -13.938 -20.078 -9.898 1 98.5 114 PRO B N 1
ATOM 2795 C CA . PRO B 1 114 ? -14.945 -21.062 -9.484 1 98.5 114 PRO B CA 1
ATOM 2796 C C . PRO B 1 114 ? -15.125 -21.109 -7.973 1 98.5 114 PRO B C 1
ATOM 2798 O O . PRO B 1 114 ? -14.148 -21 -7.227 1 98.5 114 PRO B O 1
ATOM 2801 N N . GLU B 1 115 ? -16.266 -21.375 -7.547 1 98.06 115 GLU B N 1
ATOM 2802 C CA . GLU B 1 115 ? -16.609 -21.359 -6.129 1 98.06 115 GLU B CA 1
ATOM 2803 C C . GLU B 1 115 ? -15.758 -22.344 -5.34 1 98.06 115 GLU B C 1
ATOM 2805 O O . GLU B 1 115 ? -15.359 -22.047 -4.207 1 98.06 115 GLU B O 1
ATOM 2810 N N . GLU B 1 116 ? -15.484 -23.422 -5.953 1 98.06 116 GLU B N 1
ATOM 2811 C CA . GLU B 1 116 ? -14.773 -24.484 -5.25 1 98.06 116 GLU B CA 1
ATOM 2812 C C . GLU B 1 116 ? -13.305 -24.141 -5.059 1 98.06 116 GLU B C 1
ATOM 2814 O O . GLU B 1 116 ? -12.594 -24.797 -4.293 1 98.06 116 GLU B O 1
ATOM 2819 N N . LEU B 1 117 ? -12.828 -23.062 -5.711 1 98.69 117 LEU B N 1
ATOM 2820 C CA . LEU B 1 117 ? -11.438 -22.625 -5.574 1 98.69 117 LEU B CA 1
ATOM 2821 C C . LEU B 1 117 ? -11.336 -21.391 -4.699 1 98.69 117 LEU B C 1
ATOM 2823 O O . LEU B 1 117 ? -10.25 -20.812 -4.547 1 98.69 117 LEU B O 1
ATOM 2827 N N . ARG B 1 118 ? -12.43 -20.953 -4.133 1 98.44 118 ARG B N 1
ATOM 2828 C CA . ARG B 1 118 ? -12.445 -19.781 -3.254 1 98.44 118 ARG B CA 1
ATOM 2829 C C . ARG B 1 118 ? -12.203 -20.188 -1.803 1 98.44 118 ARG B C 1
ATOM 2831 O O . ARG B 1 118 ? -12.844 -21.094 -1.289 1 98.44 118 ARG B O 1
ATOM 2838 N N . ASP B 1 119 ? -11.305 -19.562 -1.177 1 97.44 119 ASP B N 1
ATOM 2839 C CA . ASP B 1 119 ? -11.078 -19.812 0.242 1 97.44 119 ASP B CA 1
ATOM 2840 C C . ASP B 1 119 ? -12.234 -19.297 1.088 1 97.44 119 ASP B C 1
ATOM 2842 O O . ASP B 1 119 ? -12.773 -18.219 0.809 1 97.44 119 ASP B O 1
ATOM 2846 N N . LYS B 1 120 ? -12.523 -20 2.076 1 96.25 120 LYS B N 1
ATOM 2847 C CA . LYS B 1 120 ? -13.633 -19.625 2.949 1 96.25 120 LYS B CA 1
ATOM 2848 C C . LYS B 1 120 ? -13.125 -19.219 4.328 1 96.25 120 LYS B C 1
ATOM 2850 O O . LYS B 1 120 ? -13.883 -18.688 5.141 1 96.25 120 LYS B O 1
ATOM 2855 N N . GLN B 1 121 ? -11.883 -19.438 4.562 1 97.19 121 GLN B N 1
ATOM 2856 C CA . GLN B 1 121 ? -11.188 -19.031 5.789 1 97.19 121 GLN B CA 1
ATOM 2857 C C . GLN B 1 121 ? -9.836 -18.406 5.477 1 97.19 121 GLN B C 1
ATOM 2859 O O . GLN B 1 121 ? -9.312 -18.562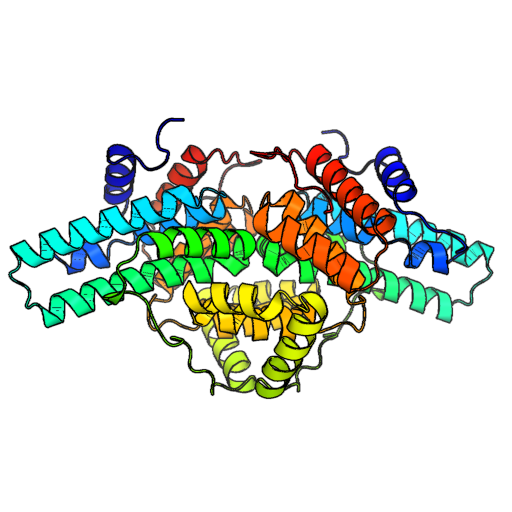 4.371 1 97.19 121 GLN B O 1
ATOM 2864 N N . THR B 1 122 ? -9.352 -17.719 6.398 1 97.69 122 THR B N 1
ATOM 2865 C CA . THR B 1 122 ? -8.023 -17.141 6.211 1 97.69 122 THR B CA 1
ATOM 2866 C C . THR B 1 122 ? -6.973 -18.234 6.098 1 97.69 122 THR B C 1
ATOM 2868 O O . THR B 1 122 ? -7.086 -19.281 6.742 1 97.69 122 THR B O 1
ATOM 2871 N N . LEU B 1 123 ? -6.008 -18 5.316 1 96.88 123 LEU B N 1
ATOM 2872 C CA . LEU B 1 123 ? -4.836 -18.859 5.289 1 96.88 123 LEU B CA 1
ATOM 2873 C C . LEU B 1 123 ? -3.918 -18.578 6.473 1 96.88 123 LEU B C 1
ATOM 2875 O O . LEU B 1 123 ? -3.297 -19.5 7.02 1 96.88 123 LEU B O 1
ATOM 2879 N N . ARG B 1 124 ? -3.859 -17.344 6.875 1 95.81 124 ARG B N 1
ATOM 2880 C CA . ARG B 1 124 ? -3.051 -16.938 8.023 1 95.81 124 ARG B CA 1
ATOM 2881 C C . ARG B 1 124 ? -3.684 -17.422 9.328 1 95.81 124 ARG B C 1
ATOM 2883 O O . ARG B 1 124 ? -4.906 -17.375 9.484 1 95.81 124 ARG B O 1
ATOM 2890 N N . ASP B 1 125 ? -2.814 -17.859 10.227 1 95.25 125 ASP B N 1
ATOM 2891 C CA . ASP B 1 125 ? -3.236 -18.25 11.57 1 95.25 125 ASP B CA 1
ATOM 2892 C C . ASP B 1 125 ? -3.514 -17.016 12.43 1 95.25 125 ASP B C 1
ATOM 2894 O O . ASP B 1 125 ? -2.584 -16.344 12.883 1 95.25 125 ASP B O 1
ATOM 2898 N N . GLN B 1 126 ? -4.699 -16.781 12.797 1 94.25 126 GLN B N 1
ATOM 2899 C CA . GLN B 1 126 ? -5.105 -15.562 13.484 1 94.25 126 GLN B CA 1
ATOM 2900 C C . GLN B 1 126 ? -4.77 -15.633 14.977 1 94.25 126 GLN B C 1
ATOM 2902 O O . GLN B 1 126 ? -4.93 -14.648 15.695 1 94.25 126 GLN B O 1
ATOM 2907 N N . SER B 1 127 ? -4.234 -16.75 15.422 1 95.38 127 SER B N 1
ATOM 2908 C CA . SER B 1 127 ? -3.818 -16.875 16.812 1 95.38 127 SER B CA 1
ATOM 2909 C C . SER B 1 127 ? -2.373 -16.438 17.016 1 95.38 127 SER B C 1
ATOM 2911 O O . SER B 1 127 ? -1.889 -16.344 18.141 1 95.38 127 SER B O 1
ATOM 2913 N N . THR B 1 128 ? -1.734 -16.203 15.914 1 96.75 128 THR B N 1
ATOM 2914 C CA . THR B 1 128 ? -0.357 -15.727 16 1 96.75 128 THR B CA 1
ATOM 2915 C C . THR B 1 128 ? -0.286 -14.414 16.781 1 96.75 128 THR B C 1
ATOM 2917 O O . THR B 1 128 ? -1.067 -13.492 16.531 1 96.75 128 THR B O 1
ATOM 2920 N N . THR B 1 129 ? 0.659 -14.266 17.703 1 97.19 129 THR B N 1
ATOM 2921 C CA . THR B 1 129 ? 0.762 -13.086 18.562 1 97.19 129 THR B CA 1
ATOM 2922 C C . THR B 1 129 ? 1.596 -12 17.875 1 97.19 129 THR B C 1
ATOM 2924 O O . THR B 1 129 ? 2.348 -12.281 16.953 1 97.19 129 THR B O 1
ATOM 2927 N N . MET B 1 130 ? 1.47 -10.812 18.406 1 97.19 130 MET B N 1
ATOM 2928 C CA . MET B 1 130 ? 2.273 -9.711 17.891 1 97.19 130 MET B CA 1
ATOM 2929 C C . MET B 1 130 ? 3.762 -9.984 18.078 1 97.19 130 MET B C 1
ATOM 2931 O O . MET B 1 130 ? 4.57 -9.703 17.188 1 97.19 130 MET B O 1
ATOM 2935 N N . GLU B 1 131 ? 4.094 -10.547 19.188 1 97 131 GLU B N 1
ATOM 2936 C CA . GLU B 1 131 ? 5.484 -10.883 19.469 1 97 131 GLU B CA 1
ATOM 2937 C C . GLU B 1 131 ? 6.039 -11.867 18.453 1 97 131 GLU B C 1
ATOM 2939 O O . GLU B 1 131 ? 7.184 -11.734 18.016 1 97 131 GLU B O 1
ATOM 2944 N N . GLU B 1 132 ? 5.25 -12.828 18.109 1 97.81 132 GLU B N 1
ATOM 2945 C CA . GLU B 1 132 ? 5.668 -13.805 17.109 1 97.81 132 GLU B CA 1
ATOM 2946 C C . GLU B 1 132 ? 5.84 -13.156 15.742 1 97.81 132 GLU B C 1
ATOM 2948 O O . GLU B 1 132 ? 6.785 -13.469 15.016 1 97.81 132 GLU B O 1
ATOM 2953 N N . TYR B 1 133 ? 4.941 -12.242 15.391 1 97.69 133 TYR B N 1
ATOM 2954 C CA . TYR B 1 133 ? 5.062 -11.539 14.117 1 97.69 133 TYR B CA 1
ATOM 2955 C C . TYR B 1 133 ? 6.332 -10.695 14.078 1 97.69 133 TYR B C 1
ATOM 2957 O O . TYR B 1 133 ? 7.004 -10.625 13.047 1 97.69 133 TYR B O 1
ATOM 2965 N N . VAL B 1 134 ? 6.641 -10.039 15.18 1 97.88 134 VAL B N 1
ATOM 2966 C CA . VAL B 1 134 ? 7.852 -9.234 15.258 1 97.88 134 VAL B CA 1
ATOM 2967 C C . VAL B 1 134 ? 9.078 -10.125 15.078 1 97.88 134 VAL B C 1
ATOM 2969 O O . VAL B 1 134 ? 9.961 -9.82 14.273 1 97.88 134 VAL B O 1
ATOM 2972 N N . ARG B 1 135 ? 9.148 -11.227 15.766 1 98.06 135 ARG B N 1
ATOM 2973 C CA . ARG B 1 135 ? 10.281 -12.148 15.703 1 98.06 135 ARG B CA 1
ATOM 2974 C C . ARG B 1 135 ? 10.414 -12.766 14.32 1 98.06 135 ARG B C 1
ATOM 2976 O O . ARG B 1 135 ? 11.508 -12.789 13.75 1 98.06 135 ARG B O 1
ATOM 2983 N N . ASN B 1 136 ? 9.312 -13.258 13.805 1 97.62 136 ASN B N 1
ATOM 2984 C CA . ASN B 1 136 ? 9.328 -13.898 12.492 1 97.62 136 ASN B CA 1
ATOM 2985 C C . ASN B 1 136 ? 9.641 -12.891 11.391 1 97.62 136 ASN B C 1
ATOM 2987 O O . ASN B 1 136 ? 10.289 -13.234 10.398 1 97.62 136 ASN B O 1
ATOM 2991 N N . GLY B 1 137 ? 9.156 -11.633 11.578 1 98.38 137 GLY B N 1
ATOM 2992 C CA . GLY B 1 137 ? 9.445 -10.578 10.617 1 98.38 137 GLY B CA 1
ATOM 2993 C C . GLY B 1 137 ? 10.93 -10.266 10.516 1 98.38 137 GLY B C 1
ATOM 2994 O O . GLY B 1 137 ? 11.461 -10.125 9.414 1 98.38 137 GLY B O 1
ATOM 2995 N N . GLU B 1 138 ? 11.531 -10.203 11.664 1 98.25 138 GLU B N 1
ATOM 2996 C CA . GLU B 1 138 ? 12.969 -9.945 11.688 1 98.25 138 GLU B CA 1
ATOM 2997 C C . GLU B 1 138 ? 13.734 -11.078 11.023 1 98.25 138 GLU B C 1
ATOM 2999 O O . GLU B 1 138 ? 14.695 -10.836 10.281 1 98.25 138 GLU B O 1
ATOM 3004 N N . LYS B 1 139 ? 13.391 -12.312 11.32 1 98.12 139 LYS B N 1
ATOM 3005 C CA . LYS B 1 139 ? 14.047 -13.484 10.734 1 98.12 139 LYS B CA 1
ATOM 3006 C C . LYS B 1 139 ? 13.906 -13.484 9.219 1 98.12 139 LYS B C 1
ATOM 3008 O O . LYS B 1 139 ? 14.883 -13.711 8.5 1 98.12 139 LYS B O 1
ATOM 3013 N N . PHE B 1 140 ? 12.703 -13.227 8.742 1 98.5 140 PHE B N 1
ATOM 3014 C CA . PHE B 1 140 ? 12.445 -13.25 7.309 1 98.5 140 PHE B CA 1
ATOM 3015 C C . PHE B 1 140 ? 13.164 -12.094 6.613 1 98.5 140 PHE B C 1
ATOM 3017 O O . PHE B 1 140 ? 13.719 -12.266 5.527 1 98.5 140 PHE B O 1
ATOM 3024 N N . PHE B 1 141 ? 13.117 -10.883 7.242 1 98.62 141 PHE B N 1
ATOM 3025 C CA . PHE B 1 141 ? 13.797 -9.711 6.715 1 98.62 141 PHE B CA 1
ATOM 3026 C C . PHE B 1 141 ? 15.289 -9.977 6.531 1 98.62 141 PHE B C 1
ATOM 3028 O O . PHE B 1 141 ? 15.844 -9.695 5.469 1 98.62 141 PHE B O 1
ATOM 3035 N N . ARG B 1 142 ? 15.898 -10.555 7.484 1 98.12 142 ARG B N 1
ATOM 3036 C CA . ARG B 1 142 ? 17.328 -10.836 7.434 1 98.12 142 ARG B CA 1
ATOM 3037 C C . ARG B 1 142 ? 17.641 -11.93 6.422 1 98.12 142 ARG B C 1
ATOM 3039 O O . ARG B 1 142 ? 18.703 -11.914 5.785 1 98.12 142 ARG B O 1
ATOM 3046 N N . ALA B 1 143 ? 16.766 -12.875 6.297 1 97.5 143 ALA B N 1
ATOM 3047 C CA . ALA B 1 143 ? 16.953 -13.914 5.285 1 97.5 143 ALA B CA 1
ATOM 3048 C C . ALA B 1 143 ? 16.938 -13.32 3.881 1 97.5 143 ALA B C 1
ATOM 3050 O O . ALA B 1 143 ? 17.641 -13.789 2.992 1 97.5 143 ALA B O 1
ATOM 3051 N N . MET B 1 144 ? 16.203 -12.289 3.67 1 97.5 144 MET B N 1
ATOM 3052 C CA . MET B 1 144 ? 16.047 -11.68 2.35 1 97.5 144 MET B CA 1
ATOM 3053 C C . MET B 1 144 ? 17.188 -10.711 2.061 1 97.5 144 MET B C 1
ATOM 3055 O O . MET B 1 144 ? 17.766 -10.734 0.974 1 97.5 144 MET B O 1
ATOM 3059 N N . TYR B 1 145 ? 17.516 -9.906 3.045 1 98 145 TYR B N 1
ATOM 3060 C CA . TYR B 1 145 ? 18.438 -8.812 2.777 1 98 145 TYR B CA 1
ATOM 3061 C C . TYR B 1 145 ? 19.875 -9.219 3.086 1 98 145 TYR B C 1
ATOM 3063 O O . TYR B 1 145 ? 20.828 -8.586 2.604 1 98 145 TYR B O 1
ATOM 3071 N N . ARG B 1 146 ? 20.094 -10.203 4.031 1 97.5 146 ARG B N 1
ATOM 3072 C CA . ARG B 1 146 ? 21.406 -10.727 4.383 1 97.5 146 ARG B CA 1
ATOM 3073 C C . ARG B 1 146 ? 22.328 -9.617 4.863 1 97.5 146 ARG B C 1
ATOM 3075 O O . ARG B 1 146 ? 22.016 -8.906 5.816 1 97.5 146 ARG B O 1
ATOM 3082 N N . ASP B 1 147 ? 23.391 -9.32 4.117 1 96.88 147 ASP B N 1
ATOM 3083 C CA . ASP B 1 147 ? 24.438 -8.414 4.59 1 96.88 147 ASP B CA 1
ATOM 3084 C C . ASP B 1 147 ? 23.969 -6.965 4.566 1 96.88 147 ASP B C 1
ATOM 3086 O O . ASP B 1 147 ? 24.547 -6.109 5.238 1 96.88 147 ASP B O 1
ATOM 3090 N N . THR B 1 148 ? 22.875 -6.699 3.854 1 97.5 148 THR B N 1
ATOM 3091 C CA . THR B 1 148 ? 22.422 -5.32 3.766 1 97.5 148 THR B CA 1
ATOM 3092 C C . THR B 1 148 ? 21.266 -5.07 4.742 1 97.5 148 THR B C 1
ATOM 3094 O O . THR B 1 148 ? 20.75 -3.957 4.824 1 97.5 148 THR B O 1
ATOM 3097 N N . ALA B 1 149 ? 20.891 -6.074 5.488 1 98.25 149 ALA B N 1
ATOM 3098 C CA . ALA B 1 149 ? 19.719 -6.016 6.363 1 98.25 149 ALA B CA 1
ATOM 3099 C C . ALA B 1 149 ? 19.828 -4.852 7.34 1 98.25 149 ALA B C 1
ATOM 3101 O O . ALA B 1 149 ? 18.891 -4.07 7.492 1 98.25 149 ALA B O 1
ATOM 3102 N N . ASP B 1 150 ? 20.969 -4.672 7.992 1 98.19 150 ASP B N 1
ATOM 3103 C CA . ASP B 1 150 ? 21.141 -3.629 9 1 98.19 150 ASP B CA 1
ATOM 3104 C C . ASP B 1 150 ? 21.062 -2.24 8.367 1 98.19 150 ASP B C 1
ATOM 3106 O O . ASP B 1 150 ? 20.516 -1.312 8.961 1 98.19 150 ASP B O 1
ATOM 3110 N N . ASN B 1 151 ? 21.672 -2.145 7.215 1 98.19 151 ASN B N 1
ATOM 3111 C CA . ASN B 1 151 ? 21.656 -0.857 6.527 1 98.19 151 ASN B CA 1
ATOM 3112 C C . ASN B 1 151 ? 20.234 -0.445 6.141 1 98.19 151 ASN B C 1
ATOM 3114 O O . ASN B 1 151 ? 19.844 0.702 6.352 1 98.19 151 ASN B O 1
ATOM 3118 N N . VAL B 1 152 ? 19.469 -1.352 5.516 1 98.5 152 VAL B N 1
ATOM 3119 C CA . VAL B 1 152 ? 18.109 -1.051 5.059 1 98.5 152 VAL B CA 1
ATOM 3120 C C . VAL B 1 152 ? 17.203 -0.816 6.262 1 98.5 152 VAL B C 1
ATOM 3122 O O . VAL B 1 152 ? 16.453 0.158 6.297 1 98.5 152 VAL B O 1
ATOM 3125 N N . GLN B 1 153 ? 17.297 -1.698 7.277 1 98.38 153 GLN B N 1
ATOM 3126 C CA . GLN B 1 153 ? 16.5 -1.509 8.484 1 98.38 153 GLN B CA 1
ATOM 3127 C C . GLN B 1 153 ? 16.859 -0.204 9.188 1 98.38 153 GLN B C 1
ATOM 3129 O O . GLN B 1 153 ? 15.984 0.504 9.688 1 98.38 153 GLN B O 1
ATOM 3134 N N . GLY B 1 154 ? 18.156 0.103 9.273 1 98.44 154 GLY B N 1
ATOM 3135 C CA . GLY B 1 154 ? 18.609 1.354 9.859 1 98.44 154 GLY B CA 1
ATOM 3136 C C . GLY B 1 154 ? 18.031 2.578 9.18 1 98.44 154 GLY B C 1
ATOM 3137 O O . GLY B 1 154 ? 17.625 3.533 9.844 1 98.44 154 GLY B O 1
ATOM 3138 N N . LEU B 1 155 ? 18 2.553 7.855 1 98.62 155 LEU B N 1
ATOM 3139 C CA . LEU B 1 155 ? 17.391 3.637 7.086 1 98.62 155 LEU B CA 1
ATOM 3140 C C . LEU B 1 155 ? 15.922 3.812 7.453 1 98.62 155 LEU B C 1
ATOM 3142 O O . LEU B 1 155 ? 15.469 4.93 7.711 1 98.62 155 LEU B O 1
ATOM 3146 N N . LEU B 1 156 ? 15.156 2.719 7.465 1 98.75 156 LEU B N 1
ATOM 3147 C CA . LEU B 1 156 ? 13.727 2.762 7.746 1 98.75 156 LEU B CA 1
ATOM 3148 C C . LEU B 1 156 ? 13.461 3.275 9.156 1 98.75 156 LEU B C 1
ATOM 3150 O O . LEU B 1 156 ? 12.531 4.051 9.375 1 98.75 156 LEU B O 1
ATOM 3154 N N . ASP B 1 157 ? 14.312 2.836 10.109 1 98.56 157 ASP B N 1
ATOM 3155 C CA . ASP B 1 157 ? 14.203 3.309 11.484 1 98.56 157 ASP B CA 1
ATOM 3156 C C . ASP B 1 157 ? 14.469 4.809 11.578 1 98.56 157 ASP B C 1
ATOM 3158 O O . ASP B 1 157 ? 13.828 5.512 12.359 1 98.56 157 ASP B O 1
ATOM 3162 N N . GLU B 1 158 ? 15.398 5.227 10.797 1 98.44 158 GLU B N 1
ATOM 3163 C CA . GLU B 1 158 ? 15.859 6.609 10.875 1 98.44 158 GLU B CA 1
ATOM 3164 C C . GLU B 1 158 ? 14.844 7.566 10.258 1 98.44 158 GLU B C 1
ATOM 3166 O O . GLU B 1 158 ? 14.586 8.641 10.812 1 98.44 158 GLU B O 1
ATOM 3171 N N . ILE B 1 159 ? 14.25 7.254 9.164 1 98.75 159 ILE B N 1
ATOM 3172 C CA . ILE B 1 159 ? 13.391 8.188 8.453 1 98.75 159 ILE B CA 1
ATOM 3173 C C . ILE B 1 159 ? 12.062 8.336 9.188 1 98.75 159 ILE B C 1
ATOM 3175 O O . ILE B 1 159 ? 11.422 9.383 9.117 1 98.75 159 ILE B O 1
ATOM 3179 N N . TYR B 1 160 ? 11.664 7.277 9.867 1 98.62 160 TYR B N 1
ATOM 3180 C CA . TYR B 1 160 ? 10.461 7.27 10.688 1 98.62 160 TYR B CA 1
ATOM 3181 C C . TYR B 1 160 ? 10.359 5.988 11.508 1 98.62 160 TYR B C 1
ATOM 3183 O O . TYR B 1 160 ? 9.969 4.941 10.984 1 98.62 160 TYR B O 1
ATOM 3191 N N . PRO B 1 161 ? 10.602 6.031 12.805 1 98.56 161 PRO B N 1
ATOM 3192 C CA . PRO B 1 161 ? 10.672 4.816 13.617 1 98.56 161 PRO B CA 1
ATOM 3193 C C . PRO B 1 161 ? 9.461 3.906 13.43 1 98.56 161 PRO B C 1
ATOM 3195 O O . PRO B 1 161 ? 9.602 2.682 13.406 1 98.56 161 PRO B O 1
ATOM 3198 N N . ASP B 1 162 ? 8.281 4.453 13.289 1 98.5 162 ASP B N 1
ATOM 3199 C CA . ASP B 1 162 ? 7.094 3.639 13.055 1 98.5 162 ASP B CA 1
ATOM 3200 C C . ASP B 1 162 ? 7.188 2.91 11.711 1 98.5 162 ASP B C 1
ATOM 3202 O O . ASP B 1 162 ? 6.672 1.8 11.562 1 98.5 162 ASP B O 1
ATOM 3206 N N . MET B 1 163 ? 7.84 3.525 10.711 1 98.75 163 MET B N 1
ATOM 3207 C CA . MET B 1 163 ? 8.031 2.865 9.422 1 98.75 163 MET B CA 1
ATOM 3208 C C . MET B 1 163 ? 8.906 1.624 9.57 1 98.75 163 MET B C 1
ATOM 3210 O O . MET B 1 163 ? 8.625 0.587 8.969 1 98.75 163 MET B O 1
ATOM 3214 N N . GLY B 1 164 ? 9.992 1.785 10.336 1 98.69 164 GLY B N 1
ATOM 3215 C CA . GLY B 1 164 ? 10.852 0.634 10.586 1 98.69 164 GLY B CA 1
ATOM 3216 C C . GLY B 1 164 ? 10.117 -0.516 11.25 1 98.69 164 GLY B C 1
ATOM 3217 O O . GLY B 1 164 ? 10.211 -1.66 10.805 1 98.69 164 GLY B O 1
ATOM 3218 N N . TRP B 1 165 ? 9.414 -0.183 12.281 1 98.44 165 TRP B N 1
ATOM 3219 C CA . TRP B 1 165 ? 8.648 -1.191 13.008 1 98.44 165 TRP B CA 1
ATOM 3220 C C . TRP B 1 165 ? 7.59 -1.823 12.109 1 98.44 165 TRP B C 1
ATOM 3222 O O . TRP B 1 165 ? 7.414 -3.043 12.109 1 98.44 165 TRP B O 1
ATOM 3232 N N . PHE B 1 166 ? 6.867 -1.012 11.359 1 98.75 166 PHE B N 1
ATOM 3233 C CA . PHE B 1 166 ? 5.809 -1.466 10.469 1 98.75 166 PHE B CA 1
ATOM 3234 C C . PHE B 1 166 ? 6.363 -2.395 9.398 1 98.75 166 PHE B C 1
ATOM 3236 O O . PHE B 1 166 ? 5.762 -3.424 9.086 1 98.75 166 PHE B O 1
ATOM 3243 N N . SER B 1 167 ? 7.465 -1.993 8.805 1 98.75 167 SER B N 1
ATOM 3244 C CA . SER B 1 167 ? 8.094 -2.828 7.793 1 98.75 167 SER B CA 1
ATOM 3245 C C . SER B 1 167 ? 8.406 -4.219 8.336 1 98.75 167 SER B C 1
ATOM 3247 O O . SER B 1 167 ? 8.078 -5.227 7.707 1 98.75 167 SER B O 1
ATOM 3249 N N . ASN B 1 168 ? 8.977 -4.27 9.461 1 98.12 168 ASN B N 1
ATOM 3250 C CA . ASN B 1 168 ? 9.359 -5.543 10.07 1 98.12 168 ASN B CA 1
ATOM 3251 C C . ASN B 1 168 ? 8.133 -6.375 10.438 1 98.12 168 ASN B C 1
ATOM 3253 O O . ASN B 1 168 ? 8.031 -7.543 10.062 1 98.12 168 ASN B O 1
ATOM 3257 N N . THR B 1 169 ? 7.234 -5.762 11.148 1 97.88 169 THR B N 1
ATOM 3258 C CA . THR B 1 169 ? 6.125 -6.484 11.766 1 97.88 169 THR B CA 1
ATOM 3259 C C . THR B 1 169 ? 5.039 -6.781 10.742 1 97.88 169 THR B C 1
ATOM 3261 O O . THR B 1 169 ? 4.633 -7.934 10.578 1 97.88 169 THR B O 1
ATOM 3264 N N . VAL B 1 170 ? 4.59 -5.781 10.047 1 98.44 170 VAL B N 1
ATOM 3265 C CA . VAL B 1 170 ? 3.492 -5.945 9.094 1 98.44 170 VAL B CA 1
ATOM 3266 C C . VAL B 1 170 ? 4.035 -6.445 7.758 1 98.44 170 VAL B C 1
ATOM 3268 O O . VAL B 1 170 ? 3.525 -7.414 7.195 1 98.44 170 VAL B O 1
ATOM 3271 N N . GLY B 1 171 ? 5.043 -5.754 7.258 1 98.69 171 GLY B N 1
ATOM 3272 C CA . GLY B 1 171 ? 5.605 -6.152 5.977 1 98.69 171 GLY B CA 1
ATOM 3273 C C . GLY B 1 171 ? 6.121 -7.574 5.965 1 98.69 171 GLY B C 1
ATOM 3274 O O . GLY B 1 171 ? 5.523 -8.453 5.344 1 98.69 171 GLY B O 1
ATOM 3275 N N . TYR B 1 172 ? 7.086 -7.82 6.789 1 98.69 172 TYR B N 1
ATOM 3276 C CA . TYR B 1 172 ? 7.816 -9.078 6.691 1 98.69 172 TYR B CA 1
ATOM 3277 C C . TYR B 1 172 ? 7.246 -10.117 7.648 1 98.69 172 TYR B C 1
ATOM 3279 O O . TYR B 1 172 ? 7.367 -11.32 7.414 1 98.69 172 TYR B O 1
ATOM 3287 N N . GLY B 1 173 ? 6.582 -9.734 8.695 1 98.31 173 GLY B N 1
ATOM 3288 C CA . GLY B 1 173 ? 5.957 -10.664 9.617 1 98.31 173 GLY B CA 1
ATOM 3289 C C . GLY B 1 173 ? 4.594 -11.148 9.156 1 98.31 173 GLY B C 1
ATOM 3290 O O . GLY B 1 173 ? 4.438 -12.305 8.766 1 98.31 173 GLY B O 1
ATOM 3291 N N . ILE B 1 174 ? 3.668 -10.25 8.992 1 98.25 174 ILE B N 1
ATOM 3292 C CA . ILE B 1 174 ? 2.266 -10.57 8.75 1 98.25 174 ILE B CA 1
ATOM 3293 C C . ILE B 1 174 ? 2.061 -10.906 7.277 1 98.25 174 ILE B C 1
ATOM 3295 O O . ILE B 1 174 ? 1.368 -11.875 6.945 1 98.25 174 ILE B O 1
ATOM 3299 N N . THR B 1 175 ? 2.719 -10.195 6.387 1 98.56 175 THR B N 1
ATOM 3300 C CA . THR B 1 175 ? 2.348 -10.25 4.98 1 98.56 175 THR B CA 1
ATOM 3301 C C . THR B 1 175 ? 3.285 -11.18 4.211 1 98.56 175 THR B C 1
ATOM 3303 O O . THR B 1 175 ? 2.875 -12.25 3.754 1 98.56 175 THR B O 1
ATOM 3306 N N . TYR B 1 176 ? 4.578 -10.867 4.195 1 98.62 176 TYR B N 1
ATOM 3307 C CA . TYR B 1 176 ? 5.523 -11.57 3.336 1 98.62 176 TYR B CA 1
ATOM 3308 C C . TYR B 1 176 ? 5.992 -12.867 3.986 1 98.62 176 TYR B C 1
ATOM 3310 O O . TYR B 1 176 ? 6.336 -13.828 3.295 1 98.62 176 TYR B O 1
ATOM 3318 N N . GLY B 1 177 ? 5.945 -12.914 5.328 1 96.75 177 GLY B N 1
ATOM 3319 C CA . GLY B 1 177 ? 6.453 -14.055 6.066 1 96.75 177 GLY B CA 1
ATOM 3320 C C . GLY B 1 177 ? 5.547 -15.266 5.988 1 96.75 177 GLY B C 1
ATOM 3321 O O . GLY B 1 177 ? 5.941 -16.375 6.379 1 96.75 177 GLY B O 1
ATOM 3322 N N . ALA B 1 178 ? 4.316 -15.078 5.535 1 94.12 178 ALA B N 1
ATOM 3323 C CA . ALA B 1 178 ? 3.441 -16.219 5.273 1 94.12 178 ALA B CA 1
ATOM 3324 C C . ALA B 1 178 ? 3.832 -16.922 3.98 1 94.12 178 ALA B C 1
ATOM 3326 O O . ALA B 1 178 ? 3.312 -16.609 2.908 1 94.12 178 ALA B O 1
ATOM 3327 N N . THR B 1 179 ? 4.668 -17.984 4.07 1 93.12 179 THR B N 1
ATOM 3328 C CA . THR B 1 179 ? 5.285 -18.562 2.881 1 93.12 179 THR B CA 1
ATOM 3329 C C . THR B 1 179 ? 4.742 -19.969 2.621 1 93.12 179 THR B C 1
ATOM 3331 O O . THR B 1 179 ? 5.406 -20.781 1.99 1 93.12 179 THR B O 1
ATOM 3334 N N . ASP B 1 180 ? 3.52 -20.188 3.113 1 94.88 180 ASP B N 1
ATOM 3335 C CA . ASP B 1 180 ? 2.93 -21.516 2.922 1 94.88 180 ASP B CA 1
ATOM 3336 C C . ASP B 1 180 ? 2.502 -21.719 1.47 1 94.88 180 ASP B C 1
ATOM 3338 O O . ASP B 1 180 ? 2.49 -22.844 0.974 1 94.88 180 ASP B O 1
ATOM 3342 N N . VAL B 1 181 ? 2.168 -20.625 0.793 1 97.75 181 VAL B N 1
ATOM 3343 C CA . VAL B 1 181 ? 1.649 -20.703 -0.568 1 97.75 181 VAL B CA 1
ATOM 3344 C C . VAL B 1 181 ? 2.725 -20.266 -1.559 1 97.75 181 VAL B C 1
ATOM 3346 O O . VAL B 1 181 ? 2.924 -20.906 -2.594 1 97.75 181 VAL B O 1
ATOM 3349 N N . LEU B 1 182 ? 3.436 -19.203 -1.264 1 98.38 182 LEU B N 1
ATOM 3350 C CA . LEU B 1 182 ? 4.543 -18.688 -2.059 1 98.38 182 LEU B CA 1
ATOM 3351 C C . LEU B 1 182 ? 5.863 -18.812 -1.301 1 98.38 182 LEU B C 1
ATOM 3353 O O . LEU B 1 182 ? 5.941 -18.453 -0.124 1 98.38 182 LEU B O 1
ATOM 3357 N N . THR B 1 183 ? 6.855 -19.328 -1.981 1 97.75 183 THR B N 1
ATOM 3358 C CA . THR B 1 183 ? 8.188 -19.422 -1.389 1 97.75 183 THR B CA 1
ATOM 3359 C C . THR B 1 183 ? 8.797 -18.031 -1.226 1 97.75 183 THR B C 1
ATOM 3361 O O . THR B 1 183 ? 8.273 -17.047 -1.769 1 97.75 183 THR B O 1
ATOM 3364 N N . GLN B 1 184 ? 9.859 -17.953 -0.464 1 97.31 184 GLN B N 1
ATOM 3365 C CA . GLN B 1 184 ? 10.562 -16.688 -0.278 1 97.31 184 GLN B CA 1
ATOM 3366 C C . GLN B 1 184 ? 10.938 -16.062 -1.62 1 97.31 184 GLN B C 1
ATOM 3368 O O . GLN B 1 184 ? 10.789 -14.859 -1.816 1 97.31 184 GLN B O 1
ATOM 3373 N N . VAL B 1 185 ? 11.477 -16.859 -2.518 1 97.94 185 VAL B N 1
ATOM 3374 C CA . VAL B 1 185 ? 11.922 -16.328 -3.807 1 97.94 185 VAL B CA 1
ATOM 3375 C C . VAL B 1 185 ? 10.719 -15.844 -4.613 1 97.94 185 VAL B C 1
ATOM 3377 O O . VAL B 1 185 ? 10.789 -14.82 -5.285 1 97.94 185 VAL B O 1
ATOM 3380 N N . GLU B 1 186 ? 9.609 -16.531 -4.539 1 98.56 186 GLU B N 1
ATOM 3381 C CA . GLU B 1 186 ? 8.414 -16.125 -5.262 1 98.56 186 GLU B CA 1
ATOM 3382 C C . GLU B 1 186 ? 7.828 -14.844 -4.672 1 98.56 186 GLU B C 1
ATOM 3384 O O . GLU B 1 186 ? 7.281 -14.008 -5.402 1 98.56 186 GLU B O 1
ATOM 3389 N N . VAL B 1 187 ? 7.973 -14.695 -3.338 1 98.81 187 VAL B N 1
ATOM 3390 C CA . VAL B 1 187 ? 7.598 -13.422 -2.73 1 98.81 187 VAL B CA 1
ATOM 3391 C C . VAL B 1 187 ? 8.453 -12.305 -3.312 1 98.81 187 VAL B C 1
ATOM 3393 O O . VAL B 1 187 ? 7.945 -11.234 -3.645 1 98.81 187 VAL B O 1
ATOM 3396 N N . SER B 1 188 ? 9.727 -12.547 -3.488 1 98.75 188 SER B N 1
ATOM 3397 C CA . SER B 1 188 ? 10.586 -11.547 -4.113 1 98.75 188 SER B CA 1
ATOM 3398 C C . SER B 1 188 ? 10.125 -11.227 -5.531 1 98.75 188 SER B C 1
ATOM 3400 O O . SER B 1 188 ? 10.211 -10.078 -5.973 1 98.75 188 SER B O 1
ATOM 3402 N N . TYR B 1 189 ? 9.625 -12.242 -6.27 1 98.88 189 TYR B N 1
ATOM 3403 C CA . TYR B 1 189 ? 9.117 -12.023 -7.621 1 98.88 189 TYR B CA 1
ATOM 3404 C C . TYR B 1 189 ? 7.91 -11.086 -7.602 1 98.88 189 TYR B C 1
ATOM 3406 O O . TYR B 1 189 ? 7.793 -10.195 -8.445 1 98.88 189 TYR B O 1
ATOM 3414 N N . VAL B 1 190 ? 7.047 -11.312 -6.602 1 98.94 190 VAL B N 1
ATOM 3415 C CA . VAL B 1 190 ? 5.887 -10.445 -6.418 1 98.94 190 VAL B CA 1
ATOM 3416 C C . VAL B 1 190 ? 6.34 -9.008 -6.211 1 98.94 190 VAL B C 1
ATOM 3418 O O . VAL B 1 190 ? 5.82 -8.086 -6.852 1 98.94 190 VAL B O 1
ATOM 3421 N N . LEU B 1 191 ? 7.316 -8.852 -5.363 1 98.94 191 LEU B N 1
ATOM 3422 C CA . LEU B 1 191 ? 7.766 -7.516 -4.984 1 98.94 191 LEU B CA 1
ATOM 3423 C C . LEU B 1 191 ? 8.453 -6.816 -6.156 1 98.94 191 LEU B C 1
ATOM 3425 O O . LEU B 1 191 ? 8.188 -5.645 -6.426 1 98.94 191 LEU B O 1
ATOM 3429 N N . VAL B 1 192 ? 9.242 -7.527 -6.902 1 98.94 192 VAL B N 1
ATOM 3430 C CA . VAL B 1 192 ? 9.922 -6.969 -8.07 1 98.94 192 VAL B CA 1
ATOM 3431 C C . VAL B 1 192 ? 8.883 -6.508 -9.094 1 98.94 192 VAL B C 1
ATOM 3433 O O . VAL B 1 192 ? 8.984 -5.398 -9.625 1 98.94 192 VAL B O 1
ATOM 3436 N N . ALA B 1 193 ? 7.895 -7.332 -9.352 1 98.94 193 ALA B N 1
ATOM 3437 C CA . ALA B 1 193 ? 6.875 -7 -10.344 1 98.94 193 ALA B CA 1
ATOM 3438 C C . ALA B 1 193 ? 6.105 -5.742 -9.938 1 98.94 193 ALA B C 1
ATOM 3440 O O . ALA B 1 193 ? 5.91 -4.84 -10.758 1 98.94 193 ALA B O 1
ATOM 3441 N N . ALA B 1 194 ? 5.703 -5.68 -8.664 1 98.94 194 ALA B N 1
ATOM 3442 C CA . ALA B 1 194 ? 4.965 -4.52 -8.18 1 98.94 194 ALA B CA 1
ATOM 3443 C C . ALA B 1 194 ? 5.82 -3.258 -8.242 1 98.94 194 ALA B C 1
ATOM 3445 O O . ALA B 1 194 ? 5.359 -2.207 -8.695 1 98.94 194 ALA B O 1
ATOM 3446 N N . LEU B 1 195 ? 7.055 -3.354 -7.859 1 98.94 195 LEU B N 1
ATOM 3447 C CA . LEU B 1 195 ? 7.941 -2.201 -7.75 1 98.94 195 LEU B CA 1
ATOM 3448 C C . LEU B 1 195 ? 8.266 -1.636 -9.133 1 98.94 195 LEU B C 1
ATOM 3450 O O . LEU B 1 195 ? 8.391 -0.419 -9.297 1 98.94 195 LEU B O 1
ATOM 3454 N N . ILE B 1 196 ? 8.406 -2.484 -10.094 1 98.94 196 ILE B N 1
ATOM 3455 C CA . ILE B 1 196 ? 8.672 -2.035 -11.461 1 98.94 196 ILE B CA 1
ATOM 3456 C C . ILE B 1 196 ? 7.469 -1.257 -11.984 1 98.94 196 ILE B C 1
ATOM 3458 O O . ILE B 1 196 ? 7.621 -0.166 -12.539 1 98.94 196 ILE B O 1
ATOM 3462 N N . SER B 1 197 ? 6.281 -1.795 -11.75 1 98.81 197 SER B N 1
ATOM 3463 C CA . SER B 1 197 ? 5.07 -1.101 -12.164 1 98.81 197 SER B CA 1
ATOM 3464 C C . SER B 1 197 ? 4.926 0.238 -11.445 1 98.81 197 SER B C 1
ATOM 3466 O O . SER B 1 197 ? 4.406 1.2 -12.016 1 98.81 197 SER B O 1
ATOM 3468 N N . MET B 1 198 ? 5.426 0.324 -10.195 1 98.75 198 MET B N 1
ATOM 3469 C CA . MET B 1 198 ? 5.262 1.515 -9.367 1 98.75 198 MET B CA 1
ATOM 3470 C C . MET B 1 198 ? 6.387 2.514 -9.617 1 98.75 198 MET B C 1
ATOM 3472 O O . MET B 1 198 ? 6.32 3.656 -9.164 1 98.75 198 MET B O 1
ATOM 3476 N N . ASP B 1 199 ? 7.391 2.113 -10.367 1 98.75 199 ASP B N 1
ATOM 3477 C CA . ASP B 1 199 ? 8.5 2.971 -10.766 1 98.75 199 ASP B CA 1
ATOM 3478 C C . ASP B 1 199 ? 9.242 3.508 -9.539 1 98.75 199 ASP B C 1
ATOM 3480 O O . ASP B 1 199 ? 9.375 4.723 -9.375 1 98.75 199 ASP B O 1
ATOM 3484 N N . THR B 1 200 ? 9.773 2.6 -8.75 1 98.69 200 THR B N 1
ATOM 3485 C CA . THR B 1 200 ? 10.562 2.936 -7.57 1 98.69 200 THR B CA 1
ATOM 3486 C C . THR B 1 200 ? 11.906 2.225 -7.594 1 98.69 200 THR B C 1
ATOM 3488 O O . THR B 1 200 ? 12.062 1.149 -7.012 1 98.69 200 THR B O 1
ATOM 3491 N N . PRO B 1 201 ? 12.891 2.787 -8.234 1 98.44 201 PRO B N 1
ATOM 3492 C CA . PRO B 1 201 ? 14.148 2.125 -8.578 1 98.44 201 PRO B CA 1
ATOM 3493 C C . PRO B 1 201 ? 14.93 1.676 -7.344 1 98.44 201 PRO B C 1
ATOM 3495 O O . PRO B 1 201 ? 15.547 0.607 -7.355 1 98.44 201 PRO B O 1
ATOM 3498 N N . ARG B 1 202 ? 14.938 2.469 -6.23 1 97.62 202 ARG B N 1
ATOM 3499 C CA . ARG B 1 202 ? 15.664 2.084 -5.023 1 97.62 202 ARG B CA 1
ATOM 3500 C C . ARG B 1 202 ? 15.219 0.71 -4.531 1 97.62 202 ARG B C 1
ATOM 3502 O O . ARG B 1 202 ? 16.047 -0.158 -4.262 1 97.62 202 ARG B O 1
ATOM 3509 N N . GLN B 1 203 ? 13.961 0.515 -4.484 1 98.62 203 GLN B N 1
ATOM 3510 C CA . GLN B 1 203 ? 13.406 -0.726 -3.951 1 98.62 203 GLN B CA 1
ATOM 3511 C C . GLN B 1 203 ? 13.508 -1.855 -4.973 1 98.62 203 GLN B C 1
ATOM 3513 O O . GLN B 1 203 ? 13.609 -3.027 -4.602 1 98.62 203 GLN B O 1
ATOM 3518 N N . ILE B 1 204 ? 13.422 -1.489 -6.312 1 98.75 204 ILE B N 1
ATOM 3519 C CA . ILE B 1 204 ? 13.641 -2.502 -7.34 1 98.75 204 ILE B CA 1
ATOM 3520 C C . ILE B 1 204 ? 15.016 -3.135 -7.152 1 98.75 204 ILE B C 1
ATOM 3522 O O . ILE B 1 204 ? 15.148 -4.359 -7.172 1 98.75 204 ILE B O 1
ATOM 3526 N N . VAL B 1 205 ? 16.031 -2.32 -6.918 1 98.19 205 VAL B N 1
ATOM 3527 C CA . VAL B 1 205 ? 17.391 -2.805 -6.719 1 98.19 205 VAL B CA 1
ATOM 3528 C C . VAL B 1 205 ? 17.438 -3.738 -5.512 1 98.19 205 VAL B C 1
ATOM 3530 O O . VAL B 1 205 ? 18 -4.832 -5.586 1 98.19 205 VAL B O 1
ATOM 3533 N N . TRP B 1 206 ? 16.797 -3.326 -4.395 1 98.19 206 TRP B N 1
ATOM 3534 C CA . TRP B 1 206 ? 16.766 -4.141 -3.184 1 98.19 206 TRP B CA 1
ATOM 3535 C C . TRP B 1 206 ? 16.203 -5.523 -3.471 1 98.19 206 TRP B C 1
ATOM 3537 O O . TRP B 1 206 ? 16.781 -6.535 -3.068 1 98.19 206 TRP B O 1
ATOM 3547 N N . HIS B 1 207 ? 15.125 -5.629 -4.176 1 98.5 207 HIS B N 1
ATOM 3548 C CA . HIS B 1 207 ? 14.367 -6.875 -4.219 1 98.5 207 HIS B CA 1
ATOM 3549 C C . HIS B 1 207 ? 14.82 -7.758 -5.375 1 98.5 207 HIS B C 1
ATOM 3551 O O . HIS B 1 207 ? 14.609 -8.969 -5.359 1 98.5 207 HIS B O 1
ATOM 3557 N N . LEU B 1 208 ? 15.477 -7.133 -6.418 1 98.38 208 LEU B N 1
ATOM 3558 C CA . LEU B 1 208 ? 16.188 -7.98 -7.359 1 98.38 208 LEU B CA 1
ATOM 3559 C C . LEU B 1 208 ? 17.328 -8.727 -6.668 1 98.38 208 LEU B C 1
ATOM 3561 O O . LEU B 1 208 ? 17.547 -9.914 -6.926 1 98.38 208 LEU B O 1
ATOM 3565 N N . ALA B 1 209 ? 18.047 -8.062 -5.797 1 98.06 209 ALA B N 1
ATOM 3566 C CA . ALA B 1 209 ? 19.078 -8.719 -4.992 1 98.06 209 ALA B CA 1
ATOM 3567 C C . ALA B 1 209 ? 18.469 -9.781 -4.086 1 98.06 209 ALA B C 1
ATOM 3569 O O . ALA B 1 209 ? 19 -10.891 -3.961 1 98.06 209 ALA B O 1
ATOM 3570 N N . ASN B 1 210 ? 17.328 -9.461 -3.455 1 98.19 210 ASN B N 1
ATOM 3571 C CA . ASN B 1 210 ? 16.672 -10.391 -2.547 1 98.19 210 ASN B CA 1
ATOM 3572 C C . ASN B 1 210 ? 16.203 -11.648 -3.273 1 98.19 210 ASN B C 1
ATOM 3574 O O . ASN B 1 210 ? 16.203 -12.742 -2.695 1 98.19 210 ASN B O 1
ATOM 3578 N N . ALA B 1 211 ? 15.773 -11.516 -4.57 1 98.06 211 ALA B N 1
ATOM 3579 C CA . ALA B 1 211 ? 15.414 -12.695 -5.355 1 98.06 211 ALA B CA 1
ATOM 3580 C C . ALA B 1 211 ? 16.594 -13.641 -5.477 1 98.06 211 ALA B C 1
ATOM 3582 O O . ALA B 1 211 ? 16.453 -14.859 -5.324 1 98.06 211 ALA B O 1
ATOM 3583 N N . GLN B 1 212 ? 17.719 -13.102 -5.68 1 96.75 212 GLN B N 1
ATOM 3584 C CA . GLN B 1 212 ? 18.922 -13.922 -5.816 1 96.75 212 GLN B CA 1
ATOM 3585 C C . GLN B 1 212 ? 19.344 -14.508 -4.473 1 96.75 212 GLN B C 1
ATOM 3587 O O . GLN B 1 212 ? 19.766 -15.664 -4.398 1 96.75 212 GLN B O 1
ATOM 3592 N N . HIS B 1 213 ? 19.234 -13.727 -3.412 1 96 213 HIS B N 1
ATOM 3593 C CA . HIS B 1 213 ? 19.5 -14.219 -2.068 1 96 213 HIS B CA 1
ATOM 3594 C C . HIS B 1 213 ? 18.594 -15.406 -1.73 1 96 213 HIS B C 1
ATOM 3596 O O . HIS B 1 213 ? 19 -16.297 -0.965 1 96 213 HIS B O 1
ATOM 3602 N N . GLY B 1 214 ? 17.391 -15.391 -2.342 1 95.06 214 GLY B N 1
ATOM 3603 C CA . GLY B 1 214 ? 16.422 -16.438 -2.066 1 95.06 214 GLY B CA 1
ATOM 3604 C C . GLY B 1 214 ? 16.609 -17.672 -2.934 1 95.06 214 GLY B C 1
ATOM 3605 O O . GLY B 1 214 ? 15.898 -18.656 -2.775 1 95.06 214 GLY B O 1
ATOM 3606 N N . GLY B 1 215 ? 17.578 -17.578 -3.926 1 95.75 215 GLY B N 1
ATOM 3607 C CA . GLY B 1 215 ? 17.891 -18.781 -4.68 1 95.75 215 GLY B CA 1
ATOM 3608 C C . GLY B 1 215 ? 17.656 -18.625 -6.172 1 95.75 215 GLY B C 1
ATOM 3609 O O . GLY B 1 215 ? 17.984 -19.531 -6.949 1 95.75 215 GLY B O 1
ATOM 3610 N N . ALA B 1 216 ? 17.062 -17.531 -6.562 1 97.12 216 ALA B N 1
ATOM 3611 C CA . ALA B 1 216 ? 16.875 -17.328 -7.996 1 97.12 216 ALA B CA 1
ATOM 3612 C C . ALA B 1 216 ? 18.219 -17.188 -8.703 1 97.12 216 ALA B C 1
ATOM 3614 O O . ALA B 1 216 ? 19.109 -16.484 -8.227 1 97.12 216 ALA B O 1
ATOM 3615 N N . THR B 1 217 ? 18.375 -17.875 -9.789 1 96.5 217 THR B N 1
ATOM 3616 C CA . THR B 1 217 ? 19.516 -17.594 -10.641 1 96.5 217 THR B CA 1
ATOM 3617 C C . THR B 1 217 ? 19.406 -16.219 -11.273 1 96.5 217 THR B C 1
ATOM 3619 O O . THR B 1 217 ? 18.328 -15.617 -11.273 1 96.5 217 THR B O 1
ATOM 3622 N N . ARG B 1 218 ? 20.5 -15.734 -11.75 1 96.94 218 ARG B N 1
ATOM 3623 C CA . ARG B 1 218 ? 20.484 -14.461 -12.453 1 96.94 218 ARG B CA 1
ATOM 3624 C C . ARG B 1 218 ? 19.5 -14.484 -13.617 1 96.94 218 ARG B C 1
ATOM 3626 O O . ARG B 1 218 ? 18.781 -13.5 -13.852 1 96.94 218 ARG B O 1
ATOM 3633 N N . GLU B 1 219 ? 19.438 -15.602 -14.305 1 96.94 219 GLU B N 1
ATOM 3634 C CA . GLU B 1 219 ? 18.547 -15.75 -15.445 1 96.94 219 GLU B CA 1
ATOM 3635 C C . GLU B 1 219 ? 17.078 -15.711 -15.008 1 96.94 219 GLU B C 1
ATOM 3637 O O . GLU B 1 219 ? 16.25 -15.102 -15.68 1 96.94 219 GLU B O 1
ATOM 3642 N N . GLU B 1 220 ? 16.797 -16.359 -13.922 1 97.69 220 GLU B N 1
ATOM 3643 C CA . GLU B 1 220 ? 15.438 -16.391 -13.398 1 97.69 220 GLU B CA 1
ATOM 3644 C C . GLU B 1 220 ? 14.992 -15 -12.953 1 97.69 220 GLU B C 1
ATOM 3646 O O . GLU B 1 220 ? 13.883 -14.57 -13.266 1 97.69 220 GLU B O 1
ATOM 3651 N N . ALA B 1 221 ? 15.883 -14.305 -12.242 1 98.31 221 ALA B N 1
ATOM 3652 C CA . ALA B 1 221 ? 15.57 -12.953 -11.789 1 98.31 221 ALA B CA 1
ATOM 3653 C C . ALA B 1 221 ? 15.391 -12.008 -12.969 1 98.31 221 ALA B C 1
ATOM 3655 O O . ALA B 1 221 ? 14.492 -11.164 -12.969 1 98.31 221 ALA B O 1
ATOM 3656 N N . ALA B 1 222 ? 16.234 -12.133 -13.961 1 98.44 222 ALA B N 1
ATOM 3657 C CA . ALA B 1 222 ? 16.141 -11.312 -15.164 1 98.44 2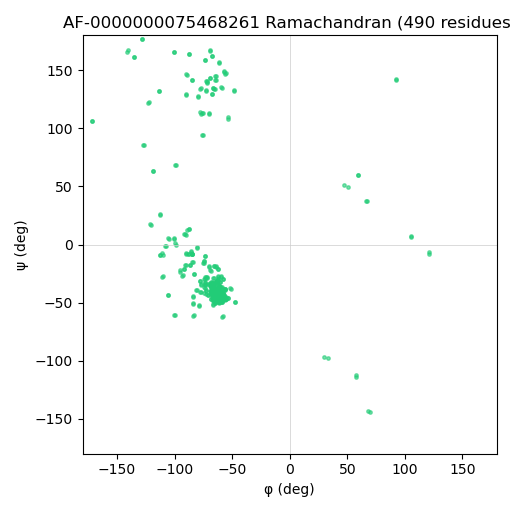22 ALA B CA 1
ATOM 3658 C C . ALA B 1 222 ? 14.828 -11.578 -15.906 1 98.44 222 ALA B C 1
ATOM 3660 O O . ALA B 1 222 ? 14.234 -10.656 -16.484 1 98.44 222 ALA B O 1
ATOM 3661 N N . ALA B 1 223 ? 14.43 -12.805 -15.914 1 98.69 223 ALA B N 1
ATOM 3662 C CA . ALA B 1 223 ? 13.172 -13.18 -16.562 1 98.69 223 ALA B CA 1
ATOM 3663 C C . ALA B 1 223 ? 11.977 -12.523 -15.883 1 98.69 223 ALA B C 1
ATOM 3665 O O . ALA B 1 223 ? 11.078 -12.008 -16.547 1 98.69 223 ALA B O 1
ATOM 3666 N N . ILE B 1 224 ? 11.992 -12.547 -14.594 1 98.81 224 ILE B N 1
ATOM 3667 C CA . ILE B 1 224 ? 10.914 -11.922 -13.836 1 98.81 224 ILE B CA 1
ATOM 3668 C C . ILE B 1 224 ? 10.883 -10.422 -14.109 1 98.81 224 ILE B C 1
ATOM 3670 O O . ILE B 1 224 ? 9.812 -9.844 -14.328 1 98.81 224 ILE B O 1
ATOM 3674 N N . ARG B 1 225 ? 12.062 -9.82 -14.086 1 98.88 225 ARG B N 1
ATOM 3675 C CA . ARG B 1 225 ? 12.188 -8.406 -14.422 1 98.88 225 ARG B CA 1
ATOM 3676 C C . ARG B 1 225 ? 11.609 -8.125 -15.805 1 98.88 225 ARG B C 1
ATOM 3678 O O . ARG B 1 225 ? 10.867 -7.152 -15.984 1 98.88 225 ARG B O 1
ATOM 3685 N N . GLN B 1 226 ? 11.914 -8.914 -16.719 1 98.88 226 GLN B N 1
ATOM 3686 C CA . GLN B 1 226 ? 11.469 -8.719 -18.094 1 98.88 226 GLN B CA 1
ATOM 3687 C C . GLN B 1 226 ? 9.953 -8.875 -18.203 1 98.88 226 GLN B C 1
ATOM 3689 O O . GLN B 1 226 ? 9.289 -8.078 -18.875 1 98.88 226 GLN B O 1
ATOM 3694 N N . ILE B 1 227 ? 9.43 -9.914 -17.609 1 98.94 227 ILE B N 1
ATOM 3695 C CA . ILE B 1 227 ? 7.988 -10.141 -17.609 1 98.94 227 ILE B CA 1
ATOM 3696 C C . ILE B 1 227 ? 7.27 -8.93 -17.031 1 98.94 227 ILE B C 1
ATOM 3698 O O . ILE B 1 227 ? 6.285 -8.453 -17.594 1 98.94 227 ILE B O 1
ATOM 3702 N N . ALA B 1 228 ? 7.773 -8.461 -15.914 1 98.94 228 ALA B N 1
ATOM 3703 C CA . ALA B 1 228 ? 7.176 -7.309 -15.242 1 98.94 228 ALA B CA 1
ATOM 3704 C C . ALA B 1 228 ? 7.242 -6.066 -16.125 1 98.94 228 ALA B C 1
ATOM 3706 O O . ALA B 1 228 ? 6.262 -5.324 -16.234 1 98.94 228 ALA B O 1
ATOM 3707 N N . ILE B 1 229 ? 8.375 -5.836 -16.812 1 98.88 229 ILE B N 1
ATOM 3708 C CA . ILE B 1 229 ? 8.562 -4.668 -17.656 1 98.88 229 ILE B CA 1
ATOM 3709 C C . ILE B 1 229 ? 7.598 -4.73 -18.844 1 98.88 229 ILE B C 1
ATOM 3711 O O . ILE B 1 229 ? 6.898 -3.76 -19.141 1 98.88 229 ILE B O 1
ATOM 3715 N N . GLU B 1 230 ? 7.543 -5.832 -19.5 1 98.81 230 GLU B N 1
ATOM 3716 C CA . GLU B 1 230 ? 6.68 -5.961 -20.672 1 98.81 230 GLU B CA 1
ATOM 3717 C C . GLU B 1 230 ? 5.211 -5.789 -20.312 1 98.81 230 GLU B C 1
ATOM 3719 O O . GLU B 1 230 ? 4.449 -5.168 -21.047 1 98.81 230 GLU B O 1
ATOM 3724 N N . THR B 1 231 ? 4.852 -6.383 -19.188 1 98.88 231 THR B N 1
ATOM 3725 C CA . THR B 1 231 ? 3.469 -6.281 -18.734 1 98.88 231 THR B CA 1
ATOM 3726 C C . THR B 1 231 ? 3.121 -4.84 -18.375 1 98.88 231 THR B C 1
ATOM 3728 O O . THR B 1 231 ? 2.07 -4.332 -18.766 1 98.88 231 THR B O 1
ATOM 3731 N N . ALA B 1 232 ? 4 -4.195 -17.594 1 98.81 232 ALA B N 1
ATOM 3732 C CA . ALA B 1 232 ? 3.777 -2.812 -17.188 1 98.81 232 ALA B CA 1
ATOM 3733 C C . ALA B 1 232 ? 3.736 -1.879 -18.391 1 98.81 232 ALA B C 1
ATOM 3735 O O . ALA B 1 232 ? 2.885 -0.99 -18.469 1 98.81 232 ALA B O 1
ATOM 3736 N N . GLU B 1 233 ? 4.629 -2.096 -19.297 1 98.38 233 GLU B N 1
ATOM 3737 C CA . GLU B 1 233 ? 4.648 -1.283 -20.516 1 98.38 233 GLU B CA 1
ATOM 3738 C C . GLU B 1 233 ? 3.348 -1.428 -21.297 1 98.38 233 GLU B C 1
ATOM 3740 O O . GLU B 1 233 ? 2.779 -0.434 -21.75 1 98.38 233 GLU B O 1
ATOM 3745 N N . LYS B 1 234 ? 2.938 -2.646 -21.453 1 97.94 234 LYS B N 1
ATOM 3746 C CA . LYS B 1 234 ? 1.682 -2.924 -22.141 1 97.94 234 LYS B CA 1
ATOM 3747 C C . LYS B 1 234 ? 0.507 -2.254 -21.422 1 97.94 234 LYS B C 1
ATOM 3749 O O . LYS B 1 234 ? -0.481 -1.886 -22.062 1 97.94 234 LYS B O 1
ATOM 3754 N N . SER B 1 235 ? 0.656 -2.062 -20.125 1 98.06 235 SER B N 1
ATOM 3755 C CA . SER B 1 235 ? -0.399 -1.486 -19.297 1 98.06 235 SER B CA 1
ATOM 3756 C C . SER B 1 235 ? -0.36 0.037 -19.328 1 98.06 235 SER B C 1
ATOM 3758 O O . SER B 1 235 ? -1.199 0.699 -18.719 1 98.06 235 SER B O 1
ATOM 3760 N N . GLY B 1 236 ? 0.7 0.67 -19.953 1 96.62 236 GLY B N 1
ATOM 3761 C CA . GLY B 1 236 ? 0.756 2.113 -20.125 1 96.62 236 GLY B CA 1
ATOM 3762 C C . GLY B 1 236 ? 1.734 2.787 -19.188 1 96.62 236 GLY B C 1
ATOM 3763 O O . GLY B 1 236 ? 1.811 4.016 -19.141 1 96.62 236 GLY B O 1
ATOM 3764 N N . ILE B 1 237 ? 2.498 1.968 -18.453 1 97.75 237 ILE B N 1
ATOM 3765 C CA . ILE B 1 237 ? 3.479 2.543 -17.547 1 97.75 237 ILE B CA 1
ATOM 3766 C C . ILE B 1 237 ? 4.652 3.113 -18.328 1 97.75 237 ILE B C 1
ATOM 3768 O O . ILE B 1 237 ? 5.129 2.488 -19.281 1 97.75 237 ILE B O 1
ATOM 3772 N N . ARG B 1 238 ? 4.984 4.301 -17.953 1 96.56 238 ARG B N 1
ATOM 3773 C CA . ARG B 1 238 ? 6.195 4.957 -18.438 1 96.56 238 ARG B CA 1
ATOM 3774 C C . ARG B 1 238 ? 7.105 5.352 -17.266 1 96.56 238 ARG B C 1
ATOM 3776 O O . ARG B 1 238 ? 6.68 6.062 -16.359 1 96.56 238 ARG B O 1
ATOM 3783 N N . TRP B 1 239 ? 8.273 4.875 -17.297 1 97.69 239 TRP B N 1
ATOM 3784 C CA . TRP B 1 239 ? 9.211 5.109 -16.203 1 97.69 239 TRP B CA 1
ATOM 3785 C C . TRP B 1 239 ? 9.938 6.438 -16.391 1 97.69 239 TRP B C 1
ATOM 3787 O O . TRP B 1 239 ? 10.25 6.828 -17.516 1 97.69 239 TRP B O 1
ATOM 3797 N N . ARG B 1 240 ? 10.164 7.168 -15.297 1 94.94 240 ARG B N 1
ATOM 3798 C CA . ARG B 1 240 ? 10.891 8.43 -15.352 1 94.94 240 ARG B CA 1
ATOM 3799 C C . ARG B 1 240 ? 12.352 8.211 -15.734 1 94.94 240 ARG B C 1
ATOM 3801 O O . ARG B 1 240 ? 12.945 9.023 -16.438 1 94.94 240 ARG B O 1
ATOM 3808 N N . ASP B 1 241 ? 12.914 7.094 -15.195 1 91.5 241 ASP B N 1
ATOM 3809 C CA . ASP B 1 241 ? 14.266 6.648 -15.508 1 91.5 241 ASP B CA 1
ATOM 3810 C C . ASP B 1 241 ? 14.281 5.184 -15.938 1 91.5 241 ASP B C 1
ATOM 3812 O O . ASP B 1 241 ? 13.234 4.523 -15.93 1 91.5 241 ASP B O 1
ATOM 3816 N N . SER B 1 242 ? 15.445 4.699 -16.312 1 95.25 242 SER B N 1
ATOM 3817 C CA . SER B 1 242 ? 15.57 3.293 -16.688 1 95.25 242 SER B CA 1
ATOM 3818 C C . SER B 1 242 ? 15.289 2.377 -15.5 1 95.25 242 SER B C 1
ATOM 3820 O O . SER B 1 242 ? 15.641 2.695 -14.359 1 95.25 242 SER B O 1
ATOM 3822 N N . VAL B 1 243 ? 14.641 1.299 -15.75 1 98.19 243 VAL B N 1
ATOM 3823 C CA . VAL B 1 243 ? 14.438 0.285 -14.727 1 98.19 243 VAL B CA 1
ATOM 3824 C C . VAL B 1 243 ? 15.773 -0.358 -14.359 1 98.19 243 VAL B C 1
ATOM 3826 O O . VAL B 1 243 ? 16.5 -0.84 -15.234 1 98.19 243 VAL B O 1
ATOM 3829 N N . PRO B 1 244 ? 16.078 -0.432 -13.109 1 97.62 244 PRO B N 1
ATOM 3830 C CA . PRO B 1 244 ? 17.375 -0.979 -12.703 1 97.62 244 PRO B CA 1
ATOM 3831 C C . PRO B 1 244 ? 17.609 -2.395 -13.227 1 97.62 244 PRO B C 1
ATOM 3833 O O . PRO B 1 244 ? 16.672 -3.191 -13.305 1 97.62 244 PRO B O 1
ATOM 3836 N N . GLU B 1 245 ? 18.844 -2.666 -13.461 1 94.44 245 GLU B N 1
ATOM 3837 C CA . GLU B 1 245 ? 19.266 -3.992 -13.898 1 94.44 245 GLU B CA 1
ATOM 3838 C C . GLU B 1 245 ? 19.844 -4.797 -12.742 1 94.44 245 GLU B C 1
ATOM 3840 O O . GLU B 1 245 ? 20.094 -4.25 -11.664 1 94.44 245 GLU B O 1
ATOM 3845 N N . LEU B 1 246 ? 19.953 -6.109 -13.047 1 91.5 246 LEU B N 1
ATOM 3846 C CA . LEU B 1 246 ? 20.609 -6.965 -12.055 1 91.5 246 LEU B CA 1
ATOM 3847 C C . LEU B 1 246 ? 22.078 -6.621 -11.914 1 91.5 246 LEU B C 1
ATOM 3849 O O . LEU B 1 246 ? 22.75 -6.305 -12.906 1 91.5 246 LEU B O 1
ATOM 3853 N N . SER B 1 247 ? 22.609 -6.512 -10.625 1 78.12 247 SER B N 1
ATOM 3854 C CA . SER B 1 247 ? 24.047 -6.328 -10.43 1 78.12 247 SER B CA 1
ATOM 3855 C C . SER B 1 247 ? 24.797 -7.625 -10.68 1 78.12 247 SER B C 1
ATOM 3857 O O . SER B 1 247 ? 24.266 -8.719 -10.492 1 78.12 247 SER B O 1
#

Sequence (494 aa):
MTALATTEFLNRLKTIYPLRSLSGTEAVIRNPWYIAAAVAFGSSNRPEAVPVVFQTVLAELKSAQAAQNVSTEAAHAQQLYLARRVREAVFKGGLLCGYSRAINSLVALHEVMPEELRDKQTLRDQSTTMEEYVRNGEKFFRAMYRDTADNVQGLLDEIYPDMGWFSNTVGYGITYGATDVLTQVEVSYVLVAALISMDTPRQIVWHLANAQHGGATREEAAAIRQIAIETAEKSGIRWRDSVPELSMTALATTEFLNRLKTIYPLRSLSGTEAVIRNPWYIAAAVAFGSSNRPEAVPVVFQTVLAELKSAQAAQNVSTEAAHAQQLYLARRVREAVFKGGLLCGYSRAINSLVALHEVMPEELRDKQTLRDQSTTMEEYVRNGEKFFRAMYRDTADNVQGLLDEIYPDMGWFSNTVGYGITYGATDVLTQVEVSYVLVAALISMDTPRQIVWHLANAQHGGATREEAAAIRQIAIETAEKSGIRWRDSVPELS